Protein AF-A0A2N7IFL2-F1 (afdb_monomer_lite)

Radius of gyration: 27.99 Å; chains: 1; bounding box: 71×82×72 Å

pLDDT: mean 89.17, std 10.14, range [42.75, 97.88]

Structure (mmCIF, N/CA/C/O backbone):
data_AF-A0A2N7IFL2-F1
#
_entry.id   AF-A0A2N7IFL2-F1
#
loop_
_atom_site.group_PDB
_atom_site.id
_atom_site.type_symbol
_atom_site.label_atom_id
_atom_site.label_alt_id
_atom_site.label_comp_id
_atom_site.label_asym_id
_atom_site.label_entity_id
_atom_site.label_seq_id
_atom_site.pdbx_PDB_ins_code
_atom_site.Cartn_x
_atom_site.Cartn_y
_atom_site.Cartn_z
_atom_site.occupancy
_atom_site.B_iso_or_equiv
_atom_site.auth_seq_id
_atom_site.auth_comp_id
_atom_site.auth_asym_id
_atom_site.auth_atom_id
_atom_site.pdbx_PDB_model_num
ATOM 1 N N . MET A 1 1 ? -0.060 6.358 -25.898 1.00 64.19 1 MET A N 1
ATOM 2 C CA . MET A 1 1 ? 0.723 7.400 -25.195 1.00 64.19 1 MET A CA 1
ATOM 3 C C . MET A 1 1 ? 0.888 8.600 -26.125 1.00 64.19 1 MET A C 1
ATOM 5 O O . MET A 1 1 ? 0.841 8.389 -27.329 1.00 64.19 1 MET A O 1
ATOM 9 N N . ASP A 1 2 ? 1.040 9.829 -25.619 1.00 74.31 2 ASP A N 1
ATOM 10 C CA . ASP A 1 2 ? 1.414 10.967 -26.472 1.00 74.31 2 ASP A CA 1
ATOM 11 C C . ASP A 1 2 ? 2.869 10.800 -26.951 1.00 74.31 2 ASP A C 1
ATOM 13 O O . ASP A 1 2 ? 3.798 10.764 -26.141 1.00 74.31 2 ASP A O 1
ATOM 17 N N . ASN A 1 3 ? 3.070 10.693 -28.266 1.00 77.25 3 ASN A N 1
ATOM 18 C CA . ASN A 1 3 ? 4.396 10.566 -28.881 1.00 77.25 3 ASN A CA 1
ATOM 19 C C . ASN A 1 3 ? 5.304 11.773 -28.578 1.00 77.25 3 ASN A C 1
ATOM 21 O O . ASN A 1 3 ? 6.533 11.647 -28.628 1.00 77.25 3 ASN A O 1
ATOM 25 N N . SER A 1 4 ? 4.721 12.929 -28.234 1.00 88.00 4 SER A N 1
ATOM 26 C CA . SER A 1 4 ? 5.469 14.114 -27.807 1.00 88.00 4 SER A CA 1
ATOM 27 C C . SER A 1 4 ? 6.132 13.907 -26.437 1.00 88.00 4 SER A C 1
ATOM 29 O O . SER A 1 4 ? 7.298 14.264 -26.248 1.00 88.00 4 SER A O 1
ATOM 31 N N . PHE A 1 5 ? 5.434 13.243 -25.506 1.00 94.25 5 PHE A N 1
ATOM 32 C CA . PHE A 1 5 ? 5.948 12.935 -24.174 1.00 94.25 5 PHE A CA 1
ATOM 33 C C . PHE A 1 5 ? 7.094 11.927 -24.243 1.00 94.25 5 PHE A C 1
ATOM 35 O O . PHE A 1 5 ? 8.153 12.189 -23.674 1.00 94.25 5 PHE A O 1
ATOM 42 N N . ALA A 1 6 ? 6.900 10.822 -24.974 1.00 95.38 6 ALA A N 1
ATOM 43 C CA . ALA A 1 6 ? 7.911 9.777 -25.142 1.00 95.38 6 ALA A CA 1
ATOM 44 C C . ALA A 1 6 ? 9.215 10.350 -25.715 1.00 95.38 6 ALA A C 1
ATOM 46 O O . ALA A 1 6 ? 10.274 10.191 -25.119 1.00 95.38 6 ALA A O 1
ATOM 47 N N . SER A 1 7 ? 9.120 11.125 -26.798 1.00 94.81 7 SER A N 1
ATOM 48 C CA . SER A 1 7 ? 10.292 11.737 -27.434 1.00 94.81 7 SER A CA 1
ATOM 49 C C . SER A 1 7 ? 11.024 12.701 -26.498 1.00 94.81 7 SER A C 1
ATOM 51 O O . SER A 1 7 ? 12.253 12.697 -26.436 1.00 94.81 7 SER A O 1
ATOM 53 N N . SER A 1 8 ? 10.278 13.511 -25.739 1.00 96.50 8 SER A N 1
ATOM 54 C CA . SER A 1 8 ? 10.871 14.464 -24.801 1.00 96.50 8 SER A CA 1
ATOM 55 C C . SER A 1 8 ? 11.549 13.771 -23.617 1.00 96.50 8 SER A C 1
ATOM 57 O O . SER A 1 8 ? 12.673 14.132 -23.281 1.00 96.50 8 SER A O 1
ATOM 59 N N . ILE A 1 9 ? 10.912 12.774 -22.992 1.00 97.06 9 ILE A N 1
ATOM 60 C CA . ILE A 1 9 ? 11.508 12.098 -21.832 1.00 97.06 9 ILE A CA 1
ATOM 61 C C . ILE A 1 9 ? 12.721 11.252 -22.232 1.00 97.06 9 ILE A C 1
ATOM 63 O O . ILE A 1 9 ? 13.705 11.235 -21.500 1.00 97.06 9 ILE A O 1
ATOM 67 N N . THR A 1 10 ? 12.712 10.606 -23.405 1.00 97.06 10 THR A N 1
ATOM 68 C CA . THR A 1 10 ? 13.880 9.847 -23.879 1.00 97.06 10 THR A CA 1
ATOM 69 C C . THR A 1 10 ? 15.051 10.751 -24.248 1.00 97.06 10 THR A C 1
ATOM 71 O O . THR A 1 10 ? 16.197 10.360 -24.036 1.00 97.06 10 THR A O 1
ATOM 74 N N . ALA A 1 11 ? 14.791 11.958 -24.762 1.00 96.50 11 ALA A N 1
ATOM 75 C CA . ALA A 1 11 ? 15.843 12.942 -25.020 1.00 96.50 11 ALA A CA 1
ATOM 76 C C . ALA A 1 11 ? 16.512 13.396 -23.714 1.00 96.50 11 ALA A C 1
ATOM 78 O O . ALA A 1 11 ? 17.738 13.381 -23.616 1.00 96.50 11 ALA A O 1
ATOM 79 N N . ASP A 1 12 ? 15.716 13.716 -22.692 1.00 97.31 12 ASP A N 1
ATOM 80 C CA . ASP A 1 12 ? 16.240 14.126 -21.386 1.00 97.31 12 ASP A CA 1
ATOM 81 C C . ASP A 1 12 ? 16.996 12.990 -20.692 1.00 97.31 12 ASP A C 1
ATOM 83 O O . ASP A 1 12 ? 18.086 13.210 -20.170 1.00 97.31 12 ASP A O 1
ATOM 87 N N . LEU A 1 13 ? 16.483 11.755 -20.768 1.00 96.94 13 LEU A N 1
ATOM 88 C CA . LEU A 1 13 ? 17.210 10.578 -20.294 1.00 96.94 13 LEU A CA 1
ATOM 89 C C . LEU A 1 13 ? 18.544 10.428 -21.020 1.00 96.94 13 LEU A C 1
ATOM 91 O O . LEU A 1 13 ? 19.555 10.247 -20.363 1.00 96.94 13 LEU A O 1
ATOM 95 N N . SER A 1 14 ? 18.588 10.569 -22.344 1.00 95.56 14 SER A N 1
ATOM 96 C CA . SER A 1 14 ? 19.835 10.449 -23.120 1.00 95.56 14 SER A CA 1
ATOM 97 C C . SER A 1 14 ? 20.872 11.525 -22.768 1.00 95.56 14 SER A C 1
ATOM 99 O O . SER A 1 14 ? 22.065 11.311 -22.949 1.00 95.56 14 SER A O 1
ATOM 101 N N . ASN A 1 15 ? 20.444 12.672 -22.237 1.00 96.12 15 ASN A N 1
ATOM 102 C CA . ASN A 1 15 ? 21.348 13.701 -21.719 1.00 96.12 15 ASN A CA 1
ATOM 103 C C . ASN A 1 15 ? 21.842 13.417 -20.292 1.00 96.12 15 ASN A C 1
ATOM 105 O O . ASN A 1 15 ? 22.793 14.049 -19.843 1.00 96.12 15 ASN A O 1
ATOM 109 N N . ALA A 1 16 ? 21.206 12.485 -19.580 1.00 95.50 16 ALA A N 1
ATOM 110 C CA . ALA A 1 16 ? 21.515 12.175 -18.190 1.00 95.50 16 ALA A CA 1
ATOM 111 C C . ALA A 1 16 ? 22.553 11.053 -18.018 1.00 95.50 16 ALA A C 1
ATOM 113 O O . ALA A 1 16 ? 23.002 10.851 -16.892 1.00 95.50 16 ALA A O 1
ATOM 114 N N . PHE A 1 17 ? 22.925 10.321 -19.078 1.00 94.12 17 PHE A N 1
ATOM 115 C CA . PHE A 1 17 ? 23.917 9.235 -19.024 1.00 94.12 17 PHE A CA 1
ATOM 116 C C . PHE A 1 17 ? 25.231 9.631 -19.685 1.00 94.12 17 PHE A C 1
ATOM 118 O O . PHE A 1 17 ? 25.233 10.311 -20.707 1.00 94.12 17 PHE A O 1
ATOM 125 N N . PHE A 1 18 ? 26.332 9.128 -19.134 1.00 92.44 18 PHE A N 1
ATOM 126 C CA . PHE A 1 18 ? 27.700 9.431 -19.549 1.00 92.44 18 PHE A CA 1
ATOM 127 C C . PHE A 1 18 ? 28.573 8.180 -19.430 1.00 92.44 18 PHE A C 1
ATOM 129 O O . PHE A 1 18 ? 28.229 7.236 -18.711 1.00 92.44 18 PHE A O 1
ATOM 136 N N . TYR A 1 19 ? 29.742 8.196 -20.068 1.00 88.75 19 TYR A N 1
ATOM 137 C CA . TYR A 1 19 ? 30.733 7.131 -19.919 1.00 88.75 19 TYR A CA 1
ATOM 138 C C . TYR A 1 19 ? 31.163 6.922 -18.456 1.00 88.75 19 TYR A C 1
ATOM 140 O O . TYR A 1 19 ? 31.295 7.882 -17.687 1.00 88.75 19 TYR A O 1
ATOM 148 N N . CYS A 1 20 ? 31.409 5.664 -18.076 1.00 86.06 20 CYS A N 1
ATOM 149 C CA . CYS A 1 20 ? 31.944 5.277 -16.774 1.00 86.06 20 CYS A CA 1
ATOM 150 C C . CYS A 1 20 ? 33.145 4.316 -16.936 1.00 86.06 20 CYS A C 1
ATOM 152 O O . CYS A 1 20 ? 32.939 3.173 -17.341 1.00 86.06 20 CYS A O 1
ATOM 154 N N . PRO A 1 21 ? 34.384 4.752 -16.620 1.00 71.88 21 PRO A N 1
ATOM 155 C CA . PRO A 1 21 ? 35.593 3.976 -16.901 1.00 71.88 21 PRO A CA 1
ATOM 156 C C . PRO A 1 21 ? 35.899 2.781 -15.983 1.00 71.88 21 PRO A C 1
ATOM 158 O O . PRO A 1 21 ? 36.835 2.077 -16.317 1.00 71.88 21 PRO A O 1
ATOM 161 N N . GLU A 1 22 ? 35.171 2.548 -14.882 1.00 66.62 22 GLU A N 1
ATOM 162 C CA . GLU A 1 22 ? 35.130 1.316 -14.048 1.00 66.62 22 GLU A CA 1
ATOM 163 C C . GLU A 1 22 ? 34.440 1.655 -12.703 1.00 66.62 22 GLU A C 1
ATOM 165 O O . GLU A 1 22 ? 34.652 2.747 -12.174 1.00 66.62 22 GLU A O 1
ATOM 170 N N . ASP A 1 23 ? 33.596 0.759 -12.165 1.00 60.41 23 ASP A N 1
ATOM 171 C CA . ASP A 1 23 ? 32.989 0.773 -10.809 1.00 60.41 23 ASP A CA 1
ATOM 172 C C . ASP A 1 23 ? 32.346 2.085 -10.290 1.00 60.41 23 ASP A C 1
ATOM 174 O O . ASP A 1 23 ? 32.086 2.243 -9.093 1.00 60.41 23 ASP A O 1
ATOM 178 N N . GLY A 1 24 ? 32.037 3.045 -11.164 1.00 65.00 24 GLY A N 1
ATOM 179 C CA . GLY A 1 24 ? 31.373 4.285 -10.770 1.00 65.00 24 GLY A CA 1
ATOM 180 C C . GLY A 1 24 ? 29.918 4.037 -10.373 1.00 65.00 24 GLY A C 1
ATOM 181 O O . GLY A 1 24 ? 29.135 3.493 -11.149 1.00 65.00 24 GLY A O 1
ATOM 182 N N . VAL A 1 25 ? 29.539 4.470 -9.170 1.00 73.56 25 VAL A N 1
ATOM 183 C CA . VAL A 1 25 ? 28.156 4.443 -8.673 1.00 73.56 25 VAL A CA 1
ATOM 184 C C . VAL A 1 25 ? 27.653 5.889 -8.567 1.00 73.56 25 VAL A C 1
ATOM 186 O O . VAL A 1 25 ? 28.372 6.722 -8.012 1.00 73.56 25 VAL A O 1
ATOM 189 N N . PRO A 1 26 ? 26.443 6.216 -9.054 1.00 80.81 26 PRO A N 1
ATOM 190 C CA . PRO A 1 26 ? 25.453 5.318 -9.649 1.00 80.81 26 PRO A CA 1
ATOM 191 C C . PRO A 1 26 ? 25.652 5.092 -11.163 1.00 80.81 26 PRO A C 1
ATOM 193 O O . PRO A 1 26 ? 25.984 6.014 -11.909 1.00 80.81 26 PRO A O 1
ATOM 196 N N . SER A 1 27 ? 25.429 3.857 -11.628 1.00 86.88 27 SER A N 1
ATOM 197 C CA . SER A 1 27 ? 25.556 3.475 -13.041 1.00 86.88 27 SER A CA 1
ATOM 198 C C . SER A 1 27 ? 24.589 2.362 -13.450 1.00 86.88 27 SER A C 1
ATOM 200 O O . SER A 1 27 ? 23.990 1.686 -12.611 1.00 86.88 27 SER A O 1
ATOM 202 N N . ILE A 1 28 ? 24.418 2.192 -14.761 1.00 88.00 28 ILE A N 1
ATOM 203 C CA . ILE A 1 28 ? 23.742 1.043 -15.367 1.00 88.00 28 ILE A CA 1
ATOM 204 C C . ILE A 1 28 ? 24.713 0.266 -16.254 1.00 88.00 28 ILE A C 1
ATOM 206 O O . ILE A 1 28 ? 25.629 0.839 -16.847 1.00 88.00 28 ILE A O 1
ATOM 210 N N . GLN A 1 29 ? 24.462 -1.033 -16.383 1.00 86.31 29 GLN A N 1
ATOM 211 C CA . GLN A 1 29 ? 25.171 -1.899 -17.315 1.00 86.31 29 GLN A CA 1
ATOM 212 C C . GLN A 1 29 ? 24.449 -1.945 -18.668 1.00 86.31 29 GLN A C 1
ATOM 214 O O . GLN A 1 29 ? 23.221 -2.109 -18.723 1.00 86.31 29 GLN A O 1
ATOM 219 N N . ILE A 1 30 ? 25.226 -1.878 -19.747 1.00 85.12 30 ILE A N 1
ATOM 220 C CA . ILE A 1 30 ? 24.837 -2.277 -21.103 1.00 85.12 30 ILE A CA 1
ATOM 221 C C . ILE A 1 30 ? 25.818 -3.364 -21.609 1.00 85.12 30 ILE A C 1
ATOM 223 O O . ILE A 1 30 ? 26.921 -3.516 -21.085 1.00 85.12 30 ILE A O 1
ATOM 227 N N . GLY A 1 31 ? 25.398 -4.175 -22.575 1.00 74.31 31 GLY A N 1
ATOM 228 C CA . GLY A 1 31 ? 26.056 -5.406 -23.033 1.00 74.31 31 GLY A CA 1
ATOM 229 C C . GLY A 1 31 ? 25.526 -6.676 -22.344 1.00 74.31 31 GLY A C 1
ATOM 230 O O . GLY A 1 31 ? 25.092 -6.642 -21.186 1.00 74.31 31 GLY A O 1
ATOM 231 N N . LYS A 1 32 ? 25.541 -7.823 -23.048 1.00 63.88 32 LYS A N 1
ATOM 232 C CA . LYS A 1 32 ? 25.114 -9.131 -22.509 1.00 63.88 32 LYS A CA 1
ATOM 233 C C . LYS A 1 32 ? 26.323 -10.000 -22.125 1.00 63.88 32 LYS A C 1
ATOM 235 O O . LYS A 1 32 ? 27.103 -10.366 -22.996 1.00 63.88 32 LYS A O 1
ATOM 240 N N . PRO A 1 33 ? 26.425 -10.487 -20.874 1.00 54.44 33 PRO A N 1
ATOM 241 C CA . PRO A 1 33 ? 27.558 -11.321 -20.451 1.00 54.44 33 PRO A CA 1
ATOM 242 C C . PRO A 1 33 ? 27.677 -12.673 -21.180 1.00 54.44 33 PRO A C 1
ATOM 244 O O . PRO A 1 33 ? 28.706 -13.333 -21.103 1.00 54.44 33 PRO A O 1
ATOM 247 N N . VAL A 1 34 ? 26.612 -13.135 -21.842 1.00 50.22 34 VAL A N 1
ATOM 248 C CA . VAL A 1 34 ? 26.447 -14.550 -22.223 1.00 50.22 34 VAL A CA 1
ATOM 249 C C . VAL A 1 34 ? 27.011 -14.877 -23.619 1.00 50.22 34 VAL A C 1
ATOM 251 O O . VAL A 1 34 ? 27.005 -16.038 -24.014 1.00 50.22 34 VAL A O 1
ATOM 254 N N . ALA A 1 35 ? 27.523 -13.896 -24.371 1.00 47.12 35 ALA A N 1
ATOM 255 C CA . ALA A 1 35 ? 27.955 -14.105 -25.762 1.00 47.12 35 ALA A CA 1
ATOM 256 C C . ALA A 1 35 ? 29.293 -13.440 -26.145 1.00 47.12 35 ALA A C 1
ATOM 258 O O . ALA A 1 35 ? 29.570 -13.278 -27.327 1.00 47.12 35 ALA A O 1
ATOM 259 N N . GLY A 1 36 ? 30.134 -13.065 -25.174 1.00 53.47 36 GLY A N 1
ATOM 260 C CA . GLY A 1 36 ? 31.383 -12.348 -25.469 1.00 53.47 36 GLY A CA 1
ATOM 261 C C . GLY A 1 36 ? 31.182 -10.887 -25.890 1.00 53.47 36 GLY A C 1
ATOM 262 O O . GLY A 1 36 ? 32.127 -10.272 -26.377 1.00 53.47 36 GLY A O 1
ATOM 263 N N . ASP A 1 37 ? 29.980 -10.333 -25.689 1.00 63.06 37 ASP A N 1
ATOM 264 C CA . ASP A 1 37 ? 29.726 -8.904 -25.861 1.00 63.06 37 ASP A CA 1
ATOM 265 C C . ASP A 1 37 ? 30.506 -8.104 -24.812 1.00 63.06 37 ASP A C 1
ATOM 267 O O . ASP A 1 37 ? 30.648 -8.511 -23.653 1.00 63.06 37 ASP A O 1
ATOM 271 N N . ILE A 1 38 ? 30.992 -6.934 -25.221 1.00 67.81 38 ILE A N 1
ATOM 272 C CA . ILE A 1 38 ? 31.680 -6.000 -24.333 1.00 67.81 38 ILE A CA 1
ATOM 273 C C . ILE A 1 38 ? 30.664 -5.468 -23.317 1.00 67.81 38 ILE A C 1
ATOM 275 O O . ILE A 1 38 ? 29.636 -4.901 -23.686 1.00 67.81 38 ILE A O 1
ATOM 279 N N . ILE A 1 39 ? 30.957 -5.658 -22.030 1.00 76.75 39 ILE A N 1
ATOM 280 C CA . ILE A 1 39 ? 30.219 -5.007 -20.948 1.00 76.75 39 ILE A CA 1
ATOM 281 C C . ILE A 1 39 ? 30.671 -3.551 -20.892 1.00 76.75 39 ILE A C 1
ATOM 283 O O . ILE A 1 39 ? 31.866 -3.271 -20.805 1.00 76.75 39 ILE A O 1
ATOM 287 N N . PHE A 1 40 ? 29.710 -2.636 -20.920 1.00 81.12 40 PHE A N 1
ATOM 288 C CA . PHE A 1 40 ? 29.955 -1.202 -20.877 1.00 81.12 40 PHE A CA 1
ATOM 289 C C . PHE A 1 40 ? 29.086 -0.569 -19.788 1.00 81.12 40 PHE A C 1
ATOM 291 O O . PHE A 1 40 ? 27.922 -0.938 -19.611 1.00 81.12 40 PHE A O 1
ATOM 298 N N . TRP A 1 41 ? 29.655 0.366 -19.031 1.00 87.19 41 TRP A N 1
ATOM 299 C CA . TRP A 1 41 ? 28.985 1.003 -17.900 1.00 87.19 41 TRP A CA 1
ATOM 300 C C . TRP A 1 41 ? 28.693 2.465 -18.207 1.00 87.19 41 TRP A C 1
ATOM 302 O O . TRP A 1 41 ? 29.550 3.206 -18.688 1.00 87.19 41 TRP A O 1
ATOM 312 N N . LEU A 1 42 ? 27.472 2.886 -17.888 1.00 90.12 42 LEU A N 1
ATOM 313 C CA . LEU A 1 42 ? 27.034 4.267 -18.032 1.00 90.12 42 LEU A CA 1
ATOM 314 C C . LEU A 1 42 ? 26.717 4.845 -16.661 1.00 90.12 42 LEU A C 1
ATOM 316 O O . LEU A 1 42 ? 25.782 4.382 -16.003 1.00 90.12 42 LEU A O 1
ATOM 320 N N . LYS A 1 43 ? 27.460 5.872 -16.241 1.00 92.50 43 LYS A N 1
ATOM 321 C CA . LYS A 1 43 ? 27.084 6.665 -15.064 1.00 92.50 43 LYS A CA 1
ATOM 322 C C . LYS A 1 43 ? 25.891 7.540 -15.427 1.00 92.50 43 LYS A C 1
ATOM 324 O O . LYS A 1 43 ? 25.741 7.914 -16.592 1.00 92.50 43 LYS A O 1
ATOM 329 N N . TYR A 1 44 ? 25.074 7.903 -14.447 1.00 92.69 44 TYR A N 1
ATOM 330 C CA . TYR A 1 44 ? 23.970 8.831 -14.679 1.00 92.69 44 TYR A CA 1
ATOM 331 C C . TYR A 1 44 ? 23.874 9.931 -13.629 1.00 92.69 44 TYR A C 1
ATOM 333 O O . TYR A 1 44 ? 24.307 9.770 -12.490 1.00 92.69 44 TYR A O 1
ATOM 341 N N . ASN A 1 45 ? 23.308 11.067 -14.031 1.00 93.56 45 ASN A N 1
ATOM 342 C CA . ASN A 1 45 ? 23.007 12.175 -13.136 1.00 93.56 45 ASN A CA 1
ATOM 343 C C . ASN A 1 45 ? 21.675 11.916 -12.409 1.00 93.56 45 ASN A C 1
ATOM 345 O O . ASN A 1 45 ? 20.607 11.942 -13.024 1.00 93.56 45 ASN A O 1
ATOM 349 N N . ASP A 1 46 ? 21.734 11.690 -11.093 1.00 93.19 46 ASP A N 1
ATOM 350 C CA . ASP A 1 46 ? 20.549 11.442 -10.260 1.00 93.19 46 ASP A CA 1
ATOM 351 C C . ASP A 1 46 ? 19.519 12.578 -10.327 1.00 93.19 46 ASP A C 1
ATOM 353 O O . ASP A 1 46 ? 18.317 12.317 -10.333 1.00 93.19 46 ASP A O 1
ATOM 357 N N . GLU A 1 47 ? 19.953 13.840 -10.374 1.00 95.50 47 GLU A N 1
ATOM 358 C CA . GLU A 1 47 ? 19.046 14.989 -10.424 1.00 95.50 47 GLU A CA 1
ATOM 359 C C . GLU A 1 47 ? 18.201 14.964 -11.702 1.00 95.50 47 GLU A C 1
ATOM 361 O O . GLU A 1 47 ? 16.980 15.146 -11.653 1.00 95.50 47 GLU A O 1
ATOM 366 N N . ASP A 1 48 ? 18.829 14.682 -12.839 1.00 96.31 48 ASP A N 1
ATOM 367 C CA . ASP A 1 48 ? 18.151 14.676 -14.134 1.00 96.31 48 ASP A CA 1
ATOM 368 C C . ASP A 1 48 ? 17.261 13.443 -14.313 1.00 96.31 48 ASP A C 1
ATOM 370 O O . ASP A 1 48 ? 16.126 13.556 -14.797 1.00 96.31 48 ASP A O 1
ATOM 374 N N . VAL A 1 49 ? 17.696 12.282 -13.813 1.00 96.94 49 VAL A N 1
ATOM 375 C CA . VAL A 1 49 ? 16.841 11.088 -13.747 1.00 96.94 49 VAL A CA 1
ATOM 376 C C . VAL A 1 49 ? 15.638 11.336 -12.824 1.00 96.94 49 VAL A C 1
ATOM 378 O O . VAL A 1 49 ? 14.508 11.023 -13.205 1.00 96.94 49 VAL A O 1
ATOM 381 N N . ASN A 1 50 ? 15.822 12.000 -11.677 1.00 97.38 50 ASN A N 1
ATOM 382 C CA . ASN A 1 50 ? 14.728 12.362 -10.767 1.00 97.38 50 ASN A CA 1
ATOM 383 C C . ASN A 1 50 ? 13.727 13.341 -11.407 1.00 97.38 50 ASN A C 1
ATOM 385 O O . ASN A 1 50 ? 12.514 13.211 -11.195 1.00 97.38 50 ASN A O 1
ATOM 389 N N . LYS A 1 51 ? 14.191 14.302 -12.221 1.00 97.75 51 LYS A N 1
ATOM 390 C CA . LYS A 1 51 ? 13.306 15.181 -13.013 1.00 97.75 51 LYS A CA 1
ATOM 391 C C . LYS A 1 51 ? 12.470 14.364 -14.002 1.00 97.75 51 LYS A C 1
ATOM 393 O O . LYS A 1 51 ? 11.257 14.580 -14.097 1.00 97.75 51 LYS A O 1
ATOM 398 N N . CYS A 1 52 ? 13.080 13.398 -14.691 1.00 97.88 52 CYS A N 1
ATOM 399 C CA . CYS A 1 52 ? 12.369 12.488 -15.593 1.00 97.88 52 CYS A CA 1
ATOM 400 C C . CYS A 1 52 ? 11.347 11.621 -14.841 1.00 97.88 52 CYS A C 1
ATOM 402 O O . CYS A 1 52 ? 10.199 11.504 -15.270 1.00 97.88 52 CYS A O 1
ATOM 404 N N . ALA A 1 53 ? 11.715 11.081 -13.680 1.00 97.62 53 ALA A N 1
ATOM 405 C CA . ALA A 1 53 ? 10.828 10.288 -12.836 1.00 97.62 53 ALA A CA 1
ATOM 406 C C . ALA A 1 53 ? 9.625 11.082 -12.321 1.00 97.62 53 ALA A C 1
ATOM 408 O O . ALA A 1 53 ? 8.496 10.598 -12.381 1.00 97.62 53 ALA A O 1
ATOM 409 N N . SER A 1 54 ? 9.833 12.327 -11.886 1.00 97.62 54 SER A N 1
ATOM 410 C CA . SER A 1 54 ? 8.747 13.233 -11.495 1.00 97.62 54 SER A CA 1
ATOM 411 C C . SER A 1 54 ? 7.745 13.448 -12.638 1.00 97.62 54 SER A C 1
ATOM 413 O O . SER A 1 54 ? 6.529 13.360 -12.439 1.00 97.62 54 SER A O 1
ATOM 415 N N . ARG A 1 55 ? 8.243 13.641 -13.867 1.00 97.12 55 ARG A N 1
ATOM 416 C CA . ARG A 1 55 ? 7.399 13.754 -15.066 1.00 97.12 55 ARG A CA 1
ATOM 417 C C . ARG A 1 55 ? 6.654 12.458 -15.376 1.00 97.12 55 ARG A C 1
ATOM 419 O O . ARG A 1 55 ? 5.461 12.517 -15.660 1.00 97.12 55 ARG A O 1
ATOM 426 N N . LEU A 1 56 ? 7.312 11.302 -15.263 1.00 96.81 56 LEU A N 1
ATOM 427 C CA . LEU A 1 56 ? 6.669 9.996 -15.437 1.00 96.81 56 LEU A CA 1
ATOM 428 C C . LEU A 1 56 ? 5.520 9.797 -14.440 1.00 96.81 56 LEU A C 1
ATOM 430 O O . LEU A 1 56 ? 4.436 9.378 -14.837 1.00 96.81 56 LEU A O 1
ATOM 434 N N . ILE A 1 57 ? 5.728 10.130 -13.163 1.00 96.50 57 ILE A N 1
ATOM 435 C CA . ILE A 1 57 ? 4.692 10.026 -12.123 1.00 96.50 57 ILE A CA 1
ATOM 436 C C . ILE A 1 57 ? 3.514 10.945 -12.448 1.00 96.50 57 ILE A C 1
ATOM 438 O O . ILE A 1 57 ? 2.359 10.530 -12.338 1.00 96.50 57 ILE A O 1
ATOM 442 N N . LYS A 1 58 ? 3.795 12.184 -12.859 1.00 95.62 58 LYS A N 1
ATOM 443 C CA . LYS A 1 58 ? 2.760 13.166 -13.185 1.00 95.62 58 LYS A CA 1
ATOM 444 C C . LYS A 1 58 ? 1.885 12.711 -14.354 1.00 95.62 58 LYS A C 1
ATOM 446 O O . LYS A 1 58 ? 0.664 12.791 -14.245 1.00 95.62 58 LYS A O 1
ATOM 451 N N . GLU A 1 59 ? 2.502 12.253 -15.440 1.00 95.31 59 GLU A N 1
ATOM 452 C CA . GLU A 1 59 ? 1.781 11.914 -16.671 1.00 95.31 59 GLU A CA 1
ATOM 453 C C . GLU A 1 59 ? 1.189 10.498 -16.633 1.00 95.31 59 GLU A C 1
ATOM 455 O O . GLU A 1 59 ? 0.059 10.292 -17.061 1.00 95.31 59 GLU A O 1
ATOM 460 N N . LEU A 1 60 ? 1.919 9.518 -16.087 1.00 95.19 60 LEU A N 1
ATOM 461 C CA . LEU A 1 60 ? 1.582 8.091 -16.194 1.00 95.19 60 LEU A CA 1
ATOM 462 C C . LEU A 1 60 ? 1.555 7.345 -14.852 1.00 95.19 60 LEU A C 1
ATOM 464 O O . LEU A 1 60 ? 1.251 6.153 -14.827 1.00 95.19 60 LEU A O 1
ATOM 468 N N . GLY A 1 61 ? 1.813 8.007 -13.719 1.00 93.00 61 GLY A N 1
ATOM 469 C CA . GLY A 1 61 ? 1.934 7.345 -12.413 1.00 93.00 61 GLY A CA 1
ATOM 470 C C . GLY A 1 61 ? 0.712 6.507 -12.028 1.00 93.00 61 GLY A C 1
ATOM 471 O O . GLY A 1 61 ? 0.857 5.382 -11.558 1.00 93.00 61 GLY A O 1
ATOM 472 N N . ARG A 1 62 ? -0.506 6.988 -12.316 1.00 91.75 62 ARG A N 1
ATOM 473 C CA . ARG A 1 62 ? -1.742 6.218 -12.067 1.00 91.75 62 ARG A CA 1
ATOM 474 C C . ARG A 1 62 ? -1.863 4.980 -12.952 1.00 91.75 62 ARG A C 1
ATOM 476 O O . ARG A 1 62 ? -2.281 3.934 -12.470 1.00 91.75 62 ARG A O 1
ATOM 483 N N . GLU A 1 63 ? -1.516 5.099 -14.231 1.00 93.25 63 GLU A N 1
ATOM 484 C CA . GLU A 1 63 ? -1.568 3.985 -15.185 1.00 93.25 63 GLU A CA 1
ATOM 485 C C . GLU A 1 63 ? -0.496 2.934 -14.910 1.00 93.25 63 GLU A C 1
ATOM 487 O O . GLU A 1 63 ? -0.662 1.793 -15.318 1.00 93.25 63 GLU A O 1
ATOM 492 N N . LEU A 1 64 ? 0.585 3.308 -14.226 1.00 92.94 64 LEU A N 1
ATOM 493 C CA . LEU A 1 64 ? 1.697 2.420 -13.890 1.00 92.94 64 LEU A CA 1
ATOM 494 C C . LEU A 1 64 ? 1.650 1.917 -12.444 1.00 92.94 64 LEU A C 1
ATOM 496 O O . LEU A 1 64 ? 2.463 1.079 -12.065 1.00 92.94 64 LEU A O 1
ATOM 500 N N . GLY A 1 65 ? 0.726 2.427 -11.625 1.00 91.38 65 GLY A N 1
ATOM 501 C CA . GLY A 1 65 ? 0.699 2.142 -10.192 1.00 91.38 65 GLY A CA 1
ATOM 502 C C . GLY A 1 65 ? 1.952 2.653 -9.469 1.00 91.38 65 GLY A C 1
ATOM 503 O O . GLY A 1 65 ? 2.444 1.996 -8.559 1.00 91.38 65 GLY A O 1
ATOM 504 N N . VAL A 1 66 ? 2.528 3.782 -9.894 1.00 92.00 66 VAL A N 1
ATOM 505 C CA . VAL A 1 66 ? 3.757 4.355 -9.323 1.00 92.00 66 VAL A CA 1
ATOM 506 C C . VAL A 1 66 ? 3.492 5.746 -8.760 1.00 92.00 66 VAL A C 1
ATOM 508 O O . VAL A 1 66 ? 2.995 6.633 -9.451 1.00 92.00 66 VAL A O 1
ATOM 511 N N . SER A 1 67 ? 3.869 5.935 -7.497 1.00 89.81 67 SER A N 1
ATOM 512 C CA . SER A 1 67 ? 3.583 7.139 -6.710 1.00 89.81 67 SER A CA 1
ATOM 513 C C . SER A 1 67 ? 4.828 7.826 -6.132 1.00 89.81 67 SER A C 1
ATOM 515 O O . SER A 1 67 ? 4.701 8.885 -5.522 1.00 89.81 67 SER A O 1
ATOM 517 N N . ASN A 1 68 ? 6.033 7.275 -6.326 1.00 91.62 68 ASN A N 1
ATOM 518 C CA . ASN A 1 68 ? 7.274 7.831 -5.776 1.00 91.62 68 ASN A CA 1
ATOM 519 C C . ASN A 1 68 ? 8.451 7.776 -6.762 1.00 91.62 68 ASN A C 1
ATOM 521 O O . ASN A 1 68 ? 8.458 6.985 -7.708 1.00 91.62 68 ASN A O 1
ATOM 525 N N . ILE A 1 69 ? 9.447 8.633 -6.508 1.00 94.94 69 ILE A N 1
ATOM 526 C CA . ILE A 1 69 ? 10.631 8.823 -7.359 1.00 94.94 69 ILE A CA 1
ATOM 527 C C . ILE A 1 69 ? 11.448 7.537 -7.480 1.00 94.94 69 ILE A C 1
ATOM 529 O O . ILE A 1 69 ? 11.854 7.188 -8.580 1.00 94.94 69 ILE A O 1
ATOM 533 N N . GLN A 1 70 ? 11.647 6.801 -6.383 1.00 92.44 70 GLN A N 1
ATOM 534 C CA . GLN A 1 70 ? 12.473 5.593 -6.379 1.00 92.44 70 GLN A CA 1
ATOM 535 C C . GLN A 1 70 ? 11.957 4.548 -7.378 1.00 92.44 70 GLN A C 1
ATOM 537 O O . GLN A 1 70 ? 12.711 4.063 -8.218 1.00 92.44 70 GLN A O 1
ATOM 542 N N . SER A 1 71 ? 10.665 4.226 -7.339 1.00 91.00 71 SER A N 1
ATOM 543 C CA . SER A 1 71 ? 10.093 3.224 -8.244 1.00 91.00 71 SER A CA 1
ATOM 544 C C . SER A 1 71 ? 9.967 3.726 -9.680 1.00 91.00 71 SER A C 1
ATOM 546 O O . SER A 1 71 ? 10.090 2.938 -10.615 1.00 91.00 71 SER A O 1
ATOM 548 N N . ALA A 1 72 ? 9.759 5.029 -9.877 1.00 95.69 72 ALA A N 1
ATOM 549 C CA . ALA A 1 72 ? 9.813 5.624 -11.208 1.00 95.69 72 ALA A CA 1
ATOM 550 C C . ALA A 1 72 ? 11.235 5.547 -11.795 1.00 95.69 72 ALA A C 1
ATOM 552 O O . ALA A 1 72 ? 11.383 5.138 -12.946 1.00 95.69 72 ALA A O 1
ATOM 553 N N . ASN A 1 73 ? 12.274 5.820 -10.998 1.00 95.88 73 ASN A N 1
ATOM 554 C CA . ASN A 1 73 ? 13.670 5.624 -11.393 1.00 95.88 73 ASN A CA 1
ATOM 555 C C . ASN A 1 73 ? 13.933 4.167 -11.777 1.00 95.88 73 ASN A C 1
ATOM 557 O O . ASN A 1 73 ? 14.504 3.925 -12.830 1.00 95.88 73 ASN A O 1
ATOM 561 N N . GLU A 1 74 ? 13.474 3.185 -10.993 1.00 93.38 74 GLU A N 1
ATOM 562 C CA . GLU A 1 74 ? 13.645 1.768 -11.348 1.00 93.38 74 GLU A CA 1
ATOM 563 C C . GLU A 1 74 ? 13.069 1.431 -12.732 1.00 93.38 74 GLU A C 1
ATOM 565 O O . GLU A 1 74 ? 13.692 0.684 -13.488 1.00 93.38 74 GLU A O 1
ATOM 570 N N . ILE A 1 75 ? 11.896 1.973 -13.081 1.00 94.75 75 ILE A N 1
ATOM 571 C CA . ILE A 1 75 ? 11.287 1.776 -14.405 1.00 94.75 75 ILE A CA 1
ATOM 572 C C . ILE A 1 75 ? 12.154 2.411 -15.493 1.00 94.75 75 ILE A C 1
ATOM 574 O O . ILE A 1 75 ? 12.438 1.747 -16.491 1.00 94.75 75 ILE A O 1
ATOM 578 N N . LEU A 1 76 ? 12.574 3.665 -15.297 1.00 97.12 76 LEU A N 1
ATOM 579 C CA . LEU A 1 76 ? 13.356 4.426 -16.275 1.00 97.12 76 LEU A CA 1
ATOM 580 C C . LEU A 1 76 ? 14.761 3.845 -16.477 1.00 97.12 76 LEU A C 1
ATOM 582 O O . LEU A 1 76 ? 15.196 3.683 -17.609 1.00 97.12 76 LEU A O 1
ATOM 586 N N . LEU A 1 77 ? 15.452 3.464 -15.405 1.00 95.69 77 LEU A N 1
ATOM 587 C CA . LEU A 1 77 ? 16.792 2.879 -15.473 1.00 95.69 77 LEU A CA 1
ATOM 588 C C . LEU A 1 77 ? 16.766 1.492 -16.131 1.00 95.69 77 LEU A C 1
ATOM 590 O O . LEU A 1 77 ? 17.632 1.189 -16.952 1.00 95.69 77 LEU A O 1
ATOM 594 N N . LYS A 1 78 ? 15.747 0.667 -15.839 1.00 93.31 78 LYS A N 1
ATOM 595 C CA . LYS A 1 78 ? 15.539 -0.611 -16.545 1.00 93.31 78 LYS A CA 1
ATOM 596 C C . LYS A 1 78 ? 15.219 -0.401 -18.017 1.00 93.31 78 LYS A C 1
ATOM 598 O O . LYS A 1 78 ? 15.740 -1.142 -18.847 1.00 93.31 78 LYS A O 1
ATOM 603 N N . PHE A 1 79 ? 14.407 0.608 -18.337 1.00 95.81 79 PHE A N 1
ATOM 604 C CA . PHE A 1 79 ? 14.168 1.000 -19.720 1.00 95.81 79 PHE A CA 1
ATOM 605 C C . PHE A 1 79 ? 15.479 1.374 -20.412 1.00 95.81 79 PHE A C 1
ATOM 607 O O . PHE A 1 79 ? 15.767 0.803 -21.454 1.00 95.81 79 PHE A O 1
ATOM 614 N N . CYS A 1 80 ? 16.294 2.261 -19.834 1.00 95.38 80 CYS A N 1
ATOM 615 C CA . CYS A 1 80 ? 17.561 2.677 -20.438 1.00 95.38 80 CYS A CA 1
ATOM 616 C C . CYS A 1 80 ? 18.517 1.495 -20.630 1.00 95.38 80 CYS A C 1
ATOM 618 O O . CYS A 1 80 ? 19.041 1.314 -21.724 1.00 95.38 80 CYS A O 1
ATOM 620 N N . SER A 1 81 ? 18.684 0.640 -19.615 1.00 91.06 81 SER A N 1
ATOM 621 C CA . SER A 1 81 ? 19.520 -0.565 -19.726 1.00 91.06 81 SER A CA 1
ATOM 622 C C . SER A 1 81 ? 19.022 -1.506 -20.831 1.00 91.06 81 SER A C 1
ATOM 624 O O . SER A 1 81 ? 19.819 -2.036 -21.601 1.00 91.06 81 SER A O 1
ATOM 626 N N . TYR A 1 82 ? 17.707 -1.675 -20.984 1.00 91.06 82 TYR A N 1
ATOM 627 C CA . TYR A 1 82 ? 17.127 -2.472 -22.066 1.00 91.06 82 TYR A CA 1
ATOM 628 C C . TYR A 1 82 ? 17.276 -1.809 -23.444 1.00 91.06 82 TYR A C 1
ATOM 630 O O . TYR A 1 82 ? 17.721 -2.446 -24.394 1.00 91.06 82 TYR A O 1
ATOM 638 N N . ALA A 1 83 ? 16.908 -0.538 -23.566 1.00 93.44 83 ALA A N 1
ATOM 639 C CA . ALA A 1 83 ? 16.802 0.156 -24.840 1.00 93.44 83 ALA A CA 1
ATOM 640 C C . ALA A 1 83 ? 18.177 0.482 -25.431 1.00 93.44 83 ALA A C 1
ATOM 642 O O . ALA A 1 83 ? 18.378 0.300 -26.630 1.00 93.44 83 ALA A O 1
ATOM 643 N N . PHE A 1 84 ? 19.149 0.877 -24.604 1.00 92.00 84 PHE A N 1
ATOM 644 C CA . PHE A 1 84 ? 20.520 1.134 -25.057 1.00 92.00 84 PHE A CA 1
ATOM 645 C C . PHE A 1 84 ? 21.202 -0.121 -25.611 1.00 92.00 84 PHE A C 1
ATOM 647 O O . PHE A 1 84 ? 22.003 -0.018 -26.530 1.00 92.00 84 PHE A O 1
ATOM 654 N N . ASN A 1 85 ? 20.798 -1.309 -25.158 1.00 87.12 85 ASN A N 1
ATOM 655 C CA . ASN A 1 85 ? 21.243 -2.576 -25.738 1.00 87.12 85 ASN A CA 1
ATOM 656 C C . ASN A 1 85 ? 20.663 -2.886 -27.129 1.00 87.12 85 ASN A C 1
ATOM 658 O O . ASN A 1 85 ? 21.105 -3.838 -27.766 1.00 87.12 85 ASN A O 1
ATOM 662 N N . ILE A 1 86 ? 19.640 -2.157 -27.579 1.00 88.06 86 ILE A N 1
ATOM 663 C CA . ILE A 1 86 ? 18.861 -2.495 -28.783 1.00 88.06 86 ILE A CA 1
ATOM 664 C C . ILE A 1 86 ? 19.054 -1.474 -29.899 1.00 88.06 86 ILE A C 1
ATOM 666 O O . ILE A 1 86 ? 18.979 -1.833 -31.069 1.00 88.06 86 ILE A O 1
ATOM 670 N N . ILE A 1 87 ? 19.286 -0.207 -29.559 1.00 88.75 87 ILE A N 1
ATOM 671 C CA . ILE A 1 87 ? 19.348 0.882 -30.545 1.00 88.75 87 ILE A CA 1
ATOM 672 C C . ILE A 1 87 ? 20.632 0.918 -31.385 1.00 88.75 87 ILE A C 1
ATOM 674 O O . ILE A 1 87 ? 20.735 1.800 -32.231 1.00 88.75 87 ILE A O 1
ATOM 678 N N . ASP A 1 88 ? 21.563 -0.016 -31.160 1.00 82.31 88 ASP A N 1
ATOM 679 C CA . ASP A 1 88 ? 22.798 -0.210 -31.940 1.00 82.31 88 ASP A CA 1
ATOM 680 C C . ASP A 1 88 ? 23.645 1.070 -32.096 1.00 82.31 88 ASP A C 1
ATOM 682 O O . ASP A 1 88 ? 24.220 1.355 -33.143 1.00 82.31 88 ASP A O 1
ATOM 686 N N . ALA A 1 89 ? 23.686 1.896 -31.045 1.00 87.38 89 ALA A N 1
ATOM 687 C CA . ALA A 1 89 ? 24.535 3.081 -31.010 1.00 87.38 89 ALA A CA 1
ATOM 688 C C . ALA A 1 89 ? 25.985 2.704 -30.660 1.00 87.38 89 ALA A C 1
ATOM 690 O O . ALA A 1 89 ? 26.223 1.785 -29.875 1.00 87.38 89 ALA A O 1
ATOM 691 N N . ASP A 1 90 ? 26.956 3.447 -31.198 1.00 87.75 90 ASP A N 1
ATOM 692 C CA . ASP A 1 90 ? 28.385 3.209 -30.961 1.00 87.75 90 ASP A CA 1
ATOM 693 C C . ASP A 1 90 ? 28.826 3.732 -29.583 1.00 87.75 90 ASP A C 1
ATOM 695 O O . ASP A 1 90 ? 29.500 4.750 -29.454 1.00 87.75 90 ASP A O 1
ATOM 699 N N . PHE A 1 91 ? 28.421 3.043 -28.515 1.00 87.19 91 PHE A N 1
ATOM 700 C CA . PHE A 1 91 ? 28.791 3.424 -27.147 1.00 87.19 91 PHE A CA 1
ATOM 701 C C . PHE A 1 91 ? 30.307 3.398 -26.904 1.00 87.19 91 PHE A C 1
ATOM 703 O O . PHE A 1 91 ? 30.784 4.110 -26.025 1.00 87.19 91 PHE A O 1
ATOM 710 N N . LEU A 1 92 ? 31.079 2.648 -27.700 1.00 84.00 92 LEU A N 1
ATOM 711 C CA . LEU A 1 92 ? 32.539 2.592 -27.587 1.00 84.00 92 LEU A CA 1
ATOM 712 C C . LEU A 1 92 ? 33.219 3.894 -28.026 1.00 84.00 92 LEU A C 1
ATOM 714 O O . LEU A 1 92 ? 34.365 4.134 -27.644 1.00 84.00 92 LEU A O 1
ATOM 718 N N . SER A 1 93 ? 32.531 4.753 -28.786 1.00 85.19 93 SER A N 1
ATOM 719 C CA . SER A 1 93 ? 33.062 6.069 -29.145 1.00 85.19 93 SER A CA 1
ATOM 720 C C . SER A 1 93 ? 33.029 7.066 -27.980 1.00 85.19 93 SER A C 1
ATOM 722 O O . SER A 1 93 ? 33.661 8.121 -28.062 1.00 85.19 93 SER A O 1
ATOM 724 N N . LEU A 1 94 ? 32.305 6.765 -26.894 1.00 85.62 94 LEU A N 1
ATOM 725 C CA . LEU A 1 94 ? 32.261 7.614 -25.706 1.00 85.62 94 LEU A CA 1
ATOM 726 C C . LEU A 1 94 ? 33.552 7.451 -24.902 1.00 85.62 94 LEU A C 1
ATOM 728 O O . LEU A 1 94 ? 33.776 6.443 -24.239 1.00 85.62 94 LEU A O 1
ATOM 732 N N . THR A 1 95 ? 34.396 8.478 -24.945 1.00 78.12 95 THR A N 1
ATOM 733 C CA . THR A 1 95 ? 35.693 8.499 -24.246 1.00 78.12 95 THR A CA 1
ATOM 734 C C . THR A 1 95 ? 35.759 9.554 -23.138 1.00 78.12 95 THR A C 1
ATOM 736 O O . THR A 1 95 ? 36.689 9.545 -22.332 1.00 78.12 95 THR A O 1
ATOM 739 N N . SER A 1 96 ? 34.762 10.444 -23.063 1.00 79.94 96 SER A N 1
ATOM 740 C CA . SER A 1 96 ? 34.694 11.556 -22.112 1.00 79.94 96 SER A CA 1
ATOM 741 C C . SER A 1 96 ? 33.668 11.314 -21.004 1.00 79.94 96 SER A C 1
ATOM 743 O O . SER A 1 96 ? 32.571 10.814 -21.238 1.00 79.94 96 SER A O 1
ATOM 745 N N . LEU A 1 97 ? 34.015 11.736 -19.785 1.00 80.50 97 LEU A N 1
ATOM 746 C CA . LEU A 1 97 ? 33.131 11.711 -18.617 1.00 80.50 97 LEU A CA 1
ATOM 747 C C . LEU A 1 97 ? 32.037 12.790 -18.654 1.00 80.50 97 LEU A C 1
ATOM 749 O O . LEU A 1 97 ? 31.094 12.693 -17.866 1.00 80.50 97 LEU A O 1
ATOM 753 N N . ASP A 1 98 ? 32.175 13.796 -19.517 1.00 85.00 98 ASP A N 1
ATOM 754 C CA . ASP A 1 98 ? 31.303 14.978 -19.562 1.00 85.00 98 ASP A CA 1
ATOM 755 C C . ASP A 1 98 ? 30.417 15.012 -20.816 1.00 85.00 98 ASP A C 1
ATOM 757 O O . ASP A 1 98 ? 29.531 15.857 -20.934 1.00 85.00 98 ASP A O 1
ATOM 761 N N . GLU A 1 99 ? 30.634 14.087 -21.754 1.00 90.25 99 GLU A N 1
ATOM 762 C CA . GLU A 1 99 ? 29.821 13.972 -22.961 1.00 90.25 99 GLU A CA 1
ATOM 763 C C . GLU A 1 99 ? 28.634 13.033 -22.717 1.00 90.25 99 GLU A C 1
ATOM 765 O O . GLU A 1 99 ? 28.838 11.862 -22.371 1.00 90.25 99 GLU A O 1
ATOM 770 N N . PRO A 1 100 ? 27.390 13.521 -22.869 1.00 93.56 100 PRO A N 1
ATOM 771 C CA . PRO A 1 100 ? 26.219 12.682 -22.690 1.00 93.56 100 PRO A CA 1
ATOM 772 C C . PRO A 1 100 ? 26.076 11.676 -23.834 1.00 93.56 100 PRO A C 1
ATOM 774 O O . PRO A 1 100 ? 26.466 11.954 -24.965 1.00 93.56 100 PRO A O 1
ATOM 777 N N . VAL A 1 101 ? 25.422 10.538 -23.584 1.00 93.81 101 VAL A N 1
ATOM 778 C CA . VAL A 1 101 ? 25.172 9.520 -24.627 1.00 93.81 101 VAL A CA 1
ATOM 779 C C . VAL A 1 101 ? 24.339 10.053 -25.799 1.00 93.81 101 VAL A C 1
ATOM 781 O O . VAL A 1 101 ? 24.370 9.496 -26.890 1.00 93.81 101 VAL A O 1
ATOM 784 N N . SER A 1 102 ? 23.609 11.154 -25.617 1.00 94.31 102 SER A N 1
ATOM 785 C CA . SER A 1 102 ? 22.884 11.814 -26.704 1.00 94.31 102 SER A CA 1
ATOM 786 C C . SER A 1 102 ? 23.789 12.289 -27.849 1.00 94.31 102 SER A C 1
ATOM 788 O O . SER A 1 102 ? 23.306 12.389 -28.977 1.00 94.31 102 SER A O 1
ATOM 790 N N . THR A 1 103 ? 25.084 12.540 -27.614 1.00 94.25 103 THR A N 1
ATOM 791 C CA . THR A 1 103 ? 26.023 13.006 -28.655 1.00 94.25 103 THR A CA 1
ATOM 792 C C . THR A 1 103 ? 26.304 11.951 -29.725 1.00 94.25 103 THR A C 1
ATOM 794 O O . THR A 1 103 ? 26.623 12.305 -30.859 1.00 94.25 103 THR A O 1
ATOM 797 N N . ILE A 1 104 ? 26.142 10.669 -29.389 1.00 92.81 104 ILE A N 1
ATOM 798 C CA . ILE A 1 104 ? 26.351 9.534 -30.301 1.00 92.81 104 ILE A CA 1
ATOM 799 C C . ILE A 1 104 ? 25.040 9.040 -30.934 1.00 92.81 104 ILE A C 1
ATOM 801 O O . ILE A 1 104 ? 25.020 8.069 -31.697 1.00 92.81 104 ILE A O 1
ATOM 805 N N . PHE A 1 105 ? 23.910 9.682 -30.623 1.00 94.38 105 PHE A N 1
ATOM 806 C CA . PHE A 1 105 ? 22.607 9.294 -31.150 1.00 94.38 105 PHE A CA 1
ATOM 807 C C . PHE A 1 105 ? 22.282 10.028 -32.449 1.00 94.38 105 PHE A C 1
ATOM 809 O O . PHE A 1 105 ? 22.238 11.253 -32.523 1.00 94.38 105 PHE A O 1
ATOM 816 N N . SER A 1 106 ? 21.995 9.251 -33.495 1.00 95.12 106 SER A N 1
ATOM 817 C CA . SER A 1 106 ? 21.406 9.767 -34.726 1.00 95.12 106 SER A CA 1
ATOM 818 C C . SER A 1 106 ? 19.915 10.061 -34.528 1.00 95.12 106 SER A C 1
ATOM 820 O O . SER A 1 106 ? 19.280 9.561 -33.596 1.00 95.12 106 SER A O 1
ATOM 822 N N . GLN A 1 107 ? 19.300 10.788 -35.467 1.00 94.56 107 GLN A N 1
ATOM 823 C CA . GLN A 1 107 ? 17.844 10.975 -35.462 1.00 94.56 107 GLN A CA 1
ATOM 824 C C . GLN A 1 107 ? 17.087 9.634 -35.483 1.00 94.56 107 GLN A C 1
ATOM 826 O O . GLN A 1 107 ? 16.029 9.513 -34.866 1.00 94.56 107 GLN A O 1
ATOM 831 N N . GLN A 1 108 ? 17.634 8.615 -36.157 1.00 94.75 108 GLN A N 1
ATOM 832 C CA . GLN A 1 108 ? 17.040 7.281 -36.175 1.00 94.75 108 GLN A CA 1
ATOM 833 C C . GLN A 1 108 ? 17.099 6.621 -34.791 1.00 94.75 108 GLN A C 1
ATOM 835 O O . GLN A 1 108 ? 16.106 6.030 -34.371 1.00 94.75 108 GLN A O 1
ATOM 840 N N . HIS A 1 109 ? 18.211 6.764 -34.058 1.00 95.62 109 HIS A N 1
ATOM 841 C CA . HIS A 1 109 ? 18.325 6.258 -32.684 1.00 95.62 109 HIS A CA 1
ATOM 842 C C . HIS A 1 109 ? 17.288 6.923 -31.770 1.00 95.62 109 HIS A C 1
ATOM 844 O O . HIS A 1 109 ? 16.572 6.227 -31.053 1.00 95.62 109 HIS A O 1
ATOM 850 N N . CYS A 1 110 ? 17.127 8.247 -31.861 1.00 94.62 110 CYS A N 1
ATOM 851 C CA . CYS A 1 110 ? 16.125 8.987 -31.086 1.00 94.62 110 CYS A CA 1
ATOM 852 C C . CYS A 1 110 ? 14.688 8.526 -31.388 1.00 94.62 110 CYS A C 1
ATOM 854 O O . CYS A 1 110 ? 13.894 8.323 -30.467 1.00 94.62 110 CYS A O 1
ATOM 856 N N . ASN A 1 111 ? 14.355 8.313 -32.666 1.00 93.81 111 ASN A N 1
ATOM 857 C CA . ASN A 1 111 ? 13.038 7.813 -33.068 1.00 93.81 111 ASN A CA 1
ATOM 858 C C . ASN A 1 111 ? 12.787 6.391 -32.532 1.00 93.81 111 ASN A C 1
ATOM 860 O O . ASN A 1 111 ? 11.707 6.111 -32.011 1.00 93.81 111 ASN A O 1
ATOM 864 N N . ASN A 1 112 ? 13.794 5.515 -32.615 1.00 94.50 112 ASN A N 1
ATOM 865 C CA . ASN A 1 112 ? 13.714 4.147 -32.104 1.00 94.50 112 ASN A CA 1
ATOM 866 C C . ASN A 1 112 ? 13.562 4.121 -30.576 1.00 94.50 112 ASN A C 1
ATOM 868 O O . ASN A 1 112 ? 12.730 3.375 -30.069 1.00 94.50 112 ASN A O 1
ATOM 872 N N . LEU A 1 113 ? 14.309 4.956 -29.841 1.00 95.62 113 LEU A N 1
ATOM 873 C CA . LEU A 1 113 ? 14.179 5.086 -28.384 1.00 95.62 113 LEU A CA 1
ATOM 874 C C . LEU A 1 113 ? 12.768 5.494 -27.969 1.00 95.62 113 LEU A C 1
ATOM 876 O O . LEU A 1 113 ? 12.202 4.887 -27.063 1.00 95.62 113 LEU A O 1
ATOM 880 N N . SER A 1 114 ? 12.198 6.496 -28.638 1.00 95.62 114 SER A N 1
ATOM 881 C CA . SER A 1 114 ? 10.841 6.971 -28.359 1.00 95.62 114 SER A CA 1
ATOM 882 C C . SER A 1 114 ? 9.799 5.869 -28.589 1.00 95.62 114 SER A C 1
ATOM 884 O O . SER A 1 114 ? 8.958 5.626 -27.724 1.00 95.62 114 SER A O 1
ATOM 886 N N . ALA A 1 115 ? 9.900 5.128 -29.700 1.00 94.56 115 ALA A N 1
ATOM 887 C CA . ALA A 1 115 ? 9.014 3.996 -29.981 1.00 94.56 115 ALA A CA 1
ATOM 888 C C . ALA A 1 115 ? 9.165 2.864 -28.945 1.00 94.56 115 ALA A C 1
ATOM 890 O O . ALA A 1 115 ? 8.174 2.419 -28.368 1.00 94.56 115 ALA A O 1
ATOM 891 N N . LEU A 1 116 ? 10.407 2.466 -28.635 1.00 95.75 116 LEU A N 1
ATOM 892 C CA . LEU A 1 116 ? 10.700 1.459 -27.609 1.00 95.75 116 LEU A CA 1
ATOM 893 C C . LEU A 1 116 ? 10.185 1.877 -26.231 1.00 95.75 116 LEU A C 1
ATOM 895 O O . LEU A 1 116 ? 9.761 1.024 -25.455 1.00 95.75 116 LEU A O 1
ATOM 899 N N . PHE A 1 117 ? 10.220 3.172 -25.909 1.00 96.50 117 PHE A N 1
ATOM 900 C CA . PHE A 1 117 ? 9.689 3.685 -24.651 1.00 96.50 117 PHE A CA 1
ATOM 901 C C . PHE A 1 117 ? 8.177 3.500 -24.564 1.00 96.50 117 PHE A C 1
ATOM 903 O O . PHE A 1 117 ? 7.684 3.038 -23.536 1.00 96.50 117 PHE A O 1
ATOM 910 N N . VAL A 1 118 ? 7.442 3.813 -25.636 1.00 95.31 118 VAL A N 1
ATOM 911 C CA . VAL A 1 118 ? 5.988 3.600 -25.685 1.00 95.31 118 VAL A CA 1
ATOM 912 C C . VAL A 1 118 ? 5.659 2.127 -25.443 1.00 95.31 118 VAL A C 1
ATOM 914 O O . VAL A 1 118 ? 4.902 1.826 -24.518 1.00 95.31 118 VAL A O 1
ATOM 917 N N . ASP A 1 119 ? 6.296 1.222 -26.190 1.00 93.44 119 ASP A N 1
ATOM 918 C CA . ASP A 1 119 ? 6.072 -0.224 -26.068 1.00 93.44 119 ASP A CA 1
ATOM 919 C C . ASP A 1 119 ? 6.440 -0.744 -24.671 1.00 93.44 119 ASP A C 1
ATOM 921 O O . ASP A 1 119 ? 5.689 -1.500 -24.043 1.00 93.44 119 ASP A O 1
ATOM 925 N N . TYR A 1 120 ? 7.589 -0.309 -24.145 1.00 94.44 120 TYR A N 1
ATOM 926 C CA . TYR A 1 120 ? 8.050 -0.703 -22.820 1.00 94.44 120 TYR A CA 1
ATOM 927 C C . TYR A 1 120 ? 7.079 -0.242 -21.735 1.00 94.44 120 TYR A C 1
ATOM 929 O O . TYR A 1 120 ? 6.694 -1.042 -20.881 1.00 94.44 120 TYR A O 1
ATOM 937 N N . ILE A 1 121 ? 6.644 1.016 -21.761 1.00 94.50 121 ILE A N 1
ATOM 938 C CA . ILE A 1 121 ? 5.728 1.541 -20.750 1.00 94.50 121 ILE A CA 1
ATOM 939 C C . ILE A 1 121 ? 4.350 0.892 -20.856 1.00 94.50 121 ILE A C 1
ATOM 941 O O . ILE A 1 121 ? 3.782 0.544 -19.821 1.00 94.50 121 ILE A O 1
ATOM 945 N N . ASP A 1 122 ? 3.823 0.668 -22.060 1.00 92.19 122 ASP A N 1
ATOM 946 C CA . ASP A 1 122 ? 2.549 -0.037 -22.219 1.00 92.19 122 ASP A CA 1
ATOM 947 C C . ASP A 1 122 ? 2.636 -1.475 -21.673 1.00 92.19 122 ASP A C 1
ATOM 949 O O . ASP A 1 122 ? 1.710 -1.926 -20.993 1.00 92.19 122 ASP A O 1
ATOM 953 N N . SER A 1 123 ? 3.785 -2.151 -21.814 1.00 89.38 123 SER A N 1
ATOM 954 C CA . SER A 1 123 ? 4.015 -3.460 -21.177 1.00 89.38 123 SER A CA 1
ATOM 955 C C . SER A 1 123 ? 4.014 -3.412 -19.637 1.00 89.38 123 SER A C 1
ATOM 957 O O . SER A 1 123 ? 3.667 -4.401 -18.987 1.00 89.38 123 SER A O 1
ATOM 959 N N . GLN A 1 124 ? 4.352 -2.268 -19.026 1.00 90.00 124 GLN A N 1
ATOM 960 C CA . GLN A 1 124 ? 4.340 -2.102 -17.566 1.00 90.00 124 GLN A CA 1
ATOM 961 C C . GLN A 1 124 ? 2.939 -1.847 -16.990 1.00 90.00 124 GLN A C 1
ATOM 963 O O . GLN A 1 124 ? 2.764 -1.937 -15.777 1.00 90.00 124 GLN A O 1
ATOM 968 N N . LYS A 1 125 ? 1.930 -1.563 -17.824 1.00 90.81 125 LYS A N 1
ATOM 969 C CA . LYS A 1 125 ? 0.549 -1.299 -17.369 1.00 90.81 125 LYS A CA 1
ATOM 970 C C . LYS A 1 125 ? -0.237 -2.567 -17.032 1.00 90.81 125 LYS A C 1
ATOM 972 O O . LYS A 1 125 ? -1.316 -2.480 -16.440 1.00 90.81 125 LYS A O 1
ATOM 977 N N . ALA A 1 126 ? 0.261 -3.735 -17.436 1.00 89.88 126 ALA A N 1
ATOM 978 C CA . ALA A 1 126 ? -0.402 -5.009 -17.200 1.00 89.88 126 ALA A CA 1
ATOM 979 C C . ALA A 1 126 ? -0.448 -5.348 -15.702 1.00 89.88 126 ALA A C 1
ATOM 981 O O . ALA A 1 126 ? 0.533 -5.175 -14.979 1.00 89.88 126 ALA A O 1
ATOM 982 N N . LEU A 1 127 ? -1.587 -5.875 -15.248 1.00 92.31 127 LEU A N 1
ATOM 983 C CA . LEU A 1 127 ? -1.719 -6.387 -13.888 1.00 92.31 127 LEU A CA 1
ATOM 984 C C . LEU A 1 127 ? -0.887 -7.660 -13.724 1.00 92.31 127 LEU A C 1
ATOM 986 O O . LEU A 1 127 ? -0.977 -8.587 -14.529 1.00 92.31 127 LEU A O 1
ATOM 990 N N . LYS A 1 128 ? -0.125 -7.711 -12.638 1.00 93.38 128 LYS A N 1
ATOM 991 C CA . LYS A 1 128 ? 0.688 -8.847 -12.214 1.00 93.38 128 LYS A CA 1
ATOM 992 C C . LYS A 1 128 ? 0.152 -9.361 -10.878 1.00 93.38 128 LYS A C 1
ATOM 994 O O . LYS A 1 128 ? -0.348 -8.563 -10.081 1.00 93.38 128 LYS A O 1
ATOM 999 N N . PRO A 1 129 ? 0.215 -10.675 -10.630 1.00 96.44 129 PRO A N 1
ATOM 1000 C CA . PRO A 1 129 ? -0.188 -11.234 -9.355 1.00 96.44 129 PRO A CA 1
ATOM 1001 C C . PRO A 1 129 ? 0.936 -11.046 -8.329 1.00 96.44 129 PRO A C 1
ATOM 1003 O O . PRO A 1 129 ? 2.109 -11.329 -8.598 1.00 96.44 129 PRO A O 1
ATOM 1006 N N . TYR A 1 130 ? 0.551 -10.593 -7.146 1.00 96.81 130 TYR A N 1
ATOM 1007 C CA . TYR A 1 130 ? 1.393 -10.472 -5.970 1.00 96.81 130 TYR A CA 1
ATOM 1008 C C . TYR A 1 130 ? 0.783 -11.299 -4.843 1.00 96.81 130 TYR A C 1
ATOM 1010 O O . TYR A 1 130 ? -0.401 -11.149 -4.548 1.00 96.81 130 TYR A O 1
ATOM 1018 N N . VAL A 1 131 ? 1.577 -12.168 -4.222 1.00 97.00 131 VAL A N 1
ATOM 1019 C CA . VAL A 1 131 ? 1.131 -13.043 -3.132 1.00 97.00 131 VAL A CA 1
ATOM 1020 C C . VAL A 1 131 ? 1.868 -12.676 -1.856 1.00 97.00 131 VAL A C 1
ATOM 1022 O O . VAL A 1 131 ? 3.100 -12.717 -1.800 1.00 97.00 131 VAL A O 1
ATOM 1025 N N . TYR A 1 132 ? 1.096 -12.330 -0.832 1.00 95.69 132 TYR A N 1
ATOM 1026 C CA . TYR A 1 132 ? 1.566 -12.103 0.529 1.00 95.69 132 TYR A CA 1
ATOM 1027 C C . TYR A 1 132 ? 0.992 -13.175 1.457 1.00 95.69 132 TYR A C 1
ATOM 1029 O O . TYR A 1 132 ? -0.144 -13.601 1.273 1.00 95.69 132 TYR A O 1
ATOM 1037 N N . THR A 1 133 ? 1.760 -13.636 2.442 1.00 94.12 133 THR A N 1
ATOM 1038 C CA . THR A 1 133 ? 1.319 -14.678 3.384 1.00 94.12 133 THR A CA 1
ATOM 1039 C C . THR A 1 133 ? 1.142 -14.095 4.773 1.00 94.12 133 THR A C 1
ATOM 1041 O O . THR A 1 133 ? 2.085 -13.559 5.350 1.00 94.12 133 THR A O 1
ATOM 1044 N N . ILE A 1 134 ? -0.062 -14.239 5.318 1.00 91.75 134 ILE A N 1
ATOM 1045 C CA . ILE A 1 134 ? -0.407 -13.849 6.682 1.00 91.75 134 ILE A CA 1
ATOM 1046 C C . ILE A 1 134 ? -0.304 -15.092 7.572 1.00 91.75 134 ILE A C 1
ATOM 1048 O O . ILE A 1 134 ? -0.880 -16.135 7.260 1.00 91.75 134 ILE A O 1
ATOM 1052 N N . ARG A 1 135 ? 0.441 -14.981 8.676 1.00 89.38 135 ARG A N 1
ATOM 1053 C CA . ARG A 1 135 ? 0.550 -16.015 9.718 1.00 89.38 135 ARG A CA 1
ATOM 1054 C C . ARG A 1 135 ? -0.532 -15.845 10.777 1.00 89.38 135 ARG A C 1
ATOM 1056 O O . ARG A 1 135 ? -1.042 -14.743 10.962 1.00 89.38 135 ARG A O 1
ATOM 1063 N N . TYR A 1 136 ? -0.832 -16.938 11.475 1.00 89.50 136 TYR A N 1
ATOM 1064 C CA . TYR A 1 136 ? -1.863 -17.008 12.509 1.00 89.50 136 TYR A CA 1
ATOM 1065 C C . TYR A 1 136 ? -3.236 -16.573 11.991 1.00 89.50 136 TYR A C 1
ATOM 1067 O O . TYR A 1 136 ? -4.012 -15.959 12.716 1.00 89.50 136 TYR A O 1
ATOM 1075 N N . ALA A 1 137 ? -3.511 -16.853 10.717 1.00 90.75 137 ALA A N 1
ATOM 1076 C CA . ALA A 1 137 ? -4.737 -16.455 10.046 1.00 90.75 137 ALA A CA 1
ATOM 1077 C C . ALA A 1 137 ? -5.616 -17.679 9.792 1.00 90.75 137 ALA A C 1
ATOM 1079 O O . ALA A 1 137 ? -5.314 -18.493 8.917 1.00 90.75 137 ALA A O 1
ATOM 1080 N N . ASN A 1 138 ? -6.702 -17.768 10.555 1.00 88.56 138 ASN A N 1
ATOM 1081 C CA . ASN A 1 138 ? -7.710 -18.810 10.459 1.00 88.56 138 ASN A CA 1
ATOM 1082 C C . ASN A 1 138 ? -8.829 -18.318 9.545 1.00 88.56 138 ASN A C 1
ATOM 1084 O O . ASN A 1 138 ? -9.577 -17.400 9.884 1.00 88.56 138 ASN A O 1
ATOM 1088 N N . THR A 1 139 ? -8.889 -18.920 8.365 1.00 88.50 139 THR A N 1
ATOM 1089 C CA . THR A 1 139 ? -9.778 -18.524 7.279 1.00 88.50 139 THR A CA 1
ATOM 1090 C C . THR A 1 139 ? -10.211 -19.780 6.547 1.00 88.50 139 THR A C 1
ATOM 1092 O O . THR A 1 139 ? -9.353 -20.556 6.118 1.00 88.50 139 THR A O 1
ATOM 1095 N N . ASP A 1 140 ? -11.514 -19.948 6.354 1.00 87.44 140 ASP A N 1
ATOM 1096 C CA . ASP A 1 140 ? -12.062 -21.065 5.595 1.00 87.44 140 ASP A CA 1
ATOM 1097 C C . ASP A 1 140 ? -12.399 -20.631 4.167 1.00 87.44 140 ASP A C 1
ATOM 1099 O O . ASP A 1 140 ? -13.174 -19.708 3.924 1.00 87.44 140 ASP A O 1
ATOM 1103 N N . GLY A 1 141 ? -11.842 -21.340 3.186 1.00 92.88 141 GLY A N 1
ATOM 1104 C CA . GLY A 1 141 ? -12.165 -21.109 1.780 1.00 92.88 141 GLY A CA 1
ATOM 1105 C C . GLY A 1 141 ? -11.558 -19.825 1.208 1.00 92.88 141 GLY A C 1
ATOM 1106 O O . GLY A 1 141 ? -10.416 -19.468 1.495 1.00 92.88 141 GLY A O 1
ATOM 1107 N N . VAL A 1 142 ? -12.287 -19.183 0.292 1.00 95.88 142 VAL A N 1
ATOM 1108 C CA . VAL A 1 142 ? -11.780 -18.082 -0.539 1.00 95.88 142 VAL A CA 1
ATOM 1109 C C . VAL A 1 142 ? -12.694 -16.868 -0.414 1.00 95.88 142 VAL A C 1
ATOM 1111 O O . VAL A 1 142 ? -13.875 -16.935 -0.756 1.00 95.88 142 VAL A O 1
ATOM 1114 N N . HIS A 1 143 ? -12.136 -15.732 0.001 1.00 95.12 143 HIS A N 1
ATOM 1115 C CA . HIS A 1 143 ? -12.862 -14.474 0.169 1.00 95.12 143 HIS A CA 1
ATOM 1116 C C . HIS A 1 143 ? -12.424 -13.454 -0.883 1.00 95.12 143 HIS A C 1
ATOM 1118 O O . HIS A 1 143 ? -11.391 -12.792 -0.756 1.00 95.12 143 HIS A O 1
ATOM 1124 N N . LYS A 1 144 ? -13.244 -13.297 -1.925 1.00 94.94 144 LYS A N 1
ATOM 1125 C CA . LYS A 1 144 ? -13.069 -12.261 -2.951 1.00 94.94 144 LYS A CA 1
ATOM 1126 C C . LYS A 1 144 ? -13.584 -10.930 -2.402 1.00 94.94 144 LYS A C 1
ATOM 1128 O O . LYS A 1 144 ? -14.786 -10.776 -2.206 1.00 94.94 144 LYS A O 1
ATOM 1133 N N . LEU A 1 145 ? -12.681 -9.990 -2.123 1.00 94.81 145 LEU A N 1
ATOM 1134 C CA . LEU A 1 145 ? -13.031 -8.691 -1.529 1.00 94.81 145 LEU A CA 1
ATOM 1135 C C . LEU A 1 145 ? -13.378 -7.656 -2.597 1.00 94.81 145 LEU A C 1
ATOM 1137 O O . LEU A 1 145 ? -14.310 -6.875 -2.439 1.00 94.81 145 LEU A O 1
ATOM 1141 N N . ASN A 1 146 ? -12.630 -7.666 -3.697 1.00 92.44 146 ASN A N 1
ATOM 1142 C CA . ASN A 1 146 ? -12.940 -6.916 -4.906 1.00 92.44 146 ASN A CA 1
ATOM 1143 C C . ASN A 1 146 ? -12.326 -7.629 -6.118 1.00 92.44 146 ASN A C 1
ATOM 1145 O O . ASN A 1 146 ? -11.769 -8.722 -6.003 1.00 92.44 146 ASN A O 1
ATOM 1149 N N . ASN A 1 147 ? -12.400 -6.999 -7.292 1.00 91.12 147 ASN A N 1
ATOM 1150 C CA . ASN A 1 147 ? -11.863 -7.593 -8.509 1.00 91.12 147 ASN A CA 1
ATOM 1151 C C . ASN A 1 147 ? -10.372 -7.908 -8.415 1.00 91.12 147 ASN A C 1
ATOM 1153 O O . ASN A 1 147 ? -9.964 -8.857 -9.055 1.00 91.12 147 ASN A O 1
ATOM 1157 N N . ASN A 1 148 ? -9.563 -7.153 -7.670 1.00 94.75 148 ASN A N 1
ATOM 1158 C CA . ASN A 1 148 ? -8.099 -7.241 -7.616 1.00 94.75 148 ASN A CA 1
ATOM 1159 C C . ASN A 1 148 ? -7.544 -7.833 -6.313 1.00 94.75 148 ASN A C 1
ATOM 1161 O O . ASN A 1 148 ? -6.340 -8.053 -6.250 1.00 94.75 148 ASN A O 1
ATOM 1165 N N . LEU A 1 149 ? -8.379 -8.085 -5.307 1.00 96.75 149 LEU A N 1
ATOM 1166 C CA . LEU A 1 149 ? -7.955 -8.468 -3.963 1.00 96.75 149 LEU A CA 1
ATOM 1167 C C . LEU A 1 149 ? -8.755 -9.672 -3.466 1.00 96.75 149 LEU A C 1
ATOM 1169 O O . LEU A 1 149 ? -9.986 -9.623 -3.372 1.00 96.75 149 LEU A O 1
ATOM 1173 N N . CYS A 1 150 ? -8.045 -10.739 -3.116 1.00 97.25 150 CYS A N 1
ATOM 1174 C CA . CYS A 1 150 ? -8.640 -11.970 -2.613 1.00 97.25 150 CYS A CA 1
ATOM 1175 C C . CYS A 1 150 ? -7.808 -12.558 -1.471 1.00 97.25 150 CYS A C 1
ATOM 1177 O O . CYS A 1 150 ? -6.578 -12.498 -1.506 1.00 97.25 150 CYS A O 1
ATOM 1179 N N . ILE A 1 151 ? -8.483 -13.147 -0.486 1.00 97.38 151 ILE A N 1
ATOM 1180 C CA . ILE A 1 151 ? -7.860 -13.898 0.608 1.00 97.38 151 ILE A CA 1
ATOM 1181 C C . ILE A 1 151 ? -8.176 -15.377 0.412 1.00 97.38 151 ILE A C 1
ATOM 1183 O O . ILE A 1 151 ? -9.325 -15.742 0.170 1.00 97.38 151 ILE A O 1
ATOM 1187 N N . TYR A 1 152 ? -7.155 -16.215 0.514 1.00 97.44 152 TYR A N 1
ATOM 1188 C CA . TYR A 1 152 ? -7.238 -17.662 0.420 1.00 97.44 152 TYR A CA 1
ATOM 1189 C C . TYR A 1 152 ? -6.853 -18.246 1.774 1.00 97.44 152 TYR A C 1
ATOM 1191 O O . TYR A 1 152 ? -5.745 -18.011 2.261 1.00 97.44 152 TYR A O 1
ATOM 1199 N N . GLY A 1 153 ? -7.787 -18.965 2.384 1.00 95.88 153 GLY A N 1
ATOM 1200 C CA . GLY A 1 153 ? -7.568 -19.694 3.621 1.00 95.88 153 GLY A CA 1
ATOM 1201 C C . GLY A 1 153 ? -6.686 -20.921 3.440 1.00 95.88 153 GLY A C 1
ATOM 1202 O O . GLY A 1 153 ? -6.306 -21.278 2.323 1.00 95.88 153 GLY A O 1
ATOM 1203 N N . SER A 1 154 ? -6.357 -21.587 4.542 1.00 93.00 154 SER A N 1
ATOM 1204 C CA . SER A 1 154 ? -5.451 -22.733 4.490 1.00 93.00 154 SER A CA 1
ATOM 1205 C C . SER A 1 154 ? -5.966 -23.836 3.553 1.00 93.00 154 SER A C 1
ATOM 1207 O O . SER A 1 154 ? -7.166 -24.095 3.448 1.00 93.00 154 SER A O 1
ATOM 1209 N N . GLY A 1 155 ? -5.049 -24.468 2.818 1.00 92.25 155 GLY A N 1
ATOM 1210 C CA . GLY A 1 155 ? -5.373 -25.514 1.844 1.00 92.25 155 GLY A CA 1
ATOM 1211 C C . GLY A 1 155 ? -5.925 -25.013 0.502 1.00 92.25 155 GLY A C 1
ATOM 1212 O O . GLY A 1 155 ? -6.151 -25.823 -0.391 1.00 92.25 155 GLY A O 1
ATOM 1213 N N . GLN A 1 156 ? -6.090 -23.701 0.295 1.00 96.38 156 GLN A N 1
ATOM 1214 C CA . GLN A 1 156 ? -6.636 -23.136 -0.952 1.00 96.38 156 GLN A CA 1
ATOM 1215 C C . GLN A 1 156 ? -5.560 -22.775 -1.993 1.00 96.38 156 GLN A C 1
ATOM 1217 O O . GLN A 1 156 ? -5.749 -21.871 -2.809 1.00 96.38 156 GLN A O 1
ATOM 1222 N N . ILE A 1 157 ? -4.402 -23.445 -1.972 1.00 95.88 157 ILE A N 1
ATOM 1223 C CA . ILE A 1 157 ? -3.286 -23.150 -2.888 1.00 95.88 157 ILE A CA 1
ATOM 1224 C C . ILE A 1 157 ? -3.650 -23.406 -4.356 1.00 95.88 157 ILE A C 1
ATOM 1226 O O . ILE A 1 157 ? -3.316 -22.598 -5.218 1.00 95.88 157 ILE A O 1
ATOM 1230 N N . GLU A 1 158 ? -4.385 -24.479 -4.645 1.00 96.19 158 GLU A N 1
ATOM 1231 C CA . GLU A 1 158 ? -4.823 -24.797 -6.008 1.00 96.19 158 GLU A CA 1
ATOM 1232 C C . GLU A 1 158 ? -5.791 -23.742 -6.548 1.00 96.19 158 GLU A C 1
ATOM 1234 O O . GLU A 1 158 ? -5.639 -23.290 -7.682 1.00 96.19 158 GLU A O 1
ATOM 1239 N N . SER A 1 159 ? -6.731 -23.286 -5.713 1.00 97.12 159 SER A N 1
ATOM 1240 C CA . SER A 1 159 ? -7.654 -22.193 -6.037 1.00 97.12 159 SER A CA 1
ATOM 1241 C C . SER A 1 159 ? -6.900 -20.895 -6.341 1.00 97.12 159 SER A C 1
ATOM 1243 O O . SER A 1 159 ? -7.206 -20.220 -7.324 1.00 97.12 159 SER A O 1
ATOM 1245 N N . LEU A 1 160 ? -5.880 -20.566 -5.538 1.00 97.06 160 LEU A N 1
ATOM 1246 C CA . LEU A 1 160 ? -5.032 -19.387 -5.735 1.00 97.06 160 LEU A CA 1
ATOM 1247 C C . LEU A 1 160 ? -4.285 -19.448 -7.073 1.00 97.06 160 LEU A C 1
ATOM 1249 O O . LEU A 1 160 ? -4.349 -18.503 -7.863 1.00 97.06 160 LEU A O 1
ATOM 1253 N N . LEU A 1 161 ? -3.601 -20.563 -7.351 1.00 95.56 161 LEU A N 1
ATOM 1254 C CA . LEU A 1 161 ? -2.849 -20.747 -8.597 1.00 95.56 161 LEU A CA 1
ATOM 1255 C C . LEU A 1 161 ? -3.781 -20.811 -9.819 1.00 95.56 161 LEU A C 1
ATOM 1257 O O . LEU A 1 161 ? -3.447 -20.290 -10.887 1.00 95.56 161 LEU A O 1
ATOM 1261 N N . GLY A 1 162 ? -4.968 -21.399 -9.658 1.00 95.69 162 GLY A N 1
ATOM 1262 C CA . GLY A 1 162 ? -6.017 -21.442 -10.673 1.00 95.69 162 GLY A CA 1
ATOM 1263 C C . GLY A 1 162 ? -6.523 -20.050 -11.049 1.00 95.69 162 GLY A C 1
ATOM 1264 O O . GLY A 1 162 ? -6.542 -19.709 -12.233 1.00 95.69 162 GLY A O 1
ATOM 1265 N N . ASP A 1 163 ? -6.863 -19.218 -10.061 1.00 95.56 163 ASP A N 1
ATOM 1266 C CA . ASP A 1 163 ? -7.300 -17.837 -10.297 1.00 95.56 163 ASP A CA 1
ATOM 1267 C C . ASP A 1 163 ? -6.188 -17.004 -10.961 1.00 95.56 163 ASP A C 1
ATOM 1269 O O . ASP A 1 163 ? -6.466 -16.259 -11.908 1.00 95.56 163 ASP A O 1
ATOM 1273 N N . MET A 1 164 ? -4.926 -17.172 -10.535 1.00 95.00 164 MET A N 1
ATOM 1274 C CA . MET A 1 164 ? -3.767 -16.547 -11.193 1.00 95.00 164 MET A CA 1
ATOM 1275 C C . MET A 1 164 ? -3.697 -16.921 -12.672 1.00 95.00 164 MET A C 1
ATOM 1277 O O . MET A 1 164 ? -3.650 -16.037 -13.529 1.00 95.00 164 MET A O 1
ATOM 1281 N N . LYS A 1 165 ? -3.771 -18.216 -12.988 1.00 94.31 165 LYS A N 1
ATOM 1282 C CA . LYS A 1 165 ? -3.740 -18.709 -14.367 1.00 94.31 165 LYS A CA 1
ATOM 1283 C C . LYS A 1 165 ? -4.875 -18.147 -15.212 1.00 94.31 165 LYS A C 1
ATOM 1285 O O . LYS A 1 165 ? -4.625 -17.685 -16.323 1.00 94.31 165 LYS A O 1
ATOM 1290 N N . VAL A 1 166 ? -6.106 -18.174 -14.701 1.00 93.75 166 VAL A N 1
ATOM 1291 C CA . VAL A 1 166 ? -7.287 -17.666 -15.419 1.00 93.75 166 VAL A CA 1
ATOM 1292 C C . VAL A 1 166 ? -7.125 -16.186 -15.748 1.00 93.75 166 VAL A C 1
ATOM 1294 O O . VAL A 1 166 ? -7.505 -15.748 -16.833 1.00 93.75 166 VAL A O 1
ATOM 1297 N N . ARG A 1 167 ? -6.551 -15.411 -14.827 1.00 92.00 167 ARG A N 1
ATOM 1298 C CA . ARG A 1 167 ? -6.519 -13.959 -14.958 1.00 92.00 167 ARG A CA 1
ATOM 1299 C C . ARG A 1 167 ? -5.319 -13.407 -15.716 1.00 92.00 167 ARG A C 1
ATOM 1301 O O . ARG A 1 167 ? -5.468 -12.412 -16.421 1.00 92.00 167 ARG A O 1
ATOM 1308 N N . THR A 1 168 ? -4.140 -13.993 -15.540 1.00 91.00 168 THR A N 1
ATOM 1309 C CA . THR A 1 168 ? -2.888 -13.461 -16.109 1.00 91.00 168 THR A CA 1
ATOM 1310 C C . THR A 1 168 ? -2.278 -14.391 -17.151 1.00 91.00 168 THR A C 1
ATOM 1312 O O . THR A 1 168 ? -1.301 -14.023 -17.798 1.00 91.00 168 THR A O 1
ATOM 1315 N N . GLY A 1 169 ? -2.820 -15.602 -17.317 1.00 90.88 169 GLY A N 1
ATOM 1316 C CA . GLY A 1 169 ? -2.235 -16.648 -18.158 1.00 90.88 169 GLY A CA 1
ATOM 1317 C C . GLY A 1 169 ? -0.991 -17.306 -17.551 1.00 90.88 169 GLY A C 1
ATOM 1318 O O . GLY A 1 169 ? -0.428 -18.213 -18.163 1.00 90.88 169 GLY A O 1
ATOM 1319 N N . ILE A 1 170 ? -0.553 -16.884 -16.358 1.00 90.56 170 ILE A N 1
ATOM 1320 C CA . ILE A 1 170 ? 0.625 -17.441 -15.686 1.00 90.56 170 ILE A CA 1
ATOM 1321 C C . ILE A 1 170 ? 0.270 -18.823 -15.134 1.00 90.56 170 ILE A C 1
ATOM 1323 O O . ILE A 1 170 ? -0.513 -18.953 -14.196 1.00 90.56 170 ILE A O 1
ATOM 1327 N N . ASN A 1 171 ? 0.857 -19.866 -15.718 1.00 90.06 171 ASN A N 1
ATOM 1328 C CA . ASN A 1 171 ? 0.666 -21.248 -15.292 1.00 90.06 171 ASN A CA 1
ATOM 1329 C C . ASN A 1 171 ? 1.838 -21.689 -14.407 1.00 90.06 171 ASN A C 1
ATOM 1331 O O . ASN A 1 171 ? 2.856 -22.151 -14.921 1.00 90.06 171 ASN A O 1
ATOM 1335 N N . PHE A 1 172 ? 1.688 -21.534 -13.092 1.00 89.12 172 PHE A N 1
ATOM 1336 C CA . PHE A 1 172 ? 2.702 -21.938 -12.121 1.00 89.12 172 PHE A CA 1
ATOM 1337 C C . PHE A 1 172 ? 2.392 -23.343 -11.563 1.00 89.12 172 PHE A C 1
ATOM 1339 O O . PHE A 1 172 ? 1.312 -23.526 -10.998 1.00 89.12 172 PHE A O 1
ATOM 1346 N N . PRO A 1 173 ? 3.277 -24.344 -11.742 1.00 89.00 173 PRO A N 1
ATOM 1347 C CA . PRO A 1 173 ? 3.013 -25.717 -11.311 1.00 89.00 173 PRO A CA 1
ATOM 1348 C C . PRO A 1 173 ? 3.061 -25.849 -9.783 1.00 89.00 173 PRO A C 1
ATOM 1350 O O . PRO A 1 173 ? 3.969 -25.330 -9.132 1.00 89.00 173 PRO A O 1
ATOM 1353 N N . LEU A 1 174 ? 2.095 -26.568 -9.206 1.00 90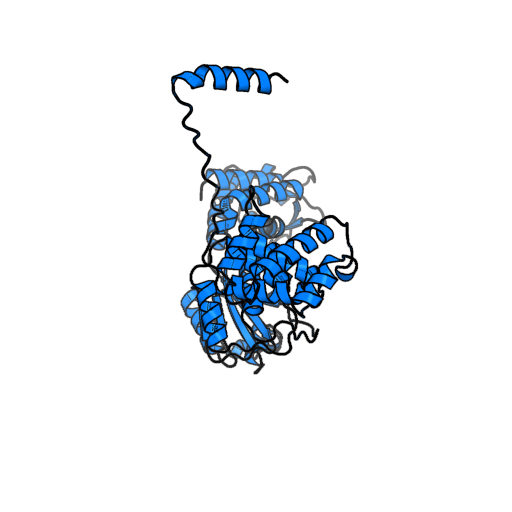.25 174 LEU A N 1
ATOM 1354 C CA . LEU A 1 174 ? 1.977 -26.753 -7.754 1.00 90.25 174 LEU A CA 1
ATOM 1355 C C . LEU A 1 174 ? 3.185 -27.501 -7.167 1.00 90.25 174 LEU A C 1
ATOM 1357 O O . LEU A 1 174 ? 3.603 -27.234 -6.035 1.00 90.25 174 LEU A O 1
ATOM 1361 N N . GLU A 1 175 ? 3.747 -28.420 -7.946 1.00 90.81 175 GLU A N 1
ATOM 1362 C CA . GLU A 1 175 ? 4.890 -29.258 -7.590 1.00 90.81 175 GLU A CA 1
ATOM 1363 C C . GLU A 1 175 ? 6.180 -28.437 -7.471 1.00 90.81 175 GLU A C 1
ATOM 1365 O O . GLU A 1 175 ? 7.063 -28.797 -6.700 1.00 90.81 175 GLU A O 1
ATOM 1370 N N . ALA A 1 176 ? 6.290 -27.291 -8.160 1.00 88.00 176 ALA A N 1
ATOM 1371 C CA . ALA A 1 176 ? 7.452 -26.414 -7.999 1.00 88.00 176 ALA A CA 1
ATOM 1372 C C . ALA A 1 176 ? 7.544 -25.836 -6.579 1.00 88.00 176 ALA A C 1
ATOM 1374 O O . ALA A 1 176 ? 8.637 -25.561 -6.102 1.00 88.00 176 ALA A O 1
ATOM 1375 N N . LEU A 1 177 ? 6.424 -25.713 -5.857 1.00 88.69 177 LEU A N 1
ATOM 1376 C CA . LEU A 1 177 ? 6.441 -25.288 -4.452 1.00 88.69 177 LEU A CA 1
ATOM 1377 C C . LEU A 1 177 ? 7.016 -26.351 -3.503 1.00 88.69 177 LEU A C 1
ATOM 1379 O O . LEU A 1 177 ? 7.197 -26.066 -2.320 1.00 88.69 177 LEU A O 1
ATOM 1383 N N . ASP A 1 178 ? 7.284 -27.566 -3.991 1.00 88.44 178 ASP A N 1
ATOM 1384 C CA . ASP A 1 178 ? 7.976 -28.603 -3.225 1.00 88.44 178 ASP A CA 1
ATOM 1385 C C . ASP A 1 178 ? 9.503 -28.504 -3.324 1.00 88.44 178 ASP A C 1
ATOM 1387 O O . ASP A 1 178 ? 10.184 -29.210 -2.579 1.00 88.44 178 ASP A O 1
ATOM 1391 N N . ASP A 1 179 ? 10.029 -27.621 -4.177 1.00 90.81 179 ASP A N 1
ATOM 1392 C CA . ASP A 1 179 ? 11.453 -27.298 -4.246 1.00 90.81 179 ASP A CA 1
ATOM 1393 C C . ASP A 1 179 ? 11.936 -26.653 -2.935 1.00 90.81 179 ASP A C 1
ATOM 1395 O O . ASP A 1 179 ? 11.241 -25.834 -2.325 1.00 90.81 179 ASP A O 1
ATOM 1399 N N . GLU A 1 180 ? 13.129 -27.035 -2.479 1.00 88.00 180 GLU A N 1
ATOM 1400 C CA . GLU A 1 180 ? 13.679 -26.603 -1.195 1.00 88.00 180 GLU A CA 1
ATOM 1401 C C . GLU A 1 180 ? 13.853 -25.078 -1.104 1.00 88.00 180 GLU A C 1
ATOM 1403 O O . GLU A 1 180 ? 13.613 -24.498 -0.035 1.00 88.00 180 GLU A O 1
ATOM 1408 N N . ASP A 1 181 ? 14.187 -24.428 -2.222 1.00 87.06 181 ASP A N 1
ATOM 1409 C CA . ASP A 1 181 ? 14.348 -22.976 -2.292 1.00 87.06 181 ASP A CA 1
ATOM 1410 C C . ASP A 1 181 ? 12.985 -22.277 -2.199 1.00 87.06 181 ASP A C 1
ATOM 1412 O O . ASP A 1 181 ? 12.793 -21.353 -1.400 1.00 87.06 181 ASP A O 1
ATOM 1416 N N . LEU A 1 182 ? 11.988 -22.775 -2.938 1.00 88.12 182 LEU A N 1
ATOM 1417 C CA . LEU A 1 182 ? 10.653 -22.174 -2.988 1.00 88.12 182 LEU A CA 1
ATOM 1418 C C . LEU A 1 182 ? 9.830 -22.415 -1.720 1.00 88.12 182 LEU A C 1
ATOM 1420 O O . LEU A 1 182 ? 9.010 -21.568 -1.362 1.00 88.12 182 LEU A O 1
ATOM 1424 N N . ARG A 1 183 ? 10.084 -23.493 -0.969 1.00 88.25 183 ARG A N 1
ATOM 1425 C CA . ARG A 1 183 ? 9.452 -23.730 0.346 1.00 88.25 183 ARG A CA 1
ATOM 1426 C C . ARG A 1 183 ? 9.719 -22.615 1.356 1.00 88.25 183 ARG A C 1
ATOM 1428 O O . ARG A 1 183 ? 8.929 -22.413 2.279 1.00 88.25 183 ARG A O 1
ATOM 1435 N N . ARG A 1 184 ? 10.840 -21.898 1.213 1.00 87.62 184 ARG A N 1
ATOM 1436 C CA . ARG A 1 184 ? 11.211 -20.783 2.100 1.00 87.62 184 ARG A CA 1
ATOM 1437 C C . ARG A 1 184 ? 10.569 -19.465 1.685 1.00 87.62 184 ARG A C 1
ATOM 1439 O O . ARG A 1 184 ? 10.566 -18.526 2.489 1.00 87.62 184 ARG A O 1
ATOM 1446 N N . GLU A 1 185 ? 10.032 -19.386 0.475 1.00 90.94 185 GLU A N 1
ATOM 1447 C CA . GLU A 1 185 ? 9.329 -18.217 -0.039 1.00 90.94 185 GLU A CA 1
ATOM 1448 C C . GLU A 1 185 ? 7.915 -18.099 0.546 1.00 90.94 185 GLU A C 1
ATOM 1450 O O . GLU A 1 185 ? 7.352 -19.115 0.959 1.00 90.94 185 GLU A O 1
ATOM 1455 N N . PRO A 1 186 ? 7.318 -16.891 0.607 1.00 90.50 186 PRO A N 1
ATOM 1456 C CA . PRO A 1 186 ? 5.979 -16.699 1.167 1.00 90.50 186 PRO A CA 1
ATOM 1457 C C . PRO A 1 186 ? 4.938 -17.691 0.626 1.00 90.50 186 PRO A C 1
ATOM 1459 O O . PRO A 1 186 ? 4.305 -18.396 1.407 1.00 90.50 186 PRO A O 1
ATOM 1462 N N . ILE A 1 187 ? 4.828 -17.853 -0.696 1.00 93.69 187 ILE A N 1
ATOM 1463 C CA . ILE A 1 187 ? 3.876 -18.792 -1.306 1.00 93.69 187 ILE A CA 1
ATOM 1464 C C . ILE A 1 187 ? 4.147 -20.261 -0.932 1.00 93.69 187 ILE A C 1
ATOM 1466 O O . ILE A 1 187 ? 3.202 -21.023 -0.722 1.00 93.69 187 ILE A O 1
ATOM 1470 N N . GLY A 1 188 ? 5.415 -20.662 -0.798 1.00 93.00 188 GLY A N 1
ATOM 1471 C CA . GLY A 1 188 ? 5.778 -22.004 -0.339 1.00 93.00 188 GLY A CA 1
ATOM 1472 C C . GLY A 1 188 ? 5.439 -22.214 1.136 1.00 93.00 188 GLY A C 1
ATOM 1473 O O . GLY A 1 188 ? 4.879 -23.245 1.502 1.00 93.00 188 GLY A O 1
ATOM 1474 N N . ARG A 1 189 ? 5.680 -21.202 1.978 1.00 90.50 189 ARG A N 1
ATOM 1475 C CA . ARG A 1 189 ? 5.266 -21.200 3.389 1.00 90.50 189 ARG A CA 1
ATOM 1476 C C . ARG A 1 189 ? 3.753 -21.328 3.527 1.00 90.50 189 ARG A C 1
ATOM 1478 O O . ARG A 1 189 ? 3.304 -22.144 4.322 1.00 90.50 189 ARG A O 1
ATOM 1485 N N . TYR A 1 190 ? 2.984 -20.588 2.733 1.00 94.50 190 TYR A N 1
ATOM 1486 C CA . TYR A 1 190 ? 1.525 -20.696 2.713 1.00 94.50 190 TYR A CA 1
ATOM 1487 C C . TYR A 1 190 ? 1.042 -22.113 2.366 1.00 94.50 190 TYR A C 1
ATOM 1489 O O . TYR A 1 190 ? 0.153 -22.634 3.034 1.00 94.50 190 TYR A O 1
ATOM 1497 N N . LYS A 1 191 ? 1.665 -22.783 1.384 1.00 94.19 191 LYS A N 1
ATOM 1498 C CA . LYS A 1 191 ? 1.347 -24.188 1.057 1.00 94.19 191 LYS A CA 1
ATOM 1499 C C . LYS A 1 191 ? 1.571 -25.130 2.250 1.00 94.19 191 LYS A C 1
ATOM 1501 O O . LYS A 1 191 ? 0.826 -26.091 2.412 1.00 94.19 191 LYS A O 1
ATOM 1506 N N . LEU A 1 192 ? 2.611 -24.887 3.048 1.00 91.06 192 LEU A N 1
ATOM 1507 C CA . LEU A 1 192 ? 3.042 -25.784 4.125 1.00 91.06 192 LEU A CA 1
ATOM 1508 C C . LEU A 1 192 ? 2.323 -25.550 5.460 1.00 91.06 192 LEU A C 1
ATOM 1510 O O . LEU A 1 192 ? 2.225 -26.472 6.268 1.00 91.06 192 LEU A O 1
ATOM 1514 N N . LEU A 1 193 ? 1.889 -24.321 5.729 1.00 90.06 193 LEU A N 1
ATOM 1515 C CA . LEU A 1 193 ? 1.445 -23.896 7.053 1.00 90.06 193 LEU A CA 1
ATOM 1516 C C . LEU A 1 193 ? -0.080 -23.872 7.154 1.00 90.06 193 LEU A C 1
ATOM 1518 O O . LEU A 1 193 ? -0.758 -23.095 6.478 1.00 90.06 193 LEU A O 1
ATOM 1522 N N . SER A 1 194 ? -0.617 -24.694 8.055 1.00 89.06 194 SER A N 1
ATOM 1523 C CA . SER A 1 194 ? -2.060 -24.803 8.286 1.00 89.06 194 SER A CA 1
ATOM 1524 C C . SER A 1 194 ? -2.675 -23.566 8.952 1.00 89.06 194 SER A C 1
ATOM 1526 O O . SER A 1 194 ? -3.869 -23.333 8.828 1.00 89.06 194 SER A O 1
ATOM 1528 N N . ASP A 1 195 ? -1.867 -22.771 9.650 1.00 89.75 195 ASP A N 1
ATOM 1529 C CA . ASP A 1 195 ? -2.244 -21.546 10.369 1.00 89.75 195 ASP A CA 1
ATOM 1530 C C . ASP A 1 195 ? -2.013 -20.279 9.526 1.00 89.75 195 ASP A C 1
ATOM 1532 O O . ASP A 1 195 ? -1.713 -19.206 10.057 1.00 89.75 195 ASP A O 1
ATOM 1536 N N . SER A 1 196 ? -2.059 -20.399 8.199 1.00 92.06 196 SER A N 1
ATOM 1537 C CA . SER A 1 196 ? -1.736 -19.303 7.292 1.00 92.06 196 SER A CA 1
ATOM 1538 C C . SER A 1 196 ? -2.814 -19.065 6.246 1.00 92.06 196 SER A C 1
ATOM 1540 O O . SER A 1 196 ? -3.539 -19.971 5.834 1.00 92.06 196 SER A O 1
ATOM 1542 N N . SER A 1 197 ? -2.897 -17.813 5.808 1.00 94.94 197 SER A N 1
ATOM 1543 C CA . SER A 1 197 ? -3.742 -17.383 4.698 1.00 94.94 197 SER A CA 1
ATOM 1544 C C . SER A 1 197 ? -2.895 -16.621 3.684 1.00 94.94 197 SER A C 1
ATOM 1546 O O . SER A 1 197 ? -1.979 -15.881 4.056 1.00 94.94 197 SER A O 1
ATOM 1548 N N . ALA A 1 198 ? -3.201 -16.765 2.400 1.00 96.50 198 ALA A N 1
ATOM 1549 C CA . ALA A 1 198 ? -2.566 -15.996 1.339 1.00 96.50 198 ALA A CA 1
ATOM 1550 C C . ALA A 1 198 ? -3.462 -14.848 0.882 1.00 96.50 198 ALA A C 1
ATOM 1552 O O . ALA A 1 198 ? -4.652 -15.023 0.639 1.00 96.50 198 ALA A O 1
ATOM 1553 N N . VAL A 1 199 ? -2.867 -13.677 0.699 1.00 96.81 199 VAL A N 1
ATOM 1554 C CA . VAL A 1 199 ? -3.495 -12.533 0.045 1.00 96.81 199 VAL A CA 1
ATOM 1555 C C . VAL A 1 199 ? -2.952 -12.444 -1.368 1.00 96.81 199 VAL A C 1
ATOM 1557 O O . VAL A 1 199 ? -1.748 -12.274 -1.562 1.00 96.81 199 VAL A O 1
ATOM 1560 N N . LEU A 1 200 ? -3.844 -12.534 -2.348 1.00 97.75 200 LEU A N 1
ATOM 1561 C CA . LEU A 1 200 ? -3.538 -12.305 -3.751 1.00 97.75 200 LEU A CA 1
ATOM 1562 C C . LEU A 1 200 ? -3.987 -10.899 -4.141 1.00 97.75 200 LEU A C 1
ATOM 1564 O O . LEU A 1 200 ? -5.177 -10.579 -4.078 1.00 97.75 200 LEU A O 1
ATOM 1568 N N . VAL A 1 201 ? -3.031 -10.090 -4.587 1.00 97.38 201 VAL A N 1
ATOM 1569 C CA . VAL A 1 201 ? -3.258 -8.745 -5.111 1.00 97.38 201 VAL A CA 1
ATOM 1570 C C . VAL A 1 201 ? -2.874 -8.709 -6.582 1.00 97.38 201 VAL A C 1
ATOM 1572 O O . VAL A 1 201 ? -1.755 -9.060 -6.948 1.00 97.38 201 VAL A O 1
ATOM 1575 N N . TYR A 1 202 ? -3.778 -8.250 -7.438 1.00 96.75 202 TYR A N 1
ATOM 1576 C CA . TYR A 1 202 ? -3.463 -7.937 -8.826 1.00 96.75 202 TYR A CA 1
ATOM 1577 C C . TYR A 1 202 ? -3.192 -6.445 -8.953 1.00 96.75 202 TYR A C 1
ATOM 1579 O O . TYR A 1 202 ? -4.107 -5.631 -8.830 1.00 96.75 202 TYR A O 1
ATOM 1587 N N . ALA A 1 203 ? -1.938 -6.099 -9.216 1.00 95.31 203 ALA A N 1
ATOM 1588 C CA . ALA A 1 203 ? -1.464 -4.721 -9.269 1.00 95.31 203 ALA A CA 1
ATOM 1589 C C . ALA A 1 203 ? -0.494 -4.529 -10.437 1.00 95.31 203 ALA A C 1
ATOM 1591 O O . ALA A 1 203 ? 0.064 -5.494 -10.960 1.00 95.31 203 ALA A O 1
ATOM 1592 N N . ARG A 1 204 ? -0.290 -3.290 -10.876 1.00 92.56 204 ARG A N 1
ATOM 1593 C CA . ARG A 1 204 ? 0.631 -2.967 -11.983 1.00 92.56 204 ARG A CA 1
ATOM 1594 C C . ARG A 1 204 ? 2.075 -2.868 -11.504 1.00 92.56 204 ARG A C 1
ATOM 1596 O O . ARG A 1 204 ? 3.017 -3.147 -12.246 1.00 92.56 204 ARG A O 1
ATOM 1603 N N . SER A 1 205 ? 2.245 -2.518 -10.234 1.00 91.75 205 SER A N 1
ATOM 1604 C CA . SER A 1 205 ? 3.539 -2.410 -9.579 1.00 91.75 205 SER A CA 1
ATOM 1605 C C . SER A 1 205 ? 3.495 -2.989 -8.165 1.00 91.75 205 SER A C 1
ATOM 1607 O O . SER A 1 205 ? 2.429 -3.198 -7.583 1.00 91.75 205 SER A O 1
ATOM 1609 N N . ILE A 1 206 ? 4.680 -3.184 -7.580 1.00 91.06 206 ILE A N 1
ATOM 1610 C CA . ILE A 1 206 ? 4.798 -3.558 -6.170 1.00 91.06 206 ILE A CA 1
ATOM 1611 C C . ILE A 1 206 ? 4.271 -2.465 -5.235 1.00 91.06 206 ILE A C 1
ATOM 1613 O O . ILE A 1 206 ? 3.728 -2.793 -4.190 1.00 91.06 206 ILE A O 1
ATOM 1617 N N . ASN A 1 207 ? 4.380 -1.185 -5.598 1.00 90.81 207 ASN A N 1
ATOM 1618 C CA . ASN A 1 207 ? 3.884 -0.101 -4.750 1.00 90.81 207 ASN A CA 1
ATOM 1619 C C . ASN A 1 207 ? 2.367 -0.139 -4.667 1.00 90.81 207 ASN A C 1
ATOM 1621 O O . ASN A 1 207 ? 1.818 -0.054 -3.579 1.00 90.81 207 ASN A O 1
ATOM 1625 N N . GLU A 1 208 ? 1.698 -0.326 -5.805 1.00 92.62 208 GLU A N 1
ATOM 1626 C CA . GLU A 1 208 ? 0.245 -0.482 -5.833 1.00 92.62 208 GLU A CA 1
ATOM 1627 C C . GLU A 1 208 ? -0.179 -1.735 -5.049 1.00 92.62 208 GLU A C 1
ATOM 1629 O O . GLU A 1 208 ? -1.145 -1.676 -4.294 1.00 92.62 208 GLU A O 1
ATOM 1634 N N . ALA A 1 209 ? 0.581 -2.837 -5.133 1.00 94.75 209 ALA A N 1
ATOM 1635 C CA . ALA A 1 209 ? 0.322 -4.026 -4.321 1.00 94.75 209 ALA A CA 1
ATOM 1636 C C . ALA A 1 209 ? 0.464 -3.759 -2.811 1.00 94.75 209 ALA A C 1
ATOM 1638 O O . ALA A 1 209 ? -0.387 -4.181 -2.033 1.00 94.75 209 ALA A O 1
ATOM 1639 N N . VAL A 1 210 ? 1.516 -3.048 -2.394 1.00 93.38 210 VAL A N 1
ATOM 1640 C CA . VAL A 1 210 ? 1.748 -2.679 -0.987 1.00 93.38 210 VAL A CA 1
ATOM 1641 C C . VAL A 1 210 ? 0.677 -1.710 -0.489 1.00 93.38 210 VAL A C 1
ATOM 1643 O O . VAL A 1 210 ? 0.154 -1.909 0.600 1.00 93.38 210 VAL A O 1
ATOM 1646 N N . GLU A 1 211 ? 0.278 -0.724 -1.294 1.00 92.62 211 GLU A N 1
ATOM 1647 C CA . GLU A 1 211 ? -0.812 0.194 -0.948 1.00 92.62 211 GLU A CA 1
ATOM 1648 C C . GLU A 1 211 ? -2.151 -0.545 -0.754 1.00 92.62 211 GLU A C 1
ATOM 1650 O O . GLU A 1 211 ? -2.932 -0.178 0.125 1.00 92.62 211 GLU A O 1
ATOM 1655 N N . GLU A 1 212 ? -2.439 -1.580 -1.553 1.00 94.44 212 GLU A N 1
ATOM 1656 C CA . GLU A 1 212 ? -3.616 -2.442 -1.357 1.00 94.44 212 GLU A CA 1
ATOM 1657 C C . GLU A 1 212 ? -3.496 -3.318 -0.102 1.00 94.44 212 GLU A C 1
ATOM 1659 O O . GLU A 1 212 ? -4.474 -3.464 0.633 1.00 94.44 212 GLU A O 1
ATOM 1664 N N . LEU A 1 213 ? -2.307 -3.857 0.191 1.00 95.38 213 LEU A N 1
ATOM 1665 C CA . LEU A 1 213 ? -2.060 -4.597 1.433 1.00 95.38 213 LEU A CA 1
ATOM 1666 C C . LEU A 1 213 ? -2.240 -3.708 2.667 1.00 95.38 213 LEU A C 1
ATOM 1668 O O . LEU A 1 213 ? -2.906 -4.122 3.611 1.00 95.38 213 LEU A O 1
ATOM 1672 N N . ASP A 1 214 ? -1.740 -2.473 2.649 1.00 94.12 214 ASP A N 1
ATOM 1673 C CA . ASP A 1 214 ? -1.934 -1.528 3.752 1.00 94.12 214 ASP A CA 1
ATOM 1674 C C . ASP A 1 214 ? -3.423 -1.225 3.965 1.00 94.12 214 ASP A C 1
ATOM 1676 O O . ASP A 1 214 ? -3.903 -1.208 5.099 1.00 94.12 214 ASP A O 1
ATOM 1680 N N . ARG A 1 215 ? -4.205 -1.063 2.889 1.00 95.31 215 ARG A N 1
ATOM 1681 C CA . ARG A 1 215 ? -5.667 -0.903 3.001 1.00 95.31 215 ARG A CA 1
ATOM 1682 C C . ARG A 1 215 ? -6.322 -2.145 3.595 1.00 95.31 215 ARG A C 1
ATOM 1684 O O . ARG A 1 215 ? -7.208 -2.011 4.440 1.00 95.31 215 ARG A O 1
ATOM 1691 N N . LEU A 1 216 ? -5.889 -3.337 3.183 1.00 95.88 216 LEU A N 1
ATOM 1692 C CA . LEU A 1 216 ? -6.377 -4.594 3.743 1.00 95.88 216 LEU A CA 1
ATOM 1693 C C . LEU A 1 216 ? -6.060 -4.702 5.236 1.00 95.88 216 LEU A C 1
ATOM 1695 O O . LEU A 1 216 ? -6.951 -5.032 6.012 1.00 95.88 216 LEU A O 1
ATOM 1699 N N . PHE A 1 217 ? -4.834 -4.400 5.658 1.00 95.12 217 PHE A N 1
ATOM 1700 C CA . PHE A 1 217 ? -4.450 -4.460 7.068 1.00 95.12 217 PHE A CA 1
ATOM 1701 C C . PHE A 1 217 ? -5.194 -3.425 7.908 1.00 95.12 217 PHE A C 1
ATOM 1703 O O . PHE A 1 217 ? -5.619 -3.731 9.020 1.00 95.12 217 PHE A O 1
ATOM 1710 N N . GLY A 1 218 ? -5.452 -2.239 7.358 1.00 96.00 218 GLY A N 1
ATOM 1711 C CA . GLY A 1 218 ? -6.330 -1.255 7.985 1.00 96.00 218 GLY A CA 1
ATOM 1712 C C . GLY A 1 218 ? -7.750 -1.778 8.179 1.00 96.00 218 GLY A C 1
ATOM 1713 O O . GLY A 1 218 ? -8.336 -1.608 9.249 1.00 96.00 218 GLY A O 1
ATOM 1714 N N . ALA A 1 219 ? -8.291 -2.458 7.167 1.00 96.50 219 ALA A N 1
ATOM 1715 C CA . ALA A 1 219 ? -9.617 -3.058 7.239 1.00 96.50 219 ALA A CA 1
ATOM 1716 C C . ALA A 1 219 ? -9.651 -4.204 8.261 1.00 96.50 219 ALA A C 1
ATOM 1718 O O . ALA A 1 219 ? -10.530 -4.219 9.114 1.00 96.50 219 ALA A O 1
ATOM 1719 N N . LEU A 1 220 ? -8.651 -5.090 8.255 1.00 95.75 220 LEU A N 1
ATOM 1720 C CA . LEU A 1 220 ? -8.510 -6.173 9.232 1.00 95.75 220 LEU A CA 1
ATOM 1721 C C . LEU A 1 220 ? -8.433 -5.642 10.665 1.00 95.75 220 LEU A C 1
ATOM 1723 O O . LEU A 1 220 ? -9.174 -6.112 11.524 1.00 95.75 220 LEU A O 1
ATOM 1727 N N . CYS A 1 221 ? -7.610 -4.621 10.915 1.00 95.44 221 CYS A N 1
ATOM 1728 C CA . CYS A 1 221 ? -7.522 -3.946 12.212 1.00 95.44 221 CYS A CA 1
ATOM 1729 C C . CYS A 1 221 ? -8.885 -3.405 12.678 1.00 95.44 221 CYS A C 1
ATOM 1731 O O . CYS A 1 221 ? -9.198 -3.432 13.871 1.00 95.44 221 CYS A O 1
ATOM 1733 N N . ALA A 1 222 ? -9.713 -2.934 11.738 1.00 95.81 222 ALA A N 1
ATOM 1734 C CA . ALA A 1 222 ? -11.055 -2.458 12.033 1.00 95.81 222 ALA A CA 1
ATOM 1735 C C . ALA A 1 222 ? -12.043 -3.590 12.357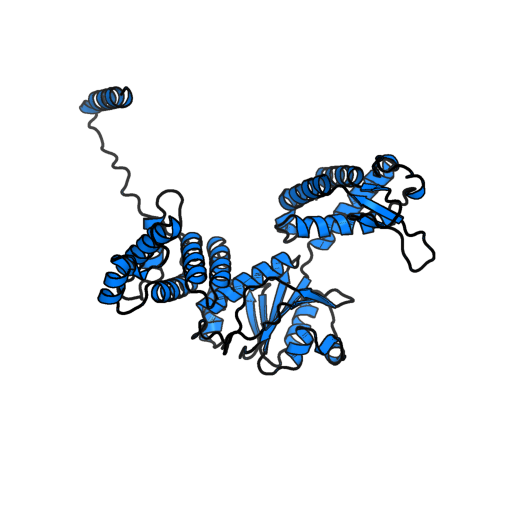 1.00 95.81 222 ALA A C 1
ATOM 1737 O O . ALA A 1 222 ? -12.916 -3.407 13.210 1.00 95.81 222 ALA A O 1
ATOM 1738 N N . THR A 1 223 ? -11.910 -4.748 11.710 1.00 95.56 223 THR A N 1
ATOM 1739 C CA . THR A 1 223 ? -12.952 -5.784 11.700 1.00 95.56 223 THR A CA 1
ATOM 1740 C C . THR A 1 223 ? -12.715 -6.952 12.647 1.00 95.56 223 THR A C 1
ATOM 1742 O O . THR A 1 223 ? -13.694 -7.463 13.172 1.00 95.56 223 THR A O 1
ATOM 1745 N N . ILE A 1 224 ? -11.474 -7.385 12.889 1.00 94.38 224 ILE A N 1
ATOM 1746 C CA . ILE A 1 224 ? -11.221 -8.571 13.731 1.00 94.38 224 ILE A CA 1
ATOM 1747 C C . ILE A 1 224 ? -11.518 -8.300 15.212 1.00 94.38 224 ILE A C 1
ATOM 1749 O O . ILE A 1 224 ? -11.452 -7.159 15.666 1.00 94.38 224 ILE A O 1
ATOM 1753 N N . ASP A 1 225 ? -11.802 -9.338 15.996 1.00 89.94 225 ASP A N 1
ATOM 1754 C CA . ASP A 1 225 ? -12.270 -9.174 17.380 1.00 89.94 225 ASP A CA 1
ATOM 1755 C C . ASP A 1 225 ? -11.224 -8.538 18.301 1.00 89.94 225 ASP A C 1
ATOM 1757 O O . ASP A 1 225 ? -11.501 -7.566 19.010 1.00 89.94 225 ASP A O 1
ATOM 1761 N N . THR A 1 226 ? -9.993 -9.060 18.268 1.00 89.62 226 THR A N 1
ATOM 1762 C CA . THR A 1 226 ? -8.930 -8.688 19.213 1.00 89.62 226 THR A CA 1
ATOM 1763 C C . THR A 1 226 ? -7.657 -8.178 18.527 1.00 89.62 226 THR A C 1
ATOM 1765 O O . THR A 1 226 ? -6.580 -8.745 18.727 1.00 89.62 226 THR A O 1
ATOM 1768 N N . PRO A 1 227 ? -7.724 -7.078 17.756 1.00 90.94 227 PRO A N 1
ATOM 1769 C CA . PRO A 1 227 ? -6.600 -6.593 16.952 1.00 90.94 227 PRO A CA 1
ATOM 1770 C C . PRO A 1 227 ? -5.401 -6.148 17.796 1.00 90.94 227 PRO A C 1
ATOM 1772 O O . PRO A 1 227 ? -4.274 -6.152 17.317 1.00 90.94 227 PRO A O 1
ATOM 1775 N N . LEU A 1 228 ? -5.601 -5.797 19.070 1.00 89.88 228 LEU A N 1
ATOM 1776 C CA . LEU A 1 228 ? -4.515 -5.351 19.951 1.00 89.88 228 LEU A CA 1
ATOM 1777 C C . LEU A 1 228 ? -3.831 -6.483 20.730 1.00 89.88 228 LEU A C 1
ATOM 1779 O O . LEU A 1 228 ? -2.903 -6.218 21.498 1.00 89.88 228 LEU A O 1
ATOM 1783 N N . ARG A 1 229 ? -4.227 -7.747 20.517 1.00 90.12 229 ARG A N 1
ATOM 1784 C CA . ARG A 1 229 ? -3.492 -8.915 21.025 1.00 90.12 229 ARG A CA 1
ATOM 1785 C C . ARG A 1 229 ? -2.266 -9.160 20.141 1.00 90.12 229 ARG A C 1
ATOM 1787 O O . ARG A 1 229 ? -2.249 -10.066 19.315 1.00 90.12 229 ARG A O 1
ATOM 1794 N N . ILE A 1 230 ? -1.249 -8.323 20.327 1.00 87.19 230 ILE A N 1
ATOM 1795 C CA . ILE A 1 230 ? 0.033 -8.356 19.612 1.00 87.19 230 ILE A CA 1
ATOM 1796 C C . ILE A 1 230 ? 1.023 -9.215 20.412 1.00 87.19 230 ILE A C 1
ATOM 1798 O O . ILE A 1 230 ? 1.236 -8.952 21.596 1.00 87.19 230 ILE A O 1
ATOM 1802 N N . ASN A 1 231 ? 1.622 -10.229 19.783 1.00 81.62 231 ASN A N 1
ATOM 1803 C CA . ASN A 1 231 ? 2.598 -11.139 20.409 1.00 81.62 231 ASN A CA 1
ATOM 1804 C C . ASN A 1 231 ? 4.065 -10.760 20.110 1.00 81.62 231 ASN A C 1
ATOM 1806 O O . ASN A 1 231 ? 4.971 -11.371 20.665 1.00 81.62 231 ASN A O 1
ATOM 1810 N N . GLN A 1 232 ? 4.290 -9.721 19.292 1.00 78.62 232 GLN A N 1
ATOM 1811 C CA . GLN A 1 232 ? 5.610 -9.173 18.936 1.00 78.62 232 GLN A CA 1
ATOM 1812 C C . GLN A 1 232 ? 6.557 -10.167 18.238 1.00 78.62 232 GLN A C 1
ATOM 1814 O O . GLN A 1 232 ? 7.768 -9.945 18.207 1.00 78.62 232 GLN A O 1
ATOM 1819 N N . GLU A 1 233 ? 6.034 -11.242 17.643 1.00 83.88 233 GLU A N 1
ATOM 1820 C CA . GLU A 1 233 ? 6.855 -12.104 16.793 1.00 83.88 233 GLU A CA 1
ATOM 1821 C C . GLU A 1 233 ? 7.284 -11.393 15.501 1.00 83.88 233 GLU A C 1
ATOM 1823 O O . GLU A 1 233 ? 6.716 -10.380 15.081 1.00 83.88 233 GLU A O 1
ATOM 1828 N N . THR A 1 234 ? 8.325 -11.926 14.861 1.00 82.69 234 THR A N 1
ATOM 1829 C CA . THR A 1 234 ? 8.799 -11.393 13.582 1.00 82.69 234 THR A CA 1
ATOM 1830 C C . THR A 1 234 ? 7.809 -11.743 12.476 1.00 82.69 234 THR A C 1
ATOM 1832 O O . THR A 1 234 ? 7.576 -12.917 12.195 1.00 82.69 234 THR A O 1
ATOM 1835 N N . VAL A 1 235 ? 7.269 -10.722 11.812 1.00 85.62 235 VAL A N 1
ATOM 1836 C CA . VAL A 1 235 ? 6.396 -10.889 10.645 1.00 85.62 235 VAL A CA 1
ATOM 1837 C C . VAL A 1 235 ? 7.241 -11.055 9.382 1.00 85.62 235 VAL A C 1
ATOM 1839 O O . VAL A 1 235 ? 8.234 -10.354 9.180 1.00 85.62 235 VAL A O 1
ATOM 1842 N N . ASP A 1 236 ? 6.852 -11.991 8.514 1.00 87.50 236 ASP A N 1
ATOM 1843 C CA . ASP A 1 236 ? 7.468 -12.137 7.196 1.00 87.50 236 ASP A CA 1
ATOM 1844 C C . ASP A 1 236 ? 6.989 -11.000 6.285 1.00 87.50 236 ASP A C 1
ATOM 1846 O O . ASP A 1 236 ? 5.889 -11.027 5.739 1.00 87.50 236 ASP A O 1
ATOM 1850 N N . CYS A 1 237 ? 7.815 -9.969 6.133 1.00 89.62 237 CYS A N 1
ATOM 1851 C CA . CYS A 1 237 ? 7.515 -8.822 5.278 1.00 89.62 237 CYS A CA 1
ATOM 1852 C C . CYS A 1 237 ? 7.985 -9.041 3.835 1.00 89.62 237 CYS A C 1
ATOM 1854 O O . CYS A 1 237 ? 8.472 -8.108 3.197 1.00 89.62 237 CYS A O 1
ATOM 1856 N N . ARG A 1 238 ? 7.906 -10.266 3.312 1.00 93.56 238 ARG A N 1
ATOM 1857 C CA . ARG A 1 238 ? 8.225 -10.565 1.912 1.00 93.56 238 ARG A CA 1
ATOM 1858 C C . ARG A 1 238 ? 6.955 -10.798 1.105 1.00 93.56 238 ARG A C 1
ATOM 1860 O O . ARG A 1 238 ? 5.999 -11.397 1.585 1.00 93.56 238 ARG A O 1
ATOM 1867 N N . ILE A 1 239 ? 6.976 -10.350 -0.144 1.00 95.50 239 ILE A N 1
ATOM 1868 C CA . ILE A 1 239 ? 5.916 -10.566 -1.127 1.00 95.50 239 ILE A CA 1
ATOM 1869 C C . ILE A 1 239 ? 6.497 -11.283 -2.344 1.00 95.50 239 ILE A C 1
ATOM 1871 O O . ILE A 1 239 ? 7.596 -10.948 -2.801 1.00 95.50 239 ILE A O 1
ATOM 1875 N N . ASN A 1 240 ? 5.765 -12.258 -2.878 1.00 95.94 240 ASN A N 1
ATOM 1876 C CA . ASN A 1 240 ? 6.089 -12.862 -4.164 1.00 95.94 240 ASN A CA 1
ATOM 1877 C C . ASN A 1 240 ? 5.390 -12.095 -5.282 1.00 95.94 240 ASN A C 1
ATOM 1879 O O . ASN A 1 240 ? 4.202 -11.809 -5.182 1.00 95.94 240 ASN A O 1
ATOM 1883 N N . SER A 1 241 ? 6.101 -11.813 -6.367 1.00 95.00 241 SER A N 1
ATOM 1884 C CA . SER A 1 241 ? 5.524 -11.389 -7.642 1.00 95.00 241 SER A CA 1
ATOM 1885 C C . SER A 1 241 ? 5.810 -12.444 -8.696 1.00 95.00 241 SER A C 1
ATOM 1887 O O . SER A 1 241 ? 6.931 -12.960 -8.737 1.00 95.00 241 SER A O 1
ATOM 1889 N N . PHE A 1 242 ? 4.841 -12.716 -9.563 1.00 92.25 242 PHE A N 1
ATOM 1890 C CA . PHE A 1 242 ? 4.982 -13.742 -10.591 1.00 92.25 242 PHE A CA 1
ATOM 1891 C C . PHE A 1 242 ? 5.002 -13.107 -11.971 1.00 92.25 242 PHE A C 1
ATOM 1893 O O . PHE A 1 242 ? 4.190 -12.232 -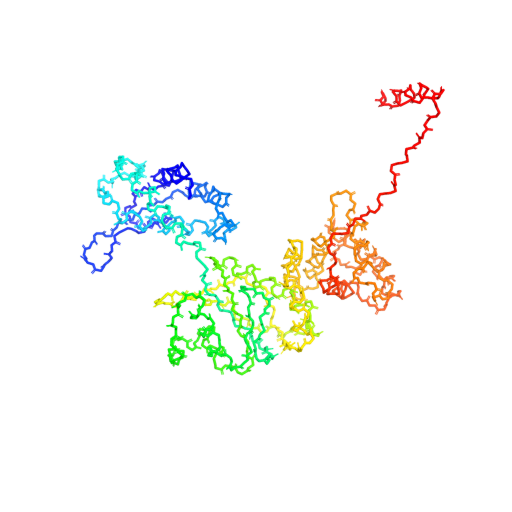12.288 1.00 92.25 242 PHE A O 1
ATOM 1900 N N . ASP A 1 243 ? 5.915 -13.595 -12.796 1.00 83.69 243 ASP A N 1
ATOM 1901 C CA . ASP A 1 243 ? 5.888 -13.408 -14.236 1.00 83.69 243 ASP A CA 1
ATOM 1902 C C . ASP A 1 243 ? 5.705 -14.771 -14.930 1.00 83.69 243 ASP A C 1
ATOM 1904 O O . ASP A 1 243 ? 5.497 -15.798 -14.283 1.00 83.69 243 ASP A O 1
ATOM 1908 N N . SER A 1 244 ? 5.718 -14.796 -16.262 1.00 76.06 244 SER A N 1
ATOM 1909 C CA . SER A 1 244 ? 5.480 -16.027 -17.024 1.00 76.06 244 SER A CA 1
ATOM 1910 C C . SER A 1 244 ? 6.582 -17.086 -16.885 1.00 76.06 244 SER A C 1
ATOM 1912 O O . SER A 1 244 ? 6.381 -18.213 -17.337 1.00 76.06 244 SER A O 1
ATOM 1914 N N . LYS A 1 245 ? 7.742 -16.745 -16.311 1.00 75.25 245 LYS A N 1
ATOM 1915 C CA . LYS A 1 245 ? 8.952 -17.582 -16.283 1.00 75.25 245 LYS A CA 1
ATOM 1916 C C . LYS A 1 245 ? 9.639 -17.655 -14.914 1.00 75.25 245 LYS A C 1
ATOM 1918 O O . LYS A 1 245 ? 10.531 -18.482 -14.750 1.00 75.25 245 LYS A O 1
ATOM 1923 N N . SER A 1 246 ? 9.283 -16.801 -13.961 1.00 83.25 246 SER A N 1
ATOM 1924 C CA . SER A 1 246 ? 10.001 -16.623 -12.705 1.00 83.25 246 SER A CA 1
ATOM 1925 C C . SER A 1 246 ? 9.097 -16.141 -11.567 1.00 83.25 246 SER A C 1
ATOM 1927 O O . SER A 1 246 ? 8.066 -15.487 -11.767 1.00 83.25 246 SER A O 1
ATOM 1929 N N . ILE A 1 247 ? 9.523 -16.464 -10.346 1.00 89.88 247 ILE A N 1
ATOM 1930 C CA . ILE A 1 247 ? 9.042 -15.840 -9.117 1.00 89.88 247 ILE A CA 1
ATOM 1931 C C . ILE A 1 247 ? 10.134 -14.894 -8.651 1.00 89.88 247 ILE A C 1
ATOM 1933 O O . ILE A 1 247 ? 11.290 -15.285 -8.510 1.00 89.88 247 ILE A O 1
ATOM 1937 N N . THR A 1 248 ? 9.757 -13.653 -8.370 1.00 91.88 248 THR A N 1
ATOM 1938 C CA . THR A 1 248 ? 10.636 -12.709 -7.682 1.00 91.88 248 THR A CA 1
ATOM 1939 C C . THR A 1 248 ? 10.087 -12.444 -6.292 1.00 91.88 248 THR A C 1
ATOM 1941 O O . THR A 1 248 ? 8.915 -12.100 -6.140 1.00 91.88 248 THR A O 1
ATOM 1944 N N . THR A 1 249 ? 10.945 -12.542 -5.284 1.00 94.06 249 THR A N 1
ATOM 1945 C CA . THR A 1 249 ? 10.612 -12.161 -3.912 1.00 94.06 249 THR A CA 1
ATOM 1946 C C . THR A 1 249 ? 11.198 -10.808 -3.588 1.00 94.06 249 THR A C 1
ATOM 1948 O O . THR A 1 249 ? 12.352 -10.521 -3.909 1.00 94.06 249 THR A O 1
ATOM 1951 N N . ARG A 1 250 ? 10.405 -9.961 -2.936 1.00 92.31 250 ARG A N 1
ATOM 1952 C CA . ARG A 1 250 ? 10.862 -8.651 -2.475 1.00 92.31 250 ARG A CA 1
ATOM 1953 C C . ARG A 1 250 ? 10.444 -8.420 -1.040 1.00 92.31 250 ARG A C 1
ATOM 1955 O O . ARG A 1 250 ? 9.345 -8.794 -0.641 1.00 92.31 250 ARG A O 1
ATOM 1962 N N . GLN A 1 251 ? 11.317 -7.774 -0.281 1.00 92.88 251 GLN A N 1
ATOM 1963 C CA . GLN A 1 251 ? 10.959 -7.254 1.027 1.00 92.88 251 GLN A CA 1
ATOM 1964 C C . GLN A 1 251 ? 10.113 -5.992 0.849 1.00 92.88 251 GLN A C 1
ATOM 1966 O O . GLN A 1 251 ? 10.467 -5.102 0.074 1.00 92.88 251 GLN A O 1
ATOM 1971 N N . ILE A 1 252 ? 8.996 -5.924 1.561 1.00 90.62 252 ILE A N 1
ATOM 1972 C CA . ILE A 1 252 ? 8.095 -4.778 1.594 1.00 90.62 252 ILE A CA 1
ATOM 1973 C C . ILE A 1 252 ? 8.171 -4.102 2.955 1.00 90.62 252 ILE A C 1
ATOM 1975 O O . ILE A 1 252 ? 8.437 -4.730 3.980 1.00 90.62 252 ILE A O 1
ATOM 1979 N N . ARG A 1 253 ? 7.920 -2.797 2.969 1.00 81.81 253 ARG A N 1
ATOM 1980 C CA . ARG A 1 253 ? 7.688 -2.057 4.206 1.00 81.81 253 ARG A CA 1
ATOM 1981 C C . ARG A 1 253 ? 6.193 -2.087 4.479 1.00 81.81 253 ARG A C 1
ATOM 1983 O O . ARG A 1 253 ? 5.486 -1.201 4.024 1.00 81.81 253 ARG A O 1
ATOM 1990 N N . SER A 1 254 ? 5.732 -3.134 5.153 1.00 69.81 254 SER A N 1
ATOM 1991 C CA . SER A 1 254 ? 4.360 -3.207 5.648 1.00 69.81 254 SER A CA 1
ATOM 1992 C C . SER A 1 254 ? 4.354 -3.197 7.172 1.00 69.81 254 SER A C 1
ATOM 1994 O O . SER A 1 254 ? 5.167 -3.876 7.800 1.00 69.81 254 SER A O 1
ATOM 1996 N N . ASN A 1 255 ? 3.439 -2.420 7.753 1.00 68.69 255 ASN A N 1
ATOM 1997 C CA . ASN A 1 255 ? 3.271 -2.265 9.198 1.00 68.69 255 ASN A CA 1
ATOM 1998 C C . ASN A 1 255 ? 2.226 -3.251 9.748 1.00 68.69 255 ASN A C 1
ATOM 2000 O O . ASN A 1 255 ? 1.344 -2.860 10.507 1.00 68.69 255 ASN A O 1
ATOM 2004 N N . LEU A 1 256 ? 2.295 -4.525 9.357 1.00 79.81 256 LEU A N 1
ATOM 2005 C CA . LEU A 1 256 ? 1.466 -5.561 9.970 1.00 79.81 256 LEU A CA 1
ATOM 2006 C C . LEU A 1 256 ? 2.118 -5.998 11.293 1.00 79.81 256 LEU A C 1
ATOM 2008 O O . LEU A 1 256 ? 3.222 -6.546 11.257 1.00 79.81 256 LEU A O 1
ATOM 2012 N N . PRO A 1 257 ? 1.491 -5.777 12.463 1.00 83.19 257 PRO A N 1
ATOM 2013 C CA . PRO A 1 257 ? 2.000 -6.343 13.703 1.00 83.19 257 PRO A CA 1
ATOM 2014 C C . PRO A 1 257 ? 1.771 -7.855 13.723 1.00 83.19 257 PRO A C 1
ATOM 2016 O O . PRO A 1 257 ? 0.781 -8.356 13.192 1.00 83.19 257 PRO A O 1
ATOM 2019 N N . SER A 1 258 ? 2.643 -8.589 14.414 1.00 83.00 258 SER A N 1
ATOM 2020 C CA . SER A 1 258 ? 2.352 -9.988 14.713 1.00 83.00 258 SER A CA 1
ATOM 2021 C C . SER A 1 258 ? 1.280 -10.071 15.795 1.00 83.00 258 SER A C 1
ATOM 2023 O O . SER A 1 258 ? 1.489 -9.639 16.936 1.00 83.00 258 SER A O 1
ATOM 2025 N N . VAL A 1 259 ? 0.119 -10.603 15.429 1.00 85.25 259 VAL A N 1
ATOM 2026 C CA . VAL A 1 259 ? -1.019 -10.808 16.327 1.00 85.25 259 VAL A CA 1
ATOM 2027 C C . VAL A 1 259 ? -1.166 -12.279 16.689 1.00 85.25 259 VAL A C 1
ATOM 2029 O O . VAL A 1 259 ? -0.708 -13.153 15.959 1.00 85.25 259 VAL A O 1
ATOM 2032 N N . TYR A 1 260 ? -1.800 -12.544 17.832 1.00 86.00 260 TYR A N 1
ATOM 2033 C CA . TYR A 1 260 ? -2.041 -13.912 18.304 1.00 86.00 260 TYR A CA 1
ATOM 2034 C C . TYR A 1 260 ? -2.869 -14.736 17.319 1.00 86.00 260 TYR A C 1
ATOM 2036 O O . TYR A 1 260 ? -2.600 -15.918 17.147 1.00 86.00 260 TYR A O 1
ATOM 2044 N N . GLU A 1 261 ? -3.890 -14.120 16.726 1.00 89.56 261 GLU A N 1
ATOM 2045 C CA . GLU A 1 261 ? -4.803 -14.778 15.801 1.00 89.56 261 GLU A CA 1
ATOM 2046 C C . GLU A 1 261 ? -5.555 -13.730 14.970 1.00 89.56 261 GLU A C 1
ATOM 2048 O O . GLU A 1 261 ? -6.012 -12.710 15.495 1.00 89.56 261 GLU A O 1
ATOM 2053 N N . ILE A 1 262 ? -5.697 -13.999 13.675 1.00 91.62 262 ILE A N 1
ATOM 2054 C CA . ILE A 1 262 ? -6.590 -13.317 12.740 1.00 91.62 262 ILE A CA 1
ATOM 2055 C C . ILE A 1 262 ? -7.656 -14.337 12.365 1.00 91.62 262 ILE A C 1
ATOM 2057 O O . ILE A 1 262 ? -7.415 -15.221 11.550 1.00 91.62 262 ILE A O 1
ATOM 2061 N N . ASN A 1 263 ? -8.831 -14.226 12.973 1.00 92.25 263 ASN A N 1
ATOM 2062 C CA . ASN A 1 263 ? -9.968 -15.068 12.630 1.00 92.25 263 ASN A CA 1
ATOM 2063 C C . ASN A 1 263 ? -10.848 -14.335 11.609 1.00 92.25 263 ASN A C 1
ATOM 2065 O O . ASN A 1 263 ? -11.417 -13.284 11.920 1.00 92.25 263 ASN A O 1
ATOM 2069 N N . LEU A 1 264 ? -10.932 -14.863 10.387 1.00 91.62 264 LEU A N 1
ATOM 2070 C CA . LEU A 1 264 ? -11.808 -14.346 9.335 1.00 91.62 264 LEU A CA 1
ATOM 2071 C C . LEU A 1 264 ? -13.155 -15.071 9.367 1.00 91.62 264 LEU A C 1
ATOM 2073 O O . LEU A 1 264 ? -13.507 -15.798 8.442 1.00 91.62 264 LEU A O 1
ATOM 2077 N N . SER A 1 265 ? -13.914 -14.850 10.441 1.00 92.12 265 SER A N 1
ATOM 2078 C CA . SER A 1 265 ? -15.298 -15.320 10.540 1.00 92.12 265 SER A CA 1
ATOM 2079 C C . SER A 1 265 ? -16.175 -14.734 9.424 1.00 92.12 265 SER A C 1
ATOM 2081 O O . SER A 1 265 ? -15.824 -13.726 8.804 1.00 92.12 265 SER A O 1
ATOM 2083 N N . ASP A 1 266 ? -17.360 -15.309 9.206 1.00 91.38 266 ASP A N 1
ATOM 2084 C CA . ASP A 1 266 ? -18.322 -14.799 8.217 1.00 91.38 266 ASP A CA 1
ATOM 2085 C C . ASP A 1 266 ? -18.664 -13.314 8.433 1.00 91.38 266 ASP A C 1
ATOM 2087 O O . ASP A 1 266 ? -18.823 -12.559 7.471 1.00 91.38 266 ASP A O 1
ATOM 2091 N N . GLU A 1 267 ? -18.728 -12.866 9.691 1.00 93.81 267 GLU A N 1
ATOM 2092 C CA . GLU A 1 267 ? -18.959 -11.461 10.035 1.00 93.81 267 GLU A CA 1
ATOM 2093 C C . GLU A 1 267 ? -17.778 -10.573 9.622 1.00 93.81 267 GLU A C 1
ATOM 2095 O O . GLU A 1 267 ? -17.970 -9.527 8.991 1.00 93.81 267 GLU A O 1
ATOM 2100 N N . VAL A 1 268 ? -16.548 -10.998 9.927 1.00 95.19 268 VAL A N 1
ATOM 2101 C CA . VAL A 1 268 ? -15.332 -10.282 9.522 1.00 95.19 268 VAL A CA 1
ATOM 2102 C C . VAL A 1 268 ? -15.253 -10.210 7.999 1.00 95.19 268 VAL A C 1
ATOM 2104 O O . VAL A 1 268 ? -15.073 -9.124 7.447 1.00 95.19 268 VAL A O 1
ATOM 2107 N N . ALA A 1 269 ? -15.457 -11.332 7.307 1.00 93.44 269 ALA A N 1
ATOM 2108 C CA . ALA A 1 269 ? -15.463 -11.393 5.850 1.00 93.44 269 ALA A CA 1
ATOM 2109 C C . ALA A 1 269 ? -16.551 -10.490 5.241 1.00 93.44 269 ALA A C 1
ATOM 2111 O O . ALA A 1 269 ? -16.273 -9.756 4.288 1.00 93.44 269 ALA A O 1
ATOM 2112 N N . GLY A 1 270 ? -17.759 -10.478 5.814 1.00 94.56 270 GLY A N 1
ATOM 2113 C CA . GLY A 1 270 ? -18.850 -9.594 5.397 1.00 94.56 270 GLY A CA 1
ATOM 2114 C C . GLY A 1 270 ? -18.510 -8.110 5.563 1.00 94.56 270 GLY A C 1
ATOM 2115 O O . GLY A 1 270 ? -18.749 -7.308 4.654 1.00 94.56 270 GLY A O 1
ATOM 2116 N N . ASN A 1 271 ? -17.875 -7.736 6.676 1.00 95.94 271 ASN A N 1
ATOM 2117 C CA . ASN A 1 271 ? -17.416 -6.365 6.904 1.00 95.94 271 ASN A CA 1
ATOM 2118 C C . ASN A 1 271 ? -16.282 -5.963 5.948 1.00 95.94 271 ASN A C 1
ATOM 2120 O O . ASN A 1 271 ? -16.303 -4.854 5.408 1.00 95.94 271 ASN A O 1
ATOM 2124 N N . LEU A 1 272 ? -15.330 -6.859 5.671 1.00 96.31 272 LEU A N 1
ATOM 2125 C CA . LEU A 1 272 ? -14.284 -6.619 4.672 1.00 96.31 272 LEU A CA 1
ATOM 2126 C C . LEU A 1 272 ? -14.892 -6.410 3.278 1.00 96.31 272 LEU A C 1
ATOM 2128 O O . LEU A 1 272 ? -14.572 -5.427 2.610 1.00 96.31 272 LEU A O 1
ATOM 2132 N N . GLN A 1 273 ? -15.815 -7.274 2.849 1.00 94.19 273 GLN A N 1
ATOM 2133 C CA . GLN A 1 273 ? -16.510 -7.119 1.566 1.00 94.19 273 GLN A CA 1
ATOM 2134 C C . GLN A 1 273 ? -17.272 -5.793 1.489 1.00 94.19 273 GLN A C 1
ATOM 2136 O O . GLN A 1 273 ? -17.197 -5.098 0.473 1.00 94.19 273 GLN A O 1
ATOM 2141 N N . LYS A 1 274 ? -17.956 -5.392 2.567 1.00 93.38 274 LYS A N 1
ATOM 2142 C CA . LYS A 1 274 ? -18.636 -4.091 2.655 1.00 93.38 274 LYS A CA 1
ATOM 2143 C C . LYS A 1 274 ? -17.662 -2.925 2.453 1.00 93.38 274 LYS A C 1
ATOM 2145 O O . LYS A 1 274 ? -17.962 -2.018 1.677 1.00 93.38 274 LYS A O 1
ATOM 2150 N N . ILE A 1 275 ? -16.495 -2.962 3.098 1.00 95.31 275 ILE A N 1
ATOM 2151 C CA . ILE A 1 275 ? -15.449 -1.934 2.962 1.00 95.31 275 ILE A CA 1
ATOM 2152 C C . ILE A 1 275 ? -14.910 -1.886 1.521 1.00 95.31 275 ILE A C 1
ATOM 2154 O O . ILE A 1 275 ? -14.755 -0.801 0.958 1.00 95.31 275 ILE A O 1
ATOM 2158 N N . PHE A 1 276 ? -14.667 -3.042 0.896 1.00 93.81 276 PHE A N 1
ATOM 2159 C CA . PHE A 1 276 ? -14.015 -3.137 -0.417 1.00 93.81 276 PHE A CA 1
ATOM 2160 C C . PHE A 1 276 ? -14.951 -3.106 -1.635 1.00 93.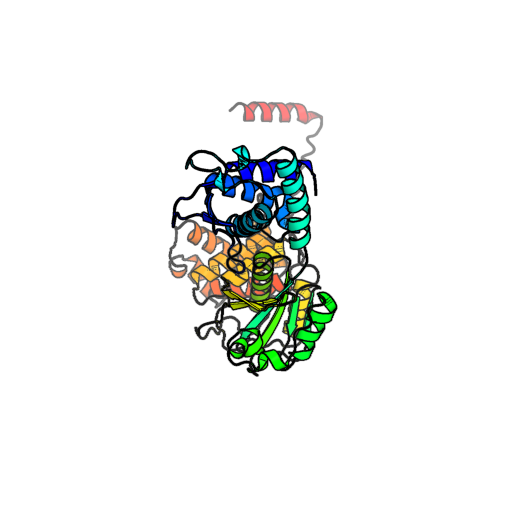81 276 PHE A C 1
ATOM 2162 O O . PHE A 1 276 ? -14.459 -2.994 -2.759 1.00 93.81 276 PHE A O 1
ATOM 2169 N N . SER A 1 277 ? -16.274 -3.119 -1.447 1.00 86.69 277 SER A N 1
ATOM 2170 C CA . SER A 1 277 ? -17.246 -3.136 -2.554 1.00 86.69 277 SER A CA 1
AT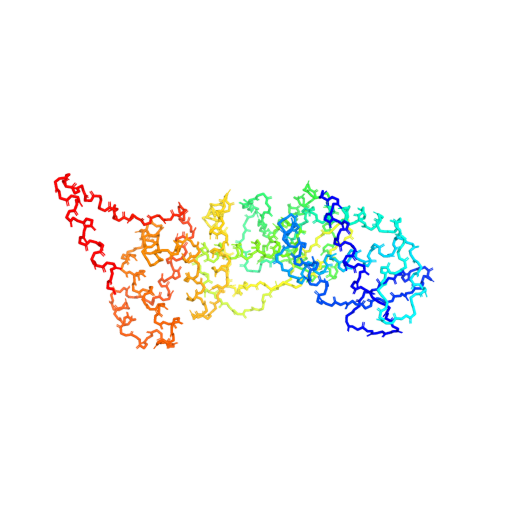OM 2171 C C . SER A 1 277 ? -17.127 -1.929 -3.499 1.00 86.69 277 SER A C 1
ATOM 2173 O O . SER A 1 277 ? -17.360 -2.064 -4.697 1.00 86.69 277 SER A O 1
ATOM 2175 N N . SER A 1 278 ? -16.757 -0.750 -2.985 1.00 77.56 278 SER A N 1
ATOM 2176 C CA . SER A 1 278 ? -16.392 0.438 -3.778 1.00 77.56 278 SER A CA 1
ATOM 2177 C C . SER A 1 278 ? -15.874 1.546 -2.844 1.00 77.56 278 SER A C 1
ATOM 2179 O O . SER A 1 278 ? -16.556 2.564 -2.654 1.00 77.56 278 SER A O 1
ATOM 2181 N N . PRO A 1 279 ? -14.702 1.373 -2.206 1.00 81.38 279 PRO A N 1
ATOM 2182 C CA . PRO A 1 279 ? -14.255 2.302 -1.183 1.00 81.38 279 PRO A CA 1
ATOM 2183 C C . PRO A 1 279 ? -13.988 3.688 -1.792 1.00 81.38 279 PRO A C 1
ATOM 2185 O O . PRO A 1 279 ? -13.225 3.817 -2.756 1.00 81.38 279 PRO A O 1
ATOM 2188 N N . PRO A 1 280 ? -14.584 4.765 -1.248 1.00 89.19 280 PRO A N 1
ATOM 2189 C CA . PRO A 1 280 ? -14.256 6.115 -1.680 1.00 89.19 280 PRO A CA 1
ATOM 2190 C C . PRO A 1 280 ? -12.797 6.437 -1.332 1.00 89.19 280 PRO A C 1
ATOM 2192 O O . PRO A 1 280 ? -12.248 5.920 -0.362 1.00 89.19 280 PRO A O 1
ATOM 2195 N N . LYS A 1 281 ? -12.178 7.376 -2.062 1.00 91.25 281 LYS A N 1
ATOM 2196 C CA . LYS A 1 281 ? -10.770 7.776 -1.851 1.00 91.25 281 LYS A CA 1
ATOM 2197 C C . LYS A 1 281 ? -10.438 8.081 -0.381 1.00 91.25 281 LYS A C 1
ATOM 2199 O O . LYS A 1 281 ? -9.368 7.722 0.091 1.00 91.25 281 LYS A O 1
ATOM 2204 N N . ARG A 1 282 ? -11.371 8.712 0.338 1.00 94.62 282 ARG A N 1
ATOM 2205 C CA . ARG A 1 282 ? -11.253 9.005 1.774 1.00 94.62 282 ARG A CA 1
ATOM 2206 C C . ARG A 1 282 ? -11.136 7.753 2.638 1.00 94.62 282 ARG A C 1
ATOM 2208 O O . ARG A 1 282 ? -10.303 7.731 3.534 1.00 94.62 282 ARG A O 1
ATOM 2215 N N . MET A 1 283 ? -11.926 6.720 2.340 1.00 96.00 283 MET A N 1
ATOM 2216 C CA . MET A 1 283 ? -11.828 5.429 3.020 1.00 96.00 283 MET A CA 1
ATOM 2217 C C . MET A 1 283 ? -10.468 4.787 2.745 1.00 96.00 283 MET A C 1
ATOM 2219 O O . MET A 1 283 ? -9.790 4.408 3.688 1.00 96.00 283 MET A O 1
ATOM 2223 N N . ASN A 1 284 ? -10.010 4.761 1.488 1.00 94.19 284 ASN A N 1
ATOM 2224 C CA . ASN A 1 284 ? -8.688 4.211 1.155 1.00 94.19 284 ASN A CA 1
ATOM 2225 C C . ASN A 1 284 ? -7.559 4.896 1.939 1.00 94.19 284 ASN A C 1
ATOM 2227 O O . ASN A 1 284 ? -6.682 4.221 2.474 1.00 94.19 284 ASN A O 1
ATOM 2231 N N . SER A 1 285 ? -7.597 6.228 2.043 1.00 95.19 285 SER A N 1
ATOM 2232 C CA . SER A 1 285 ? -6.641 6.974 2.866 1.00 95.19 285 SER A CA 1
ATOM 2233 C C . SER A 1 285 ? -6.775 6.636 4.352 1.00 95.19 285 SER A C 1
ATOM 2235 O O . SER A 1 285 ? -5.766 6.402 5.007 1.00 95.19 285 SER A O 1
ATOM 2237 N N . ALA A 1 286 ? -7.998 6.570 4.882 1.00 97.44 286 ALA A N 1
ATOM 2238 C CA . ALA A 1 286 ? -8.230 6.235 6.282 1.00 97.44 286 ALA A CA 1
ATOM 2239 C C . ALA A 1 286 ? -7.722 4.833 6.642 1.00 97.44 286 ALA A C 1
ATOM 2241 O O . ALA A 1 286 ? -7.044 4.693 7.653 1.00 97.44 286 ALA A O 1
ATOM 2242 N N . LEU A 1 287 ? -7.980 3.820 5.808 1.00 96.88 287 LEU A N 1
ATOM 2243 C CA . LEU A 1 287 ? -7.513 2.448 6.032 1.00 96.88 287 LEU A CA 1
ATOM 2244 C C . LEU A 1 287 ? -5.984 2.373 6.117 1.00 96.88 287 LEU A C 1
ATOM 2246 O O . LEU A 1 287 ? -5.468 1.733 7.025 1.00 96.88 287 LEU A O 1
ATOM 2250 N N . SER A 1 288 ? -5.260 3.083 5.248 1.00 94.69 288 SER A N 1
ATOM 2251 C CA . SER A 1 288 ? -3.793 3.151 5.329 1.00 94.69 288 SER A CA 1
ATOM 2252 C C . SER A 1 288 ? -3.326 3.707 6.683 1.00 94.69 288 SER A C 1
ATOM 2254 O O . SER A 1 288 ? -2.470 3.107 7.331 1.00 94.69 288 SER A O 1
ATOM 2256 N N . PHE A 1 289 ? -3.944 4.779 7.191 1.00 96.12 289 PHE A N 1
ATOM 2257 C CA . PHE A 1 289 ? -3.615 5.291 8.527 1.00 96.12 289 PHE A CA 1
ATOM 2258 C C . PHE A 1 289 ? -4.038 4.343 9.654 1.00 96.12 289 PHE A C 1
ATOM 2260 O O . PHE A 1 289 ? -3.315 4.214 10.636 1.00 96.12 289 PHE A O 1
ATOM 2267 N N . ILE A 1 290 ? -5.160 3.630 9.522 1.00 96.56 290 ILE A N 1
ATOM 2268 C CA . ILE A 1 290 ? -5.554 2.601 10.497 1.00 96.56 290 ILE A CA 1
ATOM 2269 C C . ILE A 1 290 ? -4.499 1.488 10.555 1.00 96.56 290 ILE A C 1
ATOM 2271 O O . ILE A 1 290 ? -4.133 1.071 11.653 1.00 96.56 290 ILE A O 1
ATOM 2275 N N . ALA A 1 291 ? -3.966 1.061 9.406 1.00 94.88 291 ALA A N 1
ATOM 2276 C CA . ALA A 1 291 ? -2.891 0.074 9.335 1.00 94.88 291 ALA A CA 1
ATOM 2277 C C . ALA A 1 291 ? -1.618 0.570 10.028 1.00 94.88 291 ALA A C 1
ATOM 2279 O O . ALA A 1 291 ? -1.076 -0.120 10.884 1.00 94.88 291 ALA A O 1
ATOM 2280 N N . HIS A 1 292 ? -1.182 1.803 9.750 1.00 92.94 292 HIS A N 1
ATOM 2281 C CA . HIS A 1 292 ? -0.027 2.391 10.439 1.00 92.94 292 HIS A CA 1
ATOM 2282 C C . HIS A 1 292 ? -0.256 2.564 11.949 1.00 92.94 292 HIS A C 1
ATOM 2284 O O . HIS A 1 292 ? 0.687 2.490 12.731 1.00 92.94 292 HIS A O 1
ATOM 2290 N N . GLY A 1 293 ? -1.505 2.761 12.377 1.00 92.62 293 GLY A N 1
ATOM 2291 C CA . GLY A 1 293 ? -1.886 2.788 13.787 1.00 92.62 293 GLY A CA 1
ATOM 2292 C C . GLY A 1 293 ? -1.985 1.409 14.449 1.00 92.62 293 GLY A C 1
ATOM 2293 O O . GLY A 1 293 ? -2.183 1.345 15.666 1.00 92.62 293 GLY A O 1
ATOM 2294 N N . TRP A 1 294 ? -1.850 0.312 13.698 1.00 92.75 294 TRP A N 1
ATOM 2295 C CA . TRP A 1 294 ? -1.927 -1.053 14.216 1.00 92.75 294 TRP A CA 1
ATOM 2296 C C . TRP A 1 294 ? -0.598 -1.467 14.865 1.00 92.75 294 TRP A C 1
ATOM 2298 O O . TRP A 1 294 ? 0.155 -2.295 14.373 1.00 92.75 294 TRP A O 1
ATOM 2308 N N . THR A 1 295 ? -0.282 -0.851 16.000 1.00 89.19 295 THR A N 1
ATOM 2309 C CA . THR A 1 295 ? 0.990 -1.032 16.716 1.00 89.19 295 THR A CA 1
ATOM 2310 C C . THR A 1 295 ? 0.760 -1.172 18.219 1.00 89.19 295 THR A C 1
ATOM 2312 O O . THR A 1 295 ? -0.317 -0.866 18.737 1.00 89.19 295 THR A O 1
ATOM 2315 N N . HIS A 1 296 ? 1.761 -1.654 18.959 1.00 87.06 296 HIS A N 1
ATOM 2316 C CA . HIS A 1 296 ? 1.711 -1.676 20.422 1.00 87.06 296 HIS A CA 1
ATOM 2317 C C . HIS A 1 296 ? 1.911 -0.275 21.026 1.00 87.06 296 HIS A C 1
ATOM 2319 O O . HIS A 1 296 ? 1.424 -0.010 22.128 1.00 87.06 296 HIS A O 1
ATOM 2325 N N . ASP A 1 297 ? 2.547 0.648 20.297 1.00 89.19 297 ASP A N 1
ATOM 2326 C CA . ASP A 1 297 ? 2.767 2.019 20.755 1.00 89.19 297 ASP A CA 1
ATOM 2327 C C . ASP A 1 297 ? 1.443 2.807 20.793 1.00 89.19 297 ASP A C 1
ATOM 2329 O O . ASP A 1 297 ? 0.801 3.080 19.778 1.00 89.19 297 ASP A O 1
ATOM 2333 N N . LYS A 1 298 ? 0.996 3.176 22.000 1.00 88.44 298 LYS A N 1
ATOM 2334 C CA . LYS A 1 298 ? -0.254 3.927 22.212 1.00 88.44 298 LYS A CA 1
ATOM 2335 C C . LYS A 1 298 ? -0.235 5.325 21.591 1.00 88.44 298 LYS A C 1
ATOM 2337 O O . LYS A 1 298 ? -1.284 5.794 21.152 1.00 88.44 298 LYS A O 1
ATOM 2342 N N . ARG A 1 299 ? 0.919 5.991 21.549 1.00 88.81 299 ARG A N 1
ATOM 2343 C CA . ARG A 1 299 ? 1.065 7.348 21.012 1.00 88.81 299 ARG A CA 1
ATOM 2344 C C . ARG A 1 299 ? 0.980 7.342 19.491 1.00 88.81 299 ARG A C 1
ATOM 2346 O O . ARG A 1 299 ? 0.231 8.141 18.929 1.00 88.81 299 ARG A O 1
ATOM 2353 N N . GLU A 1 300 ? 1.730 6.462 18.840 1.00 90.19 300 GLU A N 1
ATOM 2354 C CA . GLU A 1 300 ? 1.699 6.310 17.383 1.00 90.19 300 GLU A CA 1
ATOM 2355 C C . GLU A 1 300 ? 0.304 5.891 16.913 1.00 90.19 300 GLU A C 1
ATOM 2357 O O . GLU A 1 300 ? -0.257 6.498 15.996 1.00 90.19 300 GLU A O 1
ATOM 2362 N N . ARG A 1 301 ? -0.300 4.925 17.612 1.00 92.00 301 ARG A N 1
ATOM 2363 C CA . ARG A 1 301 ? -1.677 4.493 17.375 1.00 92.00 301 ARG A CA 1
ATOM 2364 C C . ARG A 1 301 ? -2.674 5.645 17.489 1.00 92.00 301 ARG A C 1
ATOM 2366 O O . ARG A 1 301 ? -3.452 5.850 16.563 1.00 92.00 301 ARG A O 1
ATOM 2373 N N . PHE A 1 302 ? -2.626 6.426 18.570 1.00 93.25 302 PHE A N 1
ATOM 2374 C CA . PHE A 1 302 ? -3.515 7.575 18.764 1.00 93.25 302 PHE A CA 1
ATOM 2375 C C . PHE A 1 302 ? -3.416 8.591 17.617 1.00 93.25 302 PHE A C 1
ATOM 2377 O O . PHE A 1 302 ? -4.435 9.057 17.104 1.00 93.25 302 PHE A O 1
ATOM 2384 N N . LEU A 1 303 ? -2.193 8.940 17.203 1.00 94.56 303 LEU A N 1
ATOM 2385 C CA . LEU A 1 303 ? -1.970 9.907 16.126 1.00 94.56 303 LEU A CA 1
ATOM 2386 C C . LEU A 1 303 ? -2.530 9.397 14.797 1.00 94.56 303 LEU A C 1
ATOM 2388 O O . LEU A 1 303 ? -3.303 10.104 14.152 1.00 94.56 303 LEU A O 1
ATOM 2392 N N . ASN A 1 304 ? -2.192 8.164 14.422 1.00 95.88 304 ASN A N 1
ATOM 2393 C CA . ASN A 1 304 ? -2.656 7.550 13.182 1.00 95.88 304 ASN A CA 1
ATOM 2394 C C . ASN A 1 304 ? -4.182 7.365 13.153 1.00 95.88 304 ASN A C 1
ATOM 2396 O O . ASN A 1 304 ? -4.821 7.676 12.151 1.00 95.88 304 ASN A O 1
ATOM 2400 N N . GLN A 1 305 ? -4.795 6.967 14.268 1.00 95.69 305 GLN A N 1
ATOM 2401 C CA . GLN A 1 305 ? -6.253 6.876 14.404 1.00 95.69 305 GLN A CA 1
ATOM 2402 C C . GLN A 1 305 ? -6.947 8.228 14.216 1.00 95.69 305 GLN A C 1
ATOM 2404 O O . GLN A 1 305 ? -7.984 8.314 13.559 1.00 95.69 305 GLN A O 1
ATOM 2409 N N . PHE A 1 306 ? -6.362 9.308 14.737 1.00 95.50 306 PHE A N 1
ATOM 2410 C CA . PHE A 1 306 ? -6.891 10.645 14.490 1.00 95.50 306 PHE A CA 1
ATOM 2411 C C . PHE A 1 306 ? -6.742 11.085 13.039 1.00 95.50 306 PHE A C 1
ATOM 2413 O O . PHE A 1 306 ? -7.670 11.687 12.500 1.00 95.50 306 PHE A O 1
ATOM 2420 N N . ILE A 1 307 ? -5.606 10.788 12.405 1.00 96.12 307 ILE A N 1
ATOM 2421 C CA . ILE A 1 307 ? -5.413 11.072 10.979 1.00 96.12 307 ILE A CA 1
ATOM 2422 C C . ILE A 1 307 ? -6.412 10.256 10.143 1.00 96.12 307 ILE A C 1
ATOM 2424 O O . ILE A 1 307 ? -6.948 10.776 9.169 1.00 96.12 307 ILE A O 1
ATOM 2428 N N . ALA A 1 308 ? -6.753 9.031 10.552 1.00 97.25 308 ALA A N 1
ATOM 2429 C CA . ALA A 1 308 ? -7.805 8.249 9.907 1.00 97.25 308 ALA A CA 1
ATOM 2430 C C . ALA A 1 308 ? -9.183 8.932 10.001 1.00 97.25 308 ALA A C 1
ATOM 2432 O O . ALA A 1 308 ? -9.878 9.037 8.989 1.00 97.25 308 ALA A O 1
ATOM 2433 N N . LEU A 1 309 ? -9.571 9.468 11.168 1.00 96.94 309 LEU A N 1
ATOM 2434 C CA . LEU A 1 309 ? -10.811 10.252 11.294 1.00 96.94 309 LEU A CA 1
ATOM 2435 C C . LEU A 1 309 ? -10.787 11.530 10.444 1.00 96.94 309 LEU A C 1
ATOM 2437 O O . LEU A 1 309 ? -11.803 11.893 9.847 1.00 96.94 309 LEU A O 1
ATOM 2441 N N . ASP A 1 310 ? -9.635 12.196 10.366 1.00 95.12 310 ASP A N 1
ATOM 2442 C CA . ASP A 1 310 ? -9.425 13.366 9.511 1.00 95.12 310 ASP A CA 1
ATOM 2443 C C . ASP A 1 310 ? -9.569 13.001 8.023 1.00 95.12 310 ASP A C 1
ATOM 2445 O O . ASP A 1 310 ? -10.288 13.666 7.281 1.00 95.12 310 ASP A O 1
ATOM 2449 N N . ALA A 1 311 ? -9.015 11.864 7.597 1.00 95.69 311 ALA A N 1
ATOM 2450 C CA . ALA A 1 311 ? -9.181 11.349 6.241 1.00 95.69 311 ALA A CA 1
ATOM 2451 C C . ALA A 1 311 ? -10.651 11.023 5.913 1.00 95.69 311 ALA A C 1
ATOM 2453 O O . ALA A 1 311 ? -11.122 11.339 4.814 1.00 95.69 311 ALA A O 1
ATOM 2454 N N . LEU A 1 312 ? -11.402 10.439 6.856 1.00 95.88 312 LEU A N 1
ATOM 2455 C CA . LEU A 1 312 ? -12.826 10.125 6.674 1.00 95.88 312 LEU A CA 1
ATOM 2456 C C . LEU A 1 312 ? -13.700 11.388 6.607 1.00 95.88 312 LEU A C 1
ATOM 2458 O O . LEU A 1 312 ? -14.536 11.525 5.699 1.00 95.88 312 LEU A O 1
ATOM 2462 N N . TYR A 1 313 ? -13.514 12.323 7.541 1.00 95.19 313 TYR A N 1
ATOM 2463 C CA . TYR A 1 313 ? -14.484 13.392 7.806 1.00 95.19 313 TYR A CA 1
ATOM 2464 C C . TYR A 1 313 ? -13.922 14.810 7.732 1.00 95.19 313 TYR A C 1
ATOM 2466 O O . TYR A 1 313 ? -14.703 15.741 7.545 1.00 95.19 313 TYR A O 1
ATOM 2474 N N . GLY A 1 314 ? -12.610 14.995 7.834 1.00 90.94 314 GLY A N 1
ATOM 2475 C CA . GLY A 1 314 ? -11.976 16.305 7.940 1.00 90.94 314 GLY A CA 1
ATOM 2476 C C . GLY A 1 314 ? -12.262 17.231 6.758 1.00 90.94 314 GLY A C 1
ATOM 2477 O O . GLY A 1 314 ? -12.482 16.780 5.631 1.00 90.94 314 GLY A O 1
ATOM 2478 N N . THR A 1 315 ? -12.326 18.538 7.012 1.00 87.38 315 THR A N 1
ATOM 2479 C CA . THR A 1 315 ? -12.537 19.575 5.983 1.00 87.38 315 THR A CA 1
ATOM 2480 C C . THR A 1 315 ? -11.806 20.870 6.344 1.00 87.38 315 THR A C 1
ATOM 2482 O O . THR A 1 315 ? -11.721 21.230 7.519 1.00 87.38 315 THR A O 1
ATOM 2485 N N . ASP A 1 316 ? -11.355 21.618 5.331 1.00 77.12 316 ASP A N 1
ATOM 2486 C CA . ASP A 1 316 ? -10.512 22.815 5.510 1.00 77.12 316 ASP A CA 1
ATOM 2487 C C . ASP A 1 316 ? -11.169 23.939 6.329 1.00 77.12 316 ASP A C 1
ATOM 2489 O O . ASP A 1 316 ? -10.483 24.723 6.979 1.00 77.12 316 ASP A O 1
ATOM 2493 N N . ARG A 1 317 ? -12.505 24.050 6.300 1.00 71.44 317 ARG A N 1
ATOM 2494 C CA . ARG A 1 317 ? -13.236 25.186 6.896 1.00 71.44 317 ARG A CA 1
ATOM 2495 C C . ARG A 1 317 ? -13.811 24.909 8.284 1.00 71.44 317 ARG A C 1
ATOM 2497 O O . ARG A 1 317 ? -14.079 25.857 9.013 1.00 71.44 317 ARG A O 1
ATOM 2504 N N . SER A 1 318 ? -14.054 23.647 8.650 1.00 80.69 318 SER A N 1
ATOM 2505 C CA . SER A 1 318 ? -14.700 23.305 9.928 1.00 80.69 318 SER A CA 1
ATOM 2506 C C . SER A 1 318 ? -14.321 21.901 10.402 1.00 80.69 318 SER A C 1
ATOM 2508 O O . SER A 1 318 ? -15.168 21.019 10.569 1.00 80.69 318 SER A O 1
ATOM 2510 N N . ASN A 1 319 ? -13.019 21.675 10.593 1.00 87.50 319 ASN A N 1
ATOM 2511 C CA . ASN A 1 319 ? -12.484 20.333 10.812 1.00 87.50 319 ASN A CA 1
ATOM 2512 C C . ASN A 1 319 ? -13.067 19.644 12.059 1.00 87.50 319 ASN A C 1
ATOM 2514 O O . ASN A 1 319 ? -13.609 18.544 11.965 1.00 87.50 319 ASN A O 1
ATOM 2518 N N . LYS A 1 320 ? -13.058 20.337 13.212 1.00 91.75 320 LYS A N 1
ATOM 2519 C CA . LYS A 1 320 ? -13.619 19.819 14.474 1.00 91.75 320 LYS A CA 1
ATOM 2520 C C . LYS A 1 320 ? -15.092 19.433 14.319 1.00 91.75 320 LYS A C 1
ATOM 2522 O O . LYS A 1 320 ? -15.462 18.325 14.683 1.00 91.75 320 LYS A O 1
ATOM 2527 N N . ALA A 1 321 ? -15.929 20.320 13.774 1.00 91.56 321 ALA A N 1
ATOM 2528 C CA . ALA A 1 321 ? -17.359 20.043 13.637 1.00 91.56 321 ALA A CA 1
ATOM 2529 C C . ALA A 1 321 ? -17.636 18.920 12.626 1.00 91.56 321 ALA A C 1
ATOM 2531 O O . ALA A 1 321 ? -18.531 18.111 12.850 1.00 91.56 321 ALA A O 1
ATOM 2532 N N . SER A 1 322 ? -16.845 18.841 11.549 1.00 93.00 322 SER A N 1
ATOM 2533 C CA . SER A 1 322 ? -16.988 17.790 10.534 1.00 93.00 322 SER A CA 1
ATOM 2534 C C . SER A 1 322 ? -16.657 16.416 11.109 1.00 93.00 322 SER A C 1
ATOM 2536 O O . SER A 1 322 ? -17.420 15.474 10.911 1.00 93.00 322 SER A O 1
ATOM 2538 N N . ILE A 1 323 ? -15.561 16.314 11.866 1.00 95.25 323 ILE A N 1
ATOM 2539 C CA . ILE A 1 323 ? -15.150 15.068 12.521 1.00 95.25 323 ILE A CA 1
ATOM 2540 C C . ILE A 1 323 ? -16.151 14.669 13.602 1.00 95.25 323 ILE A C 1
ATOM 2542 O O . ILE A 1 323 ? -16.637 13.545 13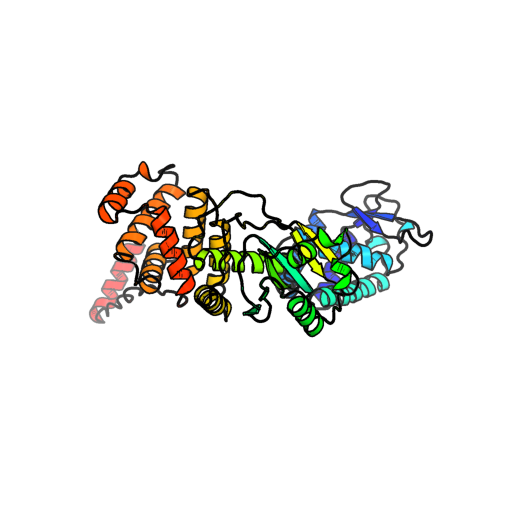.578 1.00 95.25 323 ILE A O 1
ATOM 2546 N N . VAL A 1 324 ? -16.509 15.580 14.514 1.00 95.56 324 VAL A N 1
ATOM 2547 C CA . VAL A 1 324 ? -17.475 15.289 15.588 1.00 95.56 324 VAL A CA 1
ATOM 2548 C C . VAL A 1 324 ? -18.821 14.846 15.007 1.00 95.56 324 VAL A C 1
ATOM 2550 O O . VAL A 1 324 ? -19.376 13.848 15.463 1.00 95.56 324 VAL A O 1
ATOM 2553 N N . GLY A 1 325 ? -19.331 15.543 13.988 1.00 94.88 325 GLY A N 1
ATOM 2554 C CA . GLY A 1 325 ? -20.605 15.208 13.352 1.00 94.88 325 GLY A CA 1
ATOM 2555 C C . GLY A 1 325 ? -20.565 13.894 12.569 1.00 94.88 325 GLY A C 1
ATOM 2556 O O . GLY A 1 325 ? -21.456 13.063 12.725 1.00 94.88 325 GLY A O 1
ATOM 2557 N N . GLY A 1 326 ? -19.505 13.660 11.788 1.00 95.94 326 GLY A N 1
ATOM 2558 C CA . GLY A 1 326 ? -19.313 12.410 11.048 1.00 95.94 326 GLY A CA 1
ATOM 2559 C C . GLY A 1 326 ? -19.191 11.196 11.967 1.00 95.94 326 GLY A C 1
ATOM 2560 O O . GLY A 1 326 ? -19.877 10.197 11.761 1.00 95.94 326 GLY A O 1
ATOM 2561 N N . VAL A 1 327 ? -18.398 11.320 13.033 1.00 97.38 327 VAL A N 1
ATOM 2562 C CA . VAL A 1 327 ? -18.253 10.286 14.065 1.00 97.38 327 VAL A CA 1
ATOM 2563 C C . VAL A 1 327 ? -19.576 10.029 14.783 1.00 97.38 327 VAL A C 1
ATOM 2565 O O . VAL A 1 327 ? -19.972 8.879 14.927 1.00 97.38 327 VAL A O 1
ATOM 2568 N N . SER A 1 328 ? -20.298 11.077 15.185 1.00 96.69 328 SER A N 1
ATOM 2569 C CA . SER A 1 328 ? -21.585 10.912 15.880 1.00 96.69 328 SER A CA 1
ATOM 2570 C C . SER A 1 328 ? -22.648 10.246 14.996 1.00 96.69 328 SER A C 1
ATOM 2572 O O . SER A 1 328 ? -23.525 9.558 15.512 1.00 96.69 328 SER A O 1
ATOM 2574 N N . ARG A 1 329 ? -22.562 10.420 13.668 1.00 95.88 329 ARG A N 1
ATOM 2575 C CA . ARG A 1 329 ? -23.440 9.763 12.688 1.00 95.88 329 ARG A CA 1
ATOM 2576 C C . ARG A 1 329 ? -23.092 8.288 12.486 1.00 95.88 329 ARG A C 1
ATOM 2578 O O . ARG A 1 329 ? -23.995 7.458 12.469 1.00 95.88 329 ARG A O 1
ATOM 2585 N N . ASP A 1 330 ? -21.814 7.976 12.275 1.00 96.62 330 ASP A N 1
ATOM 2586 C CA . ASP A 1 330 ? -21.389 6.638 11.832 1.00 96.62 330 ASP A CA 1
ATOM 2587 C C . ASP A 1 330 ? -21.055 5.702 13.011 1.00 96.62 330 ASP A C 1
ATOM 2589 O O . ASP A 1 330 ? -21.077 4.483 12.850 1.00 96.62 330 ASP A O 1
ATOM 2593 N N . ALA A 1 331 ? -20.832 6.255 14.207 1.00 96.88 331 ALA A N 1
ATOM 2594 C CA . ALA A 1 331 ? -20.659 5.527 15.465 1.00 96.88 331 ALA A CA 1
ATOM 2595 C C . ALA A 1 331 ? -21.752 5.866 16.498 1.00 96.88 331 ALA A C 1
ATOM 2597 O O . ALA A 1 331 ? -21.489 5.926 17.699 1.00 96.88 331 ALA A O 1
ATOM 2598 N N . SER A 1 332 ? -22.988 6.081 16.030 1.00 95.81 332 SER A N 1
ATOM 2599 C CA . SER A 1 332 ? -24.151 6.423 16.867 1.00 95.81 332 SER A CA 1
ATOM 2600 C C . SER A 1 332 ? -24.467 5.395 17.955 1.00 95.81 332 SER A C 1
ATOM 2602 O O . SER A 1 332 ? -25.069 5.743 18.966 1.00 95.81 332 SER A O 1
ATOM 2604 N N . ASP A 1 333 ? -24.053 4.144 17.750 1.00 94.19 333 ASP A N 1
ATOM 2605 C CA . ASP A 1 333 ? -24.315 3.035 18.671 1.00 94.19 333 ASP A CA 1
ATOM 2606 C C . ASP A 1 333 ? -23.392 3.070 19.903 1.00 94.19 333 ASP A C 1
ATOM 2608 O O . ASP A 1 333 ? -23.668 2.424 20.915 1.00 94.19 333 ASP A O 1
ATOM 2612 N N . ILE A 1 334 ? -22.314 3.864 19.861 1.00 95.25 334 ILE A N 1
ATOM 2613 C CA . ILE A 1 334 ? -21.433 4.073 21.010 1.00 95.25 334 ILE A CA 1
ATOM 2614 C C . ILE A 1 334 ? -22.092 5.067 21.972 1.00 95.25 334 ILE A C 1
ATOM 2616 O O . ILE A 1 334 ? -22.302 6.244 21.663 1.00 95.25 334 ILE A O 1
ATOM 2620 N N . VAL A 1 335 ? -22.350 4.618 23.201 1.00 93.50 335 VAL A N 1
ATOM 2621 C CA . VAL A 1 335 ? -22.941 5.459 24.251 1.00 93.50 335 VAL A CA 1
ATOM 2622 C C . VAL A 1 335 ? -22.073 6.696 24.506 1.00 93.50 335 VAL A C 1
ATOM 2624 O O . VAL A 1 335 ? -20.869 6.591 24.770 1.00 93.50 335 VAL A O 1
ATOM 2627 N N . GLY A 1 336 ? -22.704 7.874 24.438 1.00 93.38 336 GLY A N 1
ATOM 2628 C CA . GLY A 1 336 ? -22.063 9.167 24.692 1.00 93.38 336 GLY A CA 1
ATOM 2629 C C . GLY A 1 336 ? -21.073 9.613 23.612 1.00 93.38 336 GLY A C 1
ATOM 2630 O O . GLY A 1 336 ? -20.217 10.451 23.903 1.00 93.38 336 GLY A O 1
ATOM 2631 N N . ILE A 1 337 ? -21.164 9.069 22.388 1.00 96.31 337 ILE A N 1
ATOM 2632 C CA . ILE A 1 337 ? -20.179 9.273 21.314 1.00 96.31 337 ILE A CA 1
ATOM 2633 C C . ILE A 1 337 ? -19.804 10.740 21.080 1.00 96.31 337 ILE A C 1
ATOM 2635 O O . ILE A 1 337 ? -18.621 11.058 20.980 1.00 96.31 337 ILE A O 1
ATOM 2639 N N . GLU A 1 338 ? -20.781 11.649 21.056 1.00 94.31 338 GLU A N 1
ATOM 2640 C CA . GLU A 1 338 ? -20.535 13.066 20.779 1.00 94.31 338 GLU A CA 1
ATOM 2641 C C . GLU A 1 338 ? -19.679 13.730 21.874 1.00 94.31 338 GLU A C 1
ATOM 2643 O O . GLU A 1 338 ? -18.740 14.470 21.564 1.00 94.31 338 GLU A O 1
ATOM 2648 N N . SER A 1 339 ? -19.964 13.447 23.154 1.00 93.50 339 SER A N 1
ATOM 2649 C CA . SER A 1 339 ? -19.160 13.940 24.287 1.00 93.50 339 SER A CA 1
ATOM 2650 C C . SER A 1 339 ? -17.749 13.356 24.236 1.00 93.50 339 SER A C 1
ATOM 2652 O O . SER A 1 339 ? -16.757 14.094 24.323 1.00 93.50 339 SER A O 1
ATOM 2654 N N . LYS A 1 340 ? -17.656 12.042 23.977 1.00 95.69 340 LYS A N 1
ATOM 2655 C CA . LYS A 1 340 ? -16.382 11.328 23.876 1.00 95.69 340 LYS A CA 1
ATOM 2656 C C . LYS A 1 340 ? -15.485 11.963 22.817 1.00 95.69 340 LYS A C 1
ATOM 2658 O O . LYS A 1 340 ? -14.394 12.439 23.133 1.00 95.69 340 LYS A O 1
ATOM 2663 N N . ILE A 1 341 ? -15.950 12.053 21.570 1.00 96.75 341 ILE A N 1
ATOM 2664 C CA . ILE A 1 341 ? -15.115 12.545 20.467 1.00 96.75 341 ILE A CA 1
ATOM 2665 C C . ILE A 1 341 ? -14.743 14.026 20.621 1.00 96.75 341 ILE A C 1
ATOM 2667 O O . ILE A 1 341 ? -13.618 14.404 20.285 1.00 96.75 341 ILE A O 1
ATOM 2671 N N . LYS A 1 342 ? -15.623 14.869 21.186 1.00 94.88 342 LYS A N 1
ATOM 2672 C CA . LYS A 1 342 ? -15.293 16.276 21.490 1.00 94.88 342 LYS A CA 1
ATOM 2673 C C . LYS A 1 342 ? -14.114 16.377 22.456 1.00 94.88 342 LYS A C 1
ATOM 2675 O O . LYS A 1 342 ? -13.183 17.144 22.195 1.00 94.88 342 LYS A O 1
ATOM 2680 N N . THR A 1 343 ? -14.135 15.591 23.530 1.00 94.44 343 THR A N 1
ATOM 2681 C CA . THR A 1 343 ? -13.073 15.592 24.544 1.00 94.44 343 THR A CA 1
ATOM 2682 C C . THR A 1 343 ? -11.772 15.005 23.997 1.00 94.44 343 THR A C 1
ATOM 2684 O O . THR A 1 343 ? -10.707 15.602 24.178 1.00 94.44 343 THR A O 1
ATOM 2687 N N . ILE A 1 344 ? -11.843 13.891 23.260 1.00 95.56 344 ILE A N 1
ATOM 2688 C CA . ILE A 1 344 ? -10.663 13.270 22.639 1.00 95.56 344 ILE A CA 1
ATOM 2689 C C . ILE A 1 344 ? -10.025 14.232 21.613 1.00 95.56 344 ILE A C 1
ATOM 2691 O O . ILE A 1 344 ? -8.804 14.391 21.601 1.00 95.56 344 ILE A O 1
ATOM 2695 N N . TYR A 1 345 ? -10.816 14.952 20.805 1.00 94.94 345 TYR A N 1
ATOM 2696 C CA . TYR A 1 345 ? -10.291 15.952 19.861 1.00 94.94 345 TYR A CA 1
ATOM 2697 C C . TYR A 1 345 ? -9.510 17.064 20.577 1.00 94.94 345 TYR A C 1
ATOM 2699 O O . TYR A 1 345 ? -8.459 17.509 20.114 1.00 94.94 345 TYR A O 1
ATOM 2707 N N . GLU A 1 346 ? -9.997 17.519 21.729 1.00 92.56 346 GLU A N 1
ATOM 2708 C CA . GLU A 1 346 ? -9.318 18.549 22.519 1.00 92.56 346 GLU A CA 1
ATOM 2709 C C . GLU A 1 346 ? -8.010 18.039 23.124 1.00 92.56 346 GLU A C 1
ATOM 2711 O O . GLU A 1 346 ? -7.006 18.752 23.077 1.00 92.56 346 GLU A O 1
ATOM 2716 N N . LEU A 1 347 ? -7.991 16.798 23.621 1.00 92.69 347 LEU A N 1
ATOM 2717 C CA . LEU A 1 347 ? -6.759 16.131 24.049 1.00 92.69 347 LEU A CA 1
ATOM 2718 C C . LEU A 1 347 ? -5.757 16.016 22.889 1.00 92.69 347 LEU A C 1
ATOM 2720 O O . LEU A 1 347 ? -4.580 16.328 23.075 1.00 92.69 347 LEU A O 1
ATOM 2724 N N . ARG A 1 348 ? -6.217 15.668 21.679 1.00 93.06 348 ARG A N 1
ATOM 2725 C CA . ARG A 1 348 ? -5.382 15.645 20.466 1.00 93.06 348 ARG A CA 1
ATOM 2726 C C . ARG A 1 348 ? -4.771 17.006 20.169 1.00 93.06 348 ARG A C 1
ATOM 2728 O O . ARG A 1 348 ? -3.580 17.068 19.881 1.00 93.06 348 ARG A O 1
ATOM 2735 N N . SER A 1 349 ? -5.547 18.090 20.223 1.00 91.19 349 SER A N 1
ATOM 2736 C CA . SER A 1 349 ? -5.019 19.443 19.993 1.00 91.19 349 SER A CA 1
ATOM 2737 C C . SER A 1 349 ? -3.890 19.772 20.969 1.00 91.19 349 SER A C 1
ATOM 2739 O O . SER A 1 349 ? -2.822 20.197 20.537 1.00 91.19 349 SER A O 1
ATOM 2741 N N . LYS A 1 350 ? -4.084 19.504 22.264 1.00 91.94 350 LYS A N 1
ATOM 2742 C CA . LYS A 1 350 ? -3.052 19.733 23.286 1.00 91.94 350 LYS A CA 1
ATOM 2743 C C . LYS A 1 350 ? -1.800 18.894 23.045 1.00 91.94 350 LYS A C 1
ATOM 2745 O O . LYS A 1 350 ? -0.687 19.396 23.170 1.00 91.94 350 LYS A O 1
ATOM 2750 N N . PHE A 1 351 ? -1.987 17.639 22.658 1.00 90.81 351 PHE A N 1
ATOM 2751 C CA . PHE A 1 351 ? -0.895 16.711 22.401 1.00 90.81 351 PHE A CA 1
ATOM 2752 C C . PHE A 1 351 ? -0.063 17.090 21.169 1.00 90.81 351 PHE A C 1
ATOM 2754 O O . PHE A 1 351 ? 1.158 17.191 21.243 1.00 90.81 351 PHE A O 1
ATOM 2761 N N . VAL A 1 352 ? -0.718 17.347 20.033 1.00 89.62 352 VAL A N 1
ATOM 2762 C CA . VAL A 1 352 ? -0.045 17.658 18.758 1.00 89.62 352 VAL A CA 1
ATOM 2763 C C . VAL A 1 352 ? 0.664 19.013 18.801 1.00 89.62 352 VAL A C 1
ATOM 2765 O O . VAL A 1 352 ? 1.716 19.164 18.188 1.00 89.62 352 VAL A O 1
ATOM 2768 N N . HIS A 1 353 ? 0.135 19.984 19.550 1.00 89.81 353 HIS A N 1
ATOM 2769 C CA . HIS A 1 353 ? 0.786 21.284 19.740 1.00 89.81 353 HIS A CA 1
ATOM 2770 C C . HIS A 1 353 ? 1.868 21.280 20.834 1.00 89.81 353 HIS A C 1
ATOM 2772 O O . HIS A 1 353 ? 2.428 22.330 21.135 1.00 89.81 353 HIS A O 1
ATOM 2778 N N . GLY A 1 354 ? 2.183 20.117 21.416 1.00 87.75 354 GLY A N 1
ATOM 2779 C CA . GLY A 1 354 ? 3.261 19.968 22.394 1.00 87.75 354 GLY A CA 1
ATOM 2780 C C . GLY A 1 354 ? 2.951 20.542 23.778 1.00 87.75 354 GLY A C 1
ATOM 2781 O O . GLY A 1 354 ? 3.849 20.613 24.610 1.00 87.75 354 GLY A O 1
ATOM 2782 N N . GLU A 1 355 ? 1.699 20.923 24.052 1.00 89.56 355 GLU A N 1
ATOM 2783 C CA . GLU A 1 355 ? 1.288 21.395 25.382 1.00 89.56 355 GLU A CA 1
ATOM 2784 C C . GLU A 1 355 ? 1.318 20.261 26.415 1.00 89.56 355 GLU A C 1
ATOM 2786 O O . GLU A 1 355 ? 1.534 20.498 27.602 1.00 89.56 355 GLU A O 1
ATOM 2791 N N . ILE A 1 356 ? 1.109 19.021 25.964 1.00 88.62 356 ILE A N 1
ATOM 2792 C CA . ILE A 1 356 ? 1.246 17.814 26.778 1.00 88.62 356 ILE A CA 1
ATOM 2793 C C . ILE A 1 356 ? 2.051 16.757 26.025 1.00 88.62 356 ILE A C 1
ATOM 2795 O O . ILE A 1 356 ? 1.853 16.535 24.834 1.00 88.62 356 ILE A O 1
ATOM 2799 N N . SER A 1 357 ? 2.935 16.064 26.740 1.00 84.56 357 SER A N 1
ATOM 2800 C CA . SER A 1 357 ? 3.663 14.889 26.240 1.00 84.56 357 SER A CA 1
ATOM 2801 C C . SER A 1 357 ? 3.018 13.566 26.661 1.00 84.56 357 SER A C 1
ATOM 2803 O O . SER A 1 357 ? 3.309 12.526 26.075 1.00 84.56 357 SER A O 1
ATOM 2805 N N . ILE A 1 358 ? 2.135 13.606 27.665 1.00 85.00 358 ILE A N 1
ATOM 2806 C CA . ILE A 1 358 ? 1.418 12.461 28.234 1.00 85.00 358 ILE A CA 1
ATOM 2807 C C . ILE A 1 358 ? -0.021 12.905 28.515 1.00 85.00 358 ILE A C 1
ATOM 2809 O O . ILE A 1 358 ? -0.233 13.955 29.124 1.00 85.00 358 ILE A O 1
ATOM 2813 N N . PHE A 1 359 ? -1.017 12.121 28.091 1.00 85.69 359 PHE A N 1
ATOM 2814 C CA . PHE A 1 359 ? -2.429 12.498 28.234 1.00 85.69 359 PHE A CA 1
ATOM 2815 C C . PHE A 1 359 ? -2.870 12.684 29.685 1.00 85.69 359 PHE A C 1
ATOM 2817 O O . PHE A 1 359 ? -3.587 13.639 29.982 1.00 85.69 359 PHE A O 1
ATOM 2824 N N . SER A 1 360 ? -2.387 11.833 30.593 1.00 87.38 360 SER A N 1
ATOM 2825 C CA . SER A 1 360 ? -2.704 11.896 32.024 1.00 87.38 360 SER A CA 1
ATOM 2826 C C . SER A 1 360 ? -2.270 13.198 32.702 1.00 87.38 360 SER A C 1
ATOM 2828 O O . SER A 1 360 ? -2.794 13.525 33.762 1.00 87.38 360 SER A O 1
ATOM 2830 N N . ASN A 1 361 ? -1.378 13.983 32.085 1.00 87.06 361 ASN A N 1
ATOM 2831 C CA . ASN A 1 361 ? -0.961 15.283 32.614 1.00 87.06 361 ASN A CA 1
ATOM 2832 C C . ASN A 1 361 ? -2.017 16.382 32.399 1.00 87.06 361 ASN A C 1
ATOM 2834 O O . ASN A 1 361 ? -1.897 17.465 32.967 1.00 87.06 361 ASN A O 1
ATOM 2838 N N . HIS A 1 362 ? -3.048 16.141 31.582 1.00 90.88 362 HIS A N 1
ATOM 2839 C CA . HIS A 1 362 ? -4.118 17.105 31.342 1.00 90.88 362 HIS A CA 1
ATOM 2840 C C . HIS A 1 362 ? -5.371 16.749 32.147 1.00 90.88 362 HIS A C 1
ATOM 2842 O O . HIS A 1 362 ? -5.912 15.656 32.009 1.00 90.88 362 HIS A O 1
ATOM 2848 N N . GLY A 1 363 ? -5.953 17.705 32.878 1.00 89.75 363 GLY A N 1
ATOM 2849 C CA . GLY A 1 363 ? -7.159 17.470 33.695 1.00 89.75 363 GLY A CA 1
ATOM 2850 C C . GLY A 1 363 ? -8.435 17.087 32.921 1.00 89.75 363 GLY A C 1
ATOM 2851 O O . GLY A 1 363 ? -9.460 16.814 33.533 1.00 89.75 363 GLY A O 1
ATOM 2852 N N . LYS A 1 364 ? -8.405 17.077 31.580 1.00 91.25 364 LYS A N 1
ATOM 2853 C CA . LYS A 1 364 ? -9.497 16.514 30.753 1.00 91.25 364 LYS A CA 1
ATOM 2854 C C . LYS A 1 364 ? -9.396 15.000 30.604 1.00 91.25 364 LYS A C 1
ATOM 2856 O O . LYS A 1 364 ? -10.418 14.367 30.393 1.00 91.25 364 LYS A O 1
ATOM 2861 N N . TYR A 1 365 ? -8.196 14.436 30.724 1.00 92.56 365 TYR A N 1
ATOM 2862 C CA . TYR A 1 365 ? -8.007 12.992 30.705 1.00 92.56 365 TYR A CA 1
ATOM 2863 C C . TYR A 1 365 ? -8.666 12.349 31.925 1.00 92.56 365 TYR A C 1
ATOM 2865 O O . TYR A 1 365 ? -9.483 11.455 31.760 1.00 92.56 365 TYR A O 1
ATOM 2873 N N . SER A 1 366 ? -8.380 12.849 33.135 1.00 90.88 366 SER A N 1
ATOM 2874 C CA . SER A 1 366 ? -8.994 12.321 34.361 1.00 90.88 366 SER A CA 1
ATOM 2875 C C . SER A 1 366 ? -10.516 12.425 34.309 1.00 90.88 366 SER A C 1
ATOM 2877 O O . SER A 1 366 ? -11.192 11.423 34.478 1.00 90.88 366 SER A O 1
ATOM 2879 N N . LYS A 1 367 ? -11.048 13.595 33.930 1.00 92.12 367 LYS A N 1
ATOM 2880 C CA . LYS A 1 367 ? -12.495 13.795 33.751 1.00 92.12 367 LYS A CA 1
ATOM 2881 C C . LYS A 1 367 ? -13.118 12.818 32.753 1.00 92.12 367 LYS A C 1
ATOM 2883 O O . LYS A 1 367 ? -14.198 12.313 33.016 1.00 92.12 367 LYS A O 1
ATOM 2888 N N . PHE A 1 368 ? -12.449 12.549 31.631 1.00 94.62 368 PHE A N 1
ATOM 2889 C CA . PHE A 1 368 ? -12.929 11.583 30.641 1.00 94.62 368 PHE A CA 1
ATOM 2890 C C . PHE A 1 368 ? -13.017 10.173 31.234 1.00 94.62 368 PHE A C 1
ATOM 2892 O O . PHE A 1 368 ? -14.015 9.485 31.040 1.00 94.62 368 PHE A O 1
ATOM 2899 N N . VAL A 1 369 ? -11.981 9.749 31.963 1.00 94.44 369 VAL A N 1
ATOM 2900 C CA . VAL A 1 369 ? -11.949 8.431 32.608 1.00 94.44 369 VAL A CA 1
ATOM 2901 C C . VAL A 1 369 ? -13.013 8.338 33.704 1.00 94.44 369 VAL A C 1
ATOM 2903 O O . VAL A 1 369 ? -13.709 7.331 33.768 1.00 94.44 369 VAL A O 1
ATOM 2906 N N . ASP A 1 370 ? -13.196 9.387 34.505 1.00 92.44 370 ASP A N 1
ATOM 2907 C CA . ASP A 1 370 ? -14.231 9.439 35.544 1.00 92.44 370 ASP A CA 1
ATOM 2908 C C . ASP A 1 370 ? -15.652 9.375 34.943 1.00 92.44 370 ASP A C 1
ATOM 2910 O O . ASP A 1 370 ? -16.535 8.731 35.505 1.00 92.44 370 ASP A O 1
ATOM 2914 N N . GLU A 1 371 ? -15.880 10.025 33.794 1.00 93.50 371 GLU A N 1
ATOM 2915 C CA . GLU A 1 371 ? -17.188 10.088 33.120 1.00 93.50 371 GLU A CA 1
ATOM 2916 C C . GLU A 1 371 ? -17.519 8.819 32.319 1.00 93.50 371 GLU A C 1
ATOM 2918 O O . GLU A 1 371 ? -18.679 8.407 32.256 1.00 93.50 371 GLU A O 1
ATOM 2923 N N . HIS A 1 372 ? -16.525 8.200 31.677 1.00 92.94 372 HIS A N 1
ATOM 2924 C CA . HIS A 1 372 ? -16.747 7.118 30.710 1.00 92.94 372 HIS A CA 1
ATOM 2925 C C . HIS A 1 372 ? -16.159 5.765 31.122 1.00 92.94 372 HIS A C 1
ATOM 2927 O O . HIS A 1 372 ? -16.442 4.766 30.461 1.00 92.94 372 HIS A O 1
ATOM 2933 N N . GLY A 1 373 ? -15.342 5.711 32.176 1.00 92.12 373 GLY A N 1
ATOM 2934 C CA . GLY A 1 373 ? -14.746 4.478 32.698 1.00 92.12 373 GLY A CA 1
ATOM 2935 C C . GLY A 1 373 ? -13.697 3.823 31.790 1.00 92.12 373 GLY A C 1
ATOM 2936 O O . GLY A 1 373 ? -13.329 2.676 32.026 1.00 92.12 373 GLY A O 1
ATOM 2937 N N . ILE A 1 374 ? -13.223 4.515 30.750 1.00 93.44 374 ILE A N 1
ATOM 2938 C CA . ILE A 1 374 ? -12.294 3.975 29.747 1.00 93.44 374 ILE A CA 1
ATOM 2939 C C . ILE A 1 374 ? -11.222 5.002 29.372 1.00 93.44 374 ILE A C 1
ATOM 2941 O O . ILE A 1 374 ? -11.452 6.211 29.407 1.00 93.44 374 ILE A O 1
ATOM 2945 N N . ASP A 1 375 ? -10.040 4.513 28.999 1.00 92.38 375 ASP A N 1
ATOM 2946 C CA . ASP A 1 375 ? -8.957 5.332 28.456 1.00 92.38 375 ASP A CA 1
ATOM 2947 C C . ASP A 1 375 ? -9.386 5.968 27.109 1.00 92.38 375 ASP A C 1
ATOM 2949 O O . ASP A 1 375 ? -9.928 5.273 26.243 1.00 92.38 375 ASP A O 1
ATOM 2953 N N . PRO A 1 376 ? -9.162 7.278 26.887 1.00 92.31 376 PRO A N 1
ATOM 2954 C CA . PRO A 1 376 ? -9.540 7.958 25.648 1.00 92.31 376 PRO A CA 1
ATOM 2955 C C . PRO A 1 376 ? -8.844 7.415 24.392 1.00 92.31 376 PRO A C 1
ATOM 2957 O O . PRO A 1 376 ? -9.397 7.555 23.303 1.00 92.31 376 PRO A O 1
ATOM 2960 N N . ILE A 1 377 ? -7.660 6.806 24.509 1.00 91.31 377 ILE A N 1
ATOM 2961 C CA . ILE A 1 377 ? -6.962 6.151 23.393 1.00 91.31 377 ILE A CA 1
ATOM 2962 C C . ILE A 1 377 ? -7.694 4.864 23.002 1.00 91.31 377 ILE A C 1
ATOM 2964 O O . ILE A 1 377 ? -7.941 4.634 21.821 1.00 91.31 377 ILE A O 1
ATOM 2968 N N . GLU A 1 378 ? -8.086 4.051 23.985 1.00 91.69 378 GLU A N 1
ATOM 2969 C CA . GLU A 1 378 ? -8.863 2.827 23.739 1.00 91.69 378 GLU A CA 1
ATOM 2970 C C . GLU A 1 378 ? -10.256 3.172 23.189 1.00 91.69 378 GLU A C 1
ATOM 2972 O O . GLU A 1 378 ? -10.721 2.561 22.227 1.00 91.69 378 GLU A O 1
ATOM 2977 N N . SER A 1 379 ? -10.885 4.227 23.721 1.00 94.81 379 SER A N 1
ATOM 2978 C CA . SER A 1 379 ? -12.158 4.728 23.196 1.00 94.81 379 SER A CA 1
ATOM 2979 C C . SER A 1 379 ? -12.027 5.255 21.765 1.00 94.81 379 SER A C 1
ATOM 2981 O O . SER A 1 379 ? -12.895 4.977 20.943 1.00 94.81 379 SER A O 1
ATOM 2983 N N . LEU A 1 380 ? -10.956 5.985 21.432 1.00 96.00 380 LEU A N 1
ATOM 2984 C CA . LEU A 1 380 ? -10.707 6.430 20.058 1.00 96.00 380 LEU A CA 1
ATOM 2985 C C . LEU A 1 380 ? -10.566 5.240 19.105 1.00 96.00 380 LEU A C 1
ATOM 2987 O O . LEU A 1 380 ? -11.078 5.295 17.986 1.00 96.00 380 LEU A O 1
ATOM 2991 N N . PHE A 1 381 ? -9.893 4.175 19.539 1.00 95.06 381 PHE A N 1
ATOM 2992 C CA . PHE A 1 381 ? -9.737 2.988 18.716 1.00 95.06 381 PHE A CA 1
ATOM 2993 C C . PHE A 1 381 ? -11.089 2.368 18.363 1.00 95.06 381 PHE A C 1
ATOM 2995 O O . PHE A 1 381 ? -11.377 2.191 17.182 1.00 95.06 381 PHE A O 1
ATOM 3002 N N . GLU A 1 382 ? -11.942 2.121 19.360 1.00 95.19 382 GLU A N 1
ATOM 3003 C CA . GLU A 1 382 ? -13.312 1.629 19.157 1.00 95.19 382 GLU A CA 1
ATOM 3004 C C . GLU A 1 382 ? -14.092 2.521 18.177 1.00 95.19 382 GLU A C 1
ATOM 3006 O O . GLU A 1 382 ? -14.670 2.034 17.203 1.00 95.19 382 GLU A O 1
ATOM 3011 N N . VAL A 1 383 ? -14.028 3.841 18.375 1.00 97.56 383 VAL A N 1
ATOM 3012 C CA . VAL A 1 383 ? -14.686 4.829 17.509 1.00 97.56 383 VAL A CA 1
ATOM 3013 C C . VAL A 1 383 ? -14.232 4.712 16.055 1.00 97.56 383 VAL A C 1
ATOM 3015 O O . VAL A 1 383 ? -15.069 4.716 15.149 1.00 97.56 383 VAL A O 1
ATOM 3018 N N . VAL A 1 384 ? -12.924 4.603 15.815 1.00 97.44 384 VAL A N 1
ATOM 3019 C CA . VAL A 1 384 ? -12.363 4.469 14.463 1.00 97.44 384 VAL A CA 1
ATOM 3020 C C . VAL A 1 384 ? -12.827 3.176 13.801 1.00 97.44 384 VAL A C 1
ATOM 3022 O O . VAL A 1 384 ? -13.227 3.218 12.636 1.00 97.44 384 VAL A O 1
ATOM 3025 N N . ARG A 1 385 ? -12.829 2.053 14.531 1.00 96.12 385 ARG A N 1
ATOM 3026 C CA . ARG A 1 385 ? -13.288 0.755 14.011 1.00 96.12 385 ARG A CA 1
ATOM 3027 C C . ARG A 1 385 ? -14.740 0.825 13.539 1.00 96.12 385 ARG A C 1
ATOM 3029 O O . ARG A 1 385 ? -15.033 0.491 12.391 1.00 96.12 385 ARG A O 1
ATOM 3036 N N . VAL A 1 386 ? -15.630 1.330 14.396 1.00 96.31 386 VAL A N 1
ATOM 3037 C CA . VAL A 1 386 ? -17.059 1.469 14.078 1.00 96.31 386 VAL A CA 1
ATOM 3038 C C . VAL A 1 386 ? -17.264 2.429 12.905 1.00 96.31 386 VAL A C 1
ATOM 3040 O O . VAL A 1 386 ? -17.987 2.104 11.964 1.00 96.31 386 VAL A O 1
ATOM 3043 N N . CYS A 1 387 ? -16.571 3.574 12.898 1.00 97.25 387 CYS A N 1
ATOM 3044 C CA . CYS A 1 387 ? -16.631 4.526 11.787 1.00 97.25 387 CYS A CA 1
ATOM 3045 C C . CYS A 1 387 ? -16.183 3.909 10.458 1.00 97.25 387 CYS A C 1
ATOM 3047 O O . CYS A 1 387 ? -16.825 4.156 9.443 1.00 97.25 387 CYS A O 1
ATOM 3049 N N . ALA A 1 388 ? -15.105 3.119 10.443 1.00 96.38 388 ALA A N 1
ATOM 3050 C CA . ALA A 1 388 ? -14.607 2.490 9.223 1.00 96.38 388 ALA A CA 1
ATOM 3051 C C . ALA A 1 388 ? -15.632 1.504 8.634 1.00 96.38 388 ALA A C 1
ATOM 3053 O O . ALA A 1 388 ? -15.914 1.546 7.437 1.00 96.38 388 ALA A O 1
ATOM 3054 N N . ILE A 1 389 ? -16.248 0.675 9.482 1.00 95.31 389 ILE A N 1
ATOM 3055 C CA . ILE A 1 389 ? -17.262 -0.312 9.076 1.00 95.31 389 ILE A CA 1
ATOM 3056 C C . ILE A 1 389 ? -18.560 0.366 8.613 1.00 95.31 389 ILE A C 1
ATOM 3058 O O . ILE A 1 389 ? -19.226 -0.111 7.688 1.00 95.31 389 ILE A O 1
ATOM 3062 N N . ASN A 1 390 ? -18.945 1.474 9.247 1.00 95.50 390 ASN A N 1
ATOM 3063 C CA . ASN A 1 390 ? -20.228 2.140 9.018 1.00 95.50 390 ASN A CA 1
ATOM 3064 C C . ASN A 1 390 ? -20.154 3.384 8.137 1.00 95.50 390 ASN A C 1
ATOM 3066 O O . ASN A 1 390 ? -21.179 4.043 7.970 1.00 95.50 390 ASN A O 1
ATOM 3070 N N . TYR A 1 391 ? -18.992 3.699 7.567 1.00 94.94 391 TYR A N 1
ATOM 3071 C CA . TYR A 1 391 ? -18.764 4.953 6.860 1.00 94.94 391 TYR A CA 1
ATOM 3072 C C . TYR A 1 391 ? -19.795 5.214 5.760 1.00 94.94 391 TYR A C 1
ATOM 3074 O O . TYR A 1 391 ? -19.880 4.484 4.769 1.00 94.94 391 TYR A O 1
ATOM 3082 N N . ARG A 1 392 ? -20.543 6.314 5.900 1.00 88.69 392 ARG A N 1
ATOM 3083 C CA . ARG A 1 392 ? -21.610 6.702 4.952 1.00 88.69 392 ARG A CA 1
ATOM 3084 C C . ARG A 1 392 ? -21.178 7.783 3.960 1.00 88.69 392 ARG A C 1
ATOM 3086 O O . ARG A 1 392 ? -22.017 8.424 3.331 1.00 88.69 392 ARG A O 1
ATOM 3093 N N . GLY A 1 393 ? -19.874 8.024 3.828 1.00 87.44 393 GLY A N 1
ATOM 3094 C CA . GLY A 1 393 ? -19.330 9.071 2.965 1.00 87.44 393 GLY A CA 1
ATOM 3095 C C . GLY A 1 393 ? -19.182 10.425 3.661 1.00 87.44 393 GLY A C 1
ATOM 3096 O O . GLY A 1 393 ? -19.228 10.541 4.887 1.00 87.44 393 GLY A O 1
ATOM 3097 N N . VAL A 1 394 ? -18.979 11.473 2.859 1.00 84.25 394 VAL A N 1
ATOM 3098 C CA . VAL A 1 394 ? -18.647 12.821 3.344 1.00 84.25 394 VAL A CA 1
ATOM 3099 C C . VAL A 1 394 ? -19.730 13.349 4.287 1.00 84.25 394 VAL A C 1
ATOM 3101 O O . VAL A 1 394 ? -20.912 13.382 3.944 1.00 84.25 394 VAL A O 1
ATOM 3104 N N . TYR A 1 395 ? -19.318 13.798 5.471 1.00 85.31 395 TYR A N 1
ATOM 3105 C CA . TYR A 1 395 ? -20.180 14.555 6.370 1.00 85.31 395 TYR A CA 1
ATOM 3106 C C . TYR A 1 395 ? -20.139 16.035 5.983 1.00 85.31 395 TYR A C 1
ATOM 3108 O O . TYR A 1 395 ? -19.065 16.626 5.870 1.00 85.31 395 TYR A O 1
ATOM 3116 N N . LYS A 1 396 ? -21.309 16.635 5.765 1.00 81.88 396 LYS A N 1
ATOM 3117 C CA . LYS A 1 396 ? -21.434 18.074 5.533 1.00 81.88 396 LYS A CA 1
ATOM 3118 C C . LYS A 1 396 ? -21.900 18.709 6.829 1.00 81.88 396 LYS A C 1
ATOM 3120 O O . LYS A 1 396 ? -22.982 18.394 7.308 1.00 81.88 396 LYS A O 1
ATOM 3125 N N . VAL A 1 397 ? -21.081 19.596 7.383 1.00 79.75 397 VAL A N 1
ATOM 3126 C CA . VAL A 1 397 ? -21.524 20.458 8.478 1.00 79.75 397 VAL A CA 1
ATOM 3127 C C . VAL A 1 397 ? -22.606 21.362 7.908 1.00 79.75 397 VAL A C 1
ATOM 3129 O O . VAL A 1 397 ? -22.339 22.090 6.949 1.00 79.75 397 VAL A O 1
ATOM 3132 N N . GLU A 1 398 ? -23.809 21.298 8.472 1.00 70.25 398 GLU A N 1
ATOM 3133 C CA . GLU A 1 398 ? -24.822 22.318 8.234 1.00 70.25 398 GLU A CA 1
ATOM 3134 C C . GLU A 1 398 ? -24.210 23.648 8.664 1.00 70.25 398 GLU A C 1
ATOM 3136 O O . GLU A 1 398 ? -23.967 23.899 9.846 1.00 70.25 398 GLU A O 1
ATOM 3141 N N . GLN A 1 399 ? -23.846 24.472 7.684 1.00 57.53 399 GLN A N 1
ATOM 3142 C CA . GLN A 1 399 ? -23.573 25.861 7.985 1.00 57.53 399 GLN A CA 1
ATOM 3143 C C . GLN A 1 399 ? -24.922 26.428 8.412 1.00 57.53 399 GLN A C 1
ATOM 3145 O O . GLN A 1 399 ? -25.880 26.232 7.661 1.00 57.53 399 GLN A O 1
ATOM 3150 N N . PRO A 1 400 ? -25.035 27.079 9.586 1.00 48.25 400 PRO A N 1
ATOM 3151 C CA . PRO A 1 400 ? -26.215 27.884 9.839 1.00 48.25 400 PRO A CA 1
ATOM 3152 C C . PRO A 1 400 ? -26.324 28.787 8.620 1.00 48.25 400 PRO A C 1
ATOM 3154 O O . PRO A 1 400 ? -25.323 29.426 8.273 1.00 48.25 400 PRO A O 1
ATOM 3157 N N . ASP A 1 401 ? -27.459 28.704 7.917 1.00 42.75 401 ASP A N 1
ATOM 3158 C CA . ASP A 1 401 ? -27.705 29.462 6.699 1.00 42.75 401 ASP A CA 1
ATOM 3159 C C . ASP A 1 401 ? -27.072 30.833 6.880 1.00 42.75 401 ASP A C 1
ATOM 3161 O O . ASP A 1 401 ? -27.293 31.472 7.916 1.00 42.75 401 ASP A O 1
ATOM 3165 N N . THR A 1 402 ? -26.248 31.275 5.923 1.00 43.28 402 THR A N 1
ATOM 3166 C CA . THR A 1 402 ? -25.951 32.702 5.788 1.00 43.28 402 THR A CA 1
ATOM 3167 C C . THR A 1 402 ? -27.257 33.412 6.066 1.00 43.28 402 THR A C 1
ATOM 3169 O O . THR A 1 402 ? -28.207 33.231 5.298 1.00 43.28 402 THR A O 1
ATOM 3172 N N . VAL A 1 403 ? -27.345 34.105 7.205 1.00 46.69 403 VAL A N 1
ATOM 3173 C CA . VAL A 1 403 ? -28.552 34.828 7.560 1.00 46.69 403 VAL A CA 1
ATOM 3174 C C . VAL A 1 403 ? -28.630 35.890 6.483 1.00 46.69 403 VAL A C 1
ATOM 3176 O O . VAL A 1 403 ? -27.958 36.916 6.555 1.00 46.69 403 VAL A O 1
ATOM 3179 N N . ASN A 1 404 ? -29.393 35.607 5.430 1.00 46.19 404 ASN A N 1
ATOM 3180 C CA . ASN A 1 404 ? -29.836 36.594 4.476 1.00 46.19 404 ASN A CA 1
ATOM 3181 C C . ASN A 1 404 ? -30.789 37.468 5.279 1.00 46.19 404 ASN A C 1
ATOM 3183 O O . ASN A 1 404 ? -32.009 37.303 5.228 1.00 46.19 404 ASN A O 1
ATOM 3187 N N . LEU A 1 405 ? -30.216 38.358 6.093 1.00 53.31 405 LEU A N 1
ATOM 3188 C CA . LEU A 1 405 ? -30.920 39.488 6.651 1.00 53.31 405 LEU A CA 1
ATOM 3189 C C . LEU A 1 405 ? -31.444 40.223 5.425 1.00 53.31 405 LEU A C 1
ATOM 3191 O O . LEU A 1 405 ? -30.695 40.898 4.721 1.00 53.31 405 LEU A O 1
ATOM 3195 N N . ARG A 1 406 ? -32.727 40.025 5.112 1.00 56.09 406 ARG A N 1
ATOM 3196 C CA . ARG A 1 406 ? -33.428 40.884 4.168 1.00 56.09 406 ARG A CA 1
ATOM 3197 C C . ARG A 1 406 ? -33.448 42.255 4.815 1.00 56.09 406 ARG A C 1
ATOM 3199 O O . ARG A 1 406 ? -34.335 42.550 5.608 1.00 56.09 406 ARG A O 1
ATOM 3206 N N . VAL A 1 407 ? -32.434 43.058 4.517 1.00 63.09 407 VAL A N 1
ATOM 3207 C CA . VAL A 1 407 ? -32.428 44.465 4.882 1.00 63.09 407 VAL A CA 1
ATOM 3208 C C . VAL A 1 407 ? -33.621 45.082 4.145 1.00 63.09 407 VAL A C 1
ATOM 3210 O O . VAL A 1 407 ? -33.685 44.965 2.915 1.00 63.09 407 VAL A O 1
ATOM 3213 N N . PRO A 1 408 ? -34.608 45.660 4.856 1.00 74.50 408 PRO A N 1
ATOM 3214 C CA . PRO A 1 408 ? -35.697 46.391 4.220 1.00 74.50 408 PRO A CA 1
ATOM 3215 C C . PRO A 1 408 ? -35.116 47.391 3.223 1.00 74.50 408 PRO A C 1
ATOM 3217 O O . PRO A 1 408 ? -34.076 47.990 3.502 1.00 74.50 408 PRO A O 1
ATOM 3220 N N . LYS A 1 409 ? -35.740 47.559 2.049 1.00 73.81 409 LYS A N 1
ATOM 3221 C CA . LYS A 1 409 ? -35.181 48.405 0.976 1.00 73.81 409 LYS A CA 1
ATOM 3222 C C . LYS A 1 409 ? -34.852 49.817 1.467 1.00 73.81 409 LYS A C 1
ATOM 3224 O O . LYS A 1 409 ? -33.912 50.422 0.956 1.00 73.81 409 LYS A O 1
ATOM 3229 N N . GLU A 1 410 ? -35.583 50.315 2.464 1.00 80.50 410 GLU A N 1
ATOM 3230 C CA . GLU A 1 410 ? -35.352 51.630 3.062 1.00 80.50 410 GLU A CA 1
ATOM 3231 C C . GLU A 1 410 ? -34.027 51.713 3.841 1.00 80.50 410 GLU A C 1
ATOM 3233 O O . GLU A 1 410 ? -33.426 52.781 3.911 1.00 80.50 410 GLU A O 1
ATOM 3238 N N . LEU A 1 411 ? -33.544 50.593 4.388 1.00 76.12 411 LEU A N 1
ATOM 3239 C CA . LEU A 1 411 ? -32.365 50.523 5.259 1.00 76.12 411 LEU A CA 1
ATOM 3240 C C . LEU A 1 411 ? -31.083 50.086 4.533 1.00 76.12 411 LEU A C 1
ATOM 3242 O O . LEU A 1 411 ? -30.000 50.197 5.104 1.00 76.12 411 LEU A O 1
ATOM 3246 N N . VAL A 1 412 ? -31.170 49.629 3.276 1.00 80.62 412 VAL A N 1
ATOM 3247 C CA . VAL A 1 412 ? -30.014 49.112 2.509 1.00 80.62 412 VAL A CA 1
ATOM 3248 C C . VAL A 1 412 ? -28.890 50.145 2.420 1.00 80.62 412 VAL A C 1
ATOM 3250 O O . VAL A 1 412 ? -27.746 49.831 2.736 1.00 80.62 412 VAL A O 1
ATOM 3253 N N . ARG A 1 413 ? -29.216 51.401 2.086 1.00 77.75 413 ARG A N 1
ATOM 3254 C CA . ARG A 1 413 ? -28.213 52.476 1.971 1.00 77.75 413 ARG A CA 1
ATOM 3255 C C . ARG A 1 413 ? -27.520 52.793 3.294 1.00 77.75 413 ARG A C 1
ATOM 3257 O O . ARG A 1 413 ? -26.335 53.114 3.303 1.00 77.75 413 ARG A O 1
ATOM 3264 N N . GLU A 1 414 ? -28.249 52.735 4.406 1.00 82.38 414 GLU A N 1
ATOM 3265 C CA . GLU A 1 414 ? -27.681 53.005 5.729 1.00 82.38 414 GLU A CA 1
ATOM 3266 C C . GLU A 1 414 ? -26.763 51.859 6.173 1.00 82.38 414 GLU A C 1
ATOM 3268 O O . GLU A 1 414 ? -25.692 52.090 6.738 1.00 82.38 414 GLU A O 1
ATOM 3273 N N . PHE A 1 415 ? -27.146 50.626 5.839 1.00 79.31 415 PHE A N 1
ATOM 3274 C CA . PHE A 1 415 ? -26.359 49.431 6.111 1.00 79.31 415 PHE A CA 1
ATOM 3275 C C . PHE A 1 415 ? -25.060 49.398 5.288 1.00 79.31 415 PHE A C 1
ATOM 3277 O O . PHE A 1 415 ? -23.984 49.194 5.849 1.00 79.31 415 PHE A O 1
ATOM 3284 N N . GLU A 1 416 ? -25.128 49.690 3.984 1.00 81.12 416 GLU A N 1
ATOM 3285 C CA . GLU A 1 416 ? -23.955 49.798 3.100 1.00 81.12 416 GLU A CA 1
ATOM 3286 C C . GLU A 1 416 ? -22.983 50.889 3.565 1.00 81.12 416 GLU A C 1
ATOM 3288 O O . GLU A 1 416 ? -21.764 50.688 3.553 1.00 81.12 416 GLU A O 1
ATOM 3293 N N . LYS A 1 417 ? -23.513 52.029 4.029 1.00 81.94 417 LYS A N 1
ATOM 3294 C CA . LYS A 1 417 ? -22.698 53.121 4.569 1.00 81.94 417 LYS A CA 1
ATOM 3295 C C . LYS A 1 417 ? -21.952 52.689 5.833 1.00 81.94 417 LYS A C 1
ATOM 3297 O O . LYS A 1 417 ? -20.742 52.886 5.905 1.00 81.94 417 LYS A O 1
ATOM 3302 N N . LYS A 1 418 ? -22.636 52.041 6.784 1.00 80.19 418 LYS A N 1
ATOM 3303 C CA . LYS A 1 418 ? -22.008 51.548 8.023 1.00 80.19 418 LYS A CA 1
ATOM 3304 C C . LYS A 1 418 ? -20.952 50.475 7.767 1.00 80.19 418 LYS A C 1
ATOM 3306 O O . LYS A 1 418 ? -19.899 50.520 8.391 1.00 80.19 418 LYS A O 1
ATOM 3311 N N . ILE A 1 419 ? -21.190 49.550 6.834 1.00 77.50 419 ILE A N 1
ATOM 3312 C CA . ILE A 1 419 ? -20.177 48.557 6.432 1.00 77.50 419 ILE A CA 1
ATOM 3313 C C . ILE A 1 419 ? -18.955 49.260 5.831 1.00 77.50 419 ILE A C 1
ATOM 3315 O O . ILE A 1 419 ? -17.823 48.949 6.191 1.00 77.50 419 ILE A O 1
ATOM 3319 N N . SER A 1 420 ? -19.175 50.248 4.962 1.00 74.00 420 SER A N 1
ATOM 3320 C CA . SER A 1 420 ? -18.092 51.007 4.325 1.00 74.00 420 SER A CA 1
ATOM 3321 C C . SER A 1 420 ? -17.266 51.824 5.325 1.00 74.00 420 SER A C 1
ATOM 3323 O O . SER A 1 420 ? -16.064 51.989 5.132 1.00 74.00 420 SER A O 1
ATOM 3325 N N . GLU A 1 421 ? -17.897 52.337 6.383 1.00 78.06 421 GLU A N 1
ATOM 3326 C CA . GLU A 1 421 ? -17.220 53.015 7.494 1.00 78.06 421 GLU A CA 1
ATOM 3327 C C . GLU A 1 421 ? -16.414 52.023 8.345 1.00 78.06 421 GLU A C 1
ATOM 3329 O O . GLU A 1 421 ? -15.273 52.313 8.692 1.00 78.06 421 GLU A O 1
ATOM 3334 N N . TYR A 1 422 ? -16.958 50.831 8.606 1.00 69.56 422 TYR A N 1
ATOM 3335 C CA . TYR A 1 422 ? -16.304 49.789 9.404 1.00 69.56 422 TYR A CA 1
ATOM 3336 C C . TYR A 1 422 ? -15.115 49.127 8.688 1.00 69.56 422 TYR A C 1
ATOM 3338 O O . TYR A 1 422 ? -14.144 48.744 9.325 1.00 69.56 422 TYR A O 1
ATOM 3346 N N . CYS A 1 423 ? -15.161 49.003 7.359 1.00 58.91 423 CYS A N 1
ATOM 3347 C CA . CYS A 1 423 ? -14.065 48.442 6.559 1.00 58.91 423 CYS A CA 1
ATOM 3348 C C . CYS A 1 423 ? -12.944 49.450 6.240 1.00 58.91 423 CYS A C 1
ATOM 3350 O O . CYS A 1 423 ? -11.984 49.089 5.559 1.00 58.91 423 CYS A O 1
ATOM 3352 N N . ARG A 1 424 ? -13.074 50.716 6.663 1.00 51.91 424 ARG A N 1
ATOM 3353 C CA . ARG A 1 424 ? -12.048 51.766 6.499 1.00 51.91 424 ARG A CA 1
ATOM 3354 C C . ARG A 1 424 ? -11.224 52.030 7.765 1.00 51.91 424 ARG A C 1
ATOM 3356 O O . ARG A 1 424 ? -10.344 52.889 7.729 1.00 51.91 424 ARG A O 1
ATOM 3363 N N . THR A 1 425 ? -11.493 51.299 8.842 1.00 42.97 425 THR A N 1
ATOM 3364 C CA . THR A 1 425 ? -10.619 51.129 10.015 1.00 42.97 425 THR A CA 1
ATOM 3365 C C . THR A 1 425 ? -9.940 49.779 9.942 1.00 42.97 425 THR A C 1
ATOM 3367 O O . THR A 1 425 ? -8.747 49.715 10.308 1.00 42.97 425 THR A O 1
#

Secondary structure (DSSP, 8-state):
--HHHHHHHHHHHHHHEEE-SSS-SSEEEES-TTTTPPPEEEEE-HHHHHHHHHHHHHHHHHHHT--SHHHHHHHHHHHHHHHHTTS---GGG---SSSBGGGG--HHHHHHHHHHHHHHHHHHTS-EEEEEEEESEE--SEEEEETTEEEE-TT-HHHHHHHHHHHH-----GGGGGSTTGGGSHHHHHHH-TTEEEEEEEESSHHHHHHHHHHHHHHHHHHSS-TT-B--PPP--EEEEE-SS-EEEEE-------BS-EE--HHHHHHHHHHHSS--HHHHHHHHHHHHT-SS-HHHHHHHHHHHHHHHH--TT-HHHHHHHHHHHHTTTSTTHHHHHHHHHHHHHHHHTTS-SSGGGSHHHHHHHHHHSS-HHHHHHHHHHHHHHH--SPPPP-----------TTTHHHHHHHHHHHTT-

Sequence (425 aa):
MDNSFASSITADLSNAFFYCPEDGVPSIQIGKPVAGDIIFWLKYNDEDVNKCASRLIKELGRELGVSNIQSANEILLKFCSYAFNIIDADFLSLTSLDEPVSTIFSQQHCNNLSALFVDYIDSQKALKPYVYTIRYANTDGVHKLNNNLCIYGSGQIESLLGDMKVRTGINFPLEALDDEDLRREPIGRYKLLSDSSAVLVYARSINEAVEELDRLFGALCATIDTPLRINQETVDCRINSFDSKSITTRQIRSNLPSVYEINLSDEVAGNLQKIFSSPPKRMNSALSFIAHGWTHDKRERFLNQFIALDALYGTDRSNKASIVGGVSRDASDIVGIESKIKTIYELRSKFVHGEISIFSNHGKYSKFVDEHGIDPIESLFEVVRVCAINYRGVYKVEQPDTVNLRVPKELVREFEKKISEYCRT

Foldseek 3Di:
DPLVLLLVLLLLQQQFKAFDPDDDPPWAWAFDPPPPTDIGIIHGDPVSLLVSLVVCCVPCCVLLVHDDSVVSSVLVRVLCNVLVNPLPFPPVVRPDRNDGNSVRDDPSSSSSSSVSSVVSVVVLSFWWKKKAKDFQEADPAKQCLDPFKIKGAQPCLVVVQVVRCVRVVARDDPCVLVDPVNCPARSNVSNVDNSMMMMIGTDSDVNSVLLVVLLVLLLLLLQFDCLLQAPQDDDQQKMWIDDNPDIDIDGDPFLRGHHNHRYCPPRSSVLSSLCRVPHDPLLSQLSNLSRQLSDNDLVSVLVSLVVSLCSQFADPPCGLLRSLVLLCVQVVVDPPSSVLSNLSVVLVVCCVVVVDVDSVVDPSQVVSCVVPVDGSSVVSSNSSSSCSSRRPGYGDDPDPPPPPPVQPPVCPVVVVVVVVVVVVD